Protein AF-A0A953YXA0-F1 (afdb_monomer_lite)

Secondary structure (DSSP, 8-state):
----------------PPPEEEE-TTT--TTS--BTTB-BS-HHHHHHTTGGGG--TT-EEEEPSEE--EEEEEEEEEEEEEEEEPTT--EEESEEEEEEEEEEEEES-EEEGGGSS---SEEEEESSSS-EEEEEEES-EEES-S--TT--HHHHHHSPEEEEE-TTEES-EEES-EEEEESS-EEE-SBT-EEES-EEEEESS-SEEE-STT-EEES-EEEEEB--GGGT-----EEEEE--SSTTT--EES-EEES-EEES-S-TT-SSBPP-EEEEE-SS-EES-EEES-EEE-SSSEEEEEESEES-EEES-EEE-S---GGG--EEEEE--SSS--BS-EEES-B-SEEE-TT-TT-EEES-B---HHHHHHHHHHHHHHHHHHH-SB-TTT--BSSS----SSEE--EETTEEHHHHHHTTSSS-EEEEEEE--TT-HHHHHHHHHHIIIIIT-HHHHHHHTTSEEEEEEE-TTS-HHHHHHTT--SSSSEEEEE-TTS-EEEEE--SSHHHHHHHHHHHHHHHHTT--

Radius of gyration: 26.42 Å; chains: 1; bounding box: 74×61×88 Å

Sequence (536 aa):
MRVCLILLAAVLACACDAETFYVDPANGKASNNGSKNTPWNTLEDVVNSGLLRNVKGGDTILLRSGYHGRVVISGDNEEVITIANDDGHKPKLSYFEITSGKKWHIKGLTISASFGEPYKGDMLKFADGGDSGEITVEDCFVYSTLDTSSWTAEQWMKANSGITMGRHGKGHVLRNNYVMNTRFGIALCAEESLCEGNVVSHFSGDGIRVTRDGLTVQHNVIRNIYVSAKDGDDNHDDAIQCFLFNKGTGTVRNVTIRENLVIMREDENQKWPANMQAIGFFDGPLISFLVEGNVINTSHWHGVSLYDAQDCKILNNVAYTQWTEEKLRPWVQLGSKGKGEITGNQVNGNYAYSFDLKNDKGVIAEDNAKPTEDIYTKRKAELLELIEEKYGKLHPSAGFKRVGLEKPRWVRGTVVDGAIDVVEQYLNQDKLIVLYVFTIDDNERRDIAACQDFECEILSDEEVGKLLDECVTVGVALDDDMPRDVRKRYAIGSKVPEIVILNPDGSEAWSGKPSSAKALIKKLEDAAEDLNGKDD

Structure (mmCIF, N/CA/C/O backbone):
data_AF-A0A953YXA0-F1
#
_entry.id   AF-A0A953YXA0-F1
#
loop_
_atom_site.group_PDB
_atom_site.id
_atom_site.type_symbol
_atom_site.label_atom_id
_atom_site.label_alt_id
_atom_site.label_comp_id
_atom_site.label_asym_id
_atom_site.label_entity_id
_atom_site.label_seq_id
_atom_site.pdbx_PDB_ins_code
_atom_site.Cartn_x
_atom_site.Cartn_y
_atom_site.Cartn_z
_atom_site.occupancy
_atom_site.B_iso_or_equiv
_atom_site.auth_seq_id
_atom_site.auth_comp_id
_atom_site.auth_asym_id
_atom_site.auth_atom_id
_atom_site.pdbx_PDB_model_num
ATOM 1 N N . MET A 1 1 ? -32.272 -38.732 -59.800 1.00 36.47 1 MET A N 1
ATOM 2 C CA . MET A 1 1 ? -30.978 -38.397 -59.167 1.00 36.47 1 MET A CA 1
ATOM 3 C C . MET A 1 1 ? -30.629 -36.951 -59.486 1.00 36.47 1 MET A C 1
ATOM 5 O O . MET A 1 1 ? -30.202 -36.674 -60.597 1.00 36.47 1 MET A O 1
ATOM 9 N N . ARG A 1 2 ? -30.871 -36.019 -58.559 1.00 33.50 2 ARG A N 1
ATOM 10 C CA . ARG A 1 2 ? -30.312 -34.659 -58.601 1.00 33.50 2 ARG A CA 1
ATOM 11 C C . ARG A 1 2 ? -29.425 -34.531 -57.371 1.00 33.50 2 ARG A C 1
ATOM 13 O O . ARG A 1 2 ? -29.906 -34.704 -56.258 1.00 33.50 2 ARG A O 1
ATOM 20 N N . VAL A 1 3 ? -28.132 -34.371 -57.617 1.00 37.91 3 VAL A N 1
ATOM 21 C CA . VAL A 1 3 ? -27.081 -34.281 -56.604 1.00 37.91 3 VAL A CA 1
ATOM 22 C C . VAL A 1 3 ? -27.049 -32.854 -56.063 1.00 37.91 3 VAL A C 1
ATOM 24 O O . VAL A 1 3 ? -27.053 -31.896 -56.835 1.00 37.91 3 VAL A O 1
ATOM 27 N N . CYS A 1 4 ? -27.057 -32.747 -54.734 1.00 41.88 4 CYS A N 1
ATOM 28 C CA . CYS A 1 4 ? -26.803 -31.537 -53.963 1.00 41.88 4 CYS A CA 1
ATOM 29 C C . CYS A 1 4 ? -25.387 -31.003 -54.208 1.00 41.88 4 CYS A C 1
ATOM 31 O O . CYS A 1 4 ? -24.433 -31.776 -54.182 1.00 41.88 4 CYS A O 1
ATOM 33 N N . LEU A 1 5 ? -25.236 -29.680 -54.279 1.00 39.34 5 LEU A N 1
ATOM 34 C CA . LEU A 1 5 ? -24.022 -29.010 -53.816 1.00 39.34 5 LEU A CA 1
ATOM 35 C C . LEU A 1 5 ? -24.439 -27.886 -52.865 1.00 39.34 5 LEU A C 1
ATOM 37 O O . LEU A 1 5 ? -25.006 -26.880 -53.283 1.00 39.34 5 LEU A O 1
ATOM 41 N N . ILE A 1 6 ? -24.180 -28.098 -51.577 1.00 44.09 6 ILE A N 1
ATOM 42 C CA . ILE A 1 6 ? -24.184 -27.063 -50.545 1.00 44.09 6 ILE A CA 1
ATOM 43 C C . ILE A 1 6 ? -22.724 -26.622 -50.412 1.00 44.09 6 ILE A C 1
ATOM 45 O O . ILE A 1 6 ? -21.866 -27.440 -50.084 1.00 44.09 6 ILE A O 1
ATOM 49 N N . LEU A 1 7 ? -22.436 -25.353 -50.711 1.00 42.69 7 LEU A N 1
ATOM 50 C CA . LEU A 1 7 ? -21.150 -24.729 -50.400 1.00 42.69 7 LEU A CA 1
ATOM 51 C C . LEU A 1 7 ? -21.110 -24.440 -48.893 1.00 42.69 7 LEU A C 1
ATOM 53 O O . LEU A 1 7 ? -21.907 -23.647 -48.397 1.00 42.69 7 LEU A O 1
ATOM 57 N N . LEU A 1 8 ? -20.182 -25.074 -48.179 1.00 42.16 8 LEU A N 1
ATOM 58 C CA . LEU A 1 8 ? -19.848 -24.746 -46.796 1.00 42.16 8 LEU A CA 1
ATOM 59 C C . LEU A 1 8 ? -18.670 -23.758 -46.825 1.00 42.16 8 LEU A C 1
ATOM 61 O O . LEU A 1 8 ? -17.554 -24.138 -47.174 1.00 42.16 8 LEU A O 1
ATOM 65 N N . ALA A 1 9 ? -18.916 -22.487 -46.509 1.00 43.91 9 ALA A N 1
ATOM 66 C CA . ALA A 1 9 ? -17.854 -21.511 -46.284 1.00 43.91 9 ALA A CA 1
ATOM 67 C C . ALA A 1 9 ? -17.341 -21.674 -44.845 1.00 43.91 9 ALA A C 1
ATOM 69 O O . ALA A 1 9 ? -18.050 -21.360 -43.891 1.00 43.91 9 ALA A O 1
ATOM 70 N N . ALA A 1 10 ? -16.128 -22.202 -44.689 1.00 45.50 10 ALA A N 1
ATOM 71 C CA . ALA A 1 10 ? -15.442 -22.247 -43.405 1.00 45.50 10 ALA A CA 1
ATOM 72 C C . ALA A 1 10 ? -14.855 -20.860 -43.103 1.00 45.50 10 ALA A C 1
ATOM 74 O O . ALA A 1 10 ? -13.896 -20.433 -43.744 1.00 45.50 10 ALA A O 1
ATOM 75 N N . VAL A 1 11 ? -15.438 -20.152 -42.136 1.00 45.16 11 VAL A N 1
ATOM 76 C CA . VAL A 1 11 ? -14.819 -18.971 -41.525 1.00 45.16 11 VAL A CA 1
ATOM 77 C C . VAL A 1 11 ? -13.801 -19.482 -40.508 1.00 45.16 11 VAL A C 1
ATOM 79 O O . VAL A 1 11 ? -14.162 -19.912 -39.416 1.00 45.16 11 VAL A O 1
ATOM 82 N N . LEU A 1 12 ? -12.526 -19.490 -40.894 1.00 45.66 12 LEU A N 1
ATOM 83 C CA . LEU A 1 12 ? -11.407 -19.627 -39.965 1.00 45.66 12 LEU A CA 1
ATOM 84 C C . LEU A 1 12 ? -11.307 -18.320 -39.173 1.00 45.66 12 LEU A C 1
ATOM 86 O O . LEU A 1 12 ? -10.798 -17.322 -39.676 1.00 45.66 12 LEU A O 1
ATOM 90 N N . ALA A 1 13 ? -11.823 -18.315 -37.946 1.00 43.56 13 ALA A N 1
ATOM 91 C CA . ALA A 1 13 ? -11.450 -17.303 -36.972 1.00 43.56 13 ALA A CA 1
ATOM 92 C C . ALA A 1 13 ? -9.983 -17.557 -36.593 1.00 43.56 13 ALA A C 1
ATOM 94 O O . ALA A 1 13 ? -9.677 -18.542 -35.922 1.00 43.56 13 ALA A O 1
ATOM 95 N N . CYS A 1 14 ? -9.065 -16.714 -37.073 1.00 44.91 14 CYS A N 1
ATOM 96 C CA . CYS A 1 14 ? -7.724 -16.639 -36.505 1.00 44.91 14 CYS A CA 1
ATOM 97 C C . CYS A 1 14 ? -7.880 -16.180 -35.054 1.00 44.91 14 CYS A C 1
ATOM 99 O O . CYS A 1 14 ? -8.167 -15.009 -34.813 1.00 44.91 14 CYS A O 1
ATOM 101 N N . ALA A 1 15 ? -7.704 -17.091 -34.098 1.00 51.50 15 ALA A N 1
ATOM 102 C CA . ALA A 1 15 ? -7.322 -16.694 -32.753 1.00 51.50 15 ALA A CA 1
ATOM 103 C C . ALA A 1 15 ? -5.994 -15.942 -32.903 1.00 51.50 15 ALA A C 1
ATOM 105 O O . ALA A 1 15 ? -5.007 -16.507 -33.374 1.00 51.50 15 ALA A O 1
ATOM 106 N N . CYS A 1 16 ? -6.009 -14.634 -32.668 1.00 56.88 16 CYS A N 1
ATOM 107 C CA . CYS A 1 16 ? -4.785 -13.854 -32.669 1.00 56.88 16 CYS A CA 1
ATOM 108 C C . CYS A 1 16 ? -4.114 -14.143 -31.328 1.00 56.88 16 CYS A C 1
ATOM 110 O O . CYS A 1 16 ? -4.638 -13.720 -30.303 1.00 56.88 16 CYS A O 1
ATOM 112 N N . ASP A 1 17 ? -3.018 -14.903 -31.333 1.00 78.19 17 ASP A N 1
ATOM 113 C CA . ASP A 1 17 ? -2.265 -15.188 -30.112 1.00 78.19 17 ASP A CA 1
ATOM 114 C C . ASP A 1 17 ? -1.839 -13.870 -29.438 1.00 78.19 17 ASP A C 1
ATOM 116 O O . ASP A 1 17 ? -1.504 -12.886 -30.118 1.00 78.19 17 ASP A O 1
ATOM 120 N N . ALA A 1 18 ? -1.900 -13.854 -28.106 1.00 90.69 18 ALA A N 1
ATOM 121 C CA . ALA A 1 18 ? -1.377 -12.774 -27.279 1.00 90.69 18 ALA A CA 1
ATOM 122 C C . ALA A 1 18 ? 0.134 -12.639 -27.510 1.00 90.69 18 ALA A C 1
ATOM 124 O O . ALA A 1 18 ? 0.877 -13.618 -27.399 1.00 90.69 18 ALA A O 1
ATOM 125 N N . GLU A 1 19 ? 0.590 -11.436 -27.844 1.00 96.12 19 GLU A N 1
ATOM 126 C CA . GLU A 1 19 ? 1.995 -11.148 -28.112 1.00 96.12 19 GLU A CA 1
ATOM 127 C C . GLU A 1 19 ? 2.685 -10.557 -26.875 1.00 96.12 19 GLU A C 1
ATOM 129 O O . GLU A 1 19 ? 2.063 -9.955 -25.999 1.00 96.12 19 GLU A O 1
ATOM 134 N N . THR A 1 20 ? 4.000 -10.759 -26.776 1.00 98.12 20 THR A N 1
ATOM 135 C CA . THR A 1 20 ? 4.829 -10.165 -25.723 1.00 98.12 20 THR A CA 1
ATOM 136 C C . THR A 1 20 ? 5.846 -9.217 -26.339 1.00 98.12 20 THR A C 1
ATOM 138 O O . THR A 1 20 ? 6.707 -9.636 -27.116 1.00 98.12 20 THR A O 1
ATOM 141 N N . PHE A 1 21 ? 5.767 -7.950 -25.946 1.00 98.50 21 PHE A N 1
ATOM 142 C CA . PHE A 1 21 ? 6.695 -6.897 -26.329 1.00 98.50 21 PHE A CA 1
ATOM 143 C C . PHE A 1 21 ? 7.685 -6.615 -25.201 1.00 98.50 21 PHE A C 1
ATOM 145 O O . PHE A 1 21 ? 7.351 -6.726 -24.027 1.00 98.50 21 PHE A O 1
ATOM 152 N N . TYR A 1 22 ? 8.898 -6.212 -25.556 1.00 98.50 22 TYR A N 1
ATOM 153 C CA . TYR A 1 22 ? 9.986 -5.899 -24.640 1.00 98.50 22 TYR A CA 1
ATOM 154 C C . TYR A 1 22 ? 10.415 -4.447 -24.818 1.00 98.50 22 TYR A C 1
ATOM 156 O O . TYR A 1 22 ? 10.592 -3.965 -25.942 1.00 98.50 22 TYR A O 1
ATOM 164 N N . VAL A 1 23 ? 10.613 -3.767 -23.694 1.00 98.62 23 VAL A N 1
ATOM 165 C CA . VAL A 1 23 ? 11.023 -2.364 -23.608 1.00 98.62 23 VAL A CA 1
ATOM 166 C C . VAL A 1 23 ? 12.278 -2.310 -22.740 1.00 98.62 23 VAL A C 1
ATOM 168 O O . VAL A 1 23 ? 12.254 -2.727 -21.584 1.00 98.62 23 VAL A O 1
ATOM 171 N N . ASP A 1 24 ? 13.385 -1.845 -23.307 1.00 97.38 24 ASP A N 1
ATOM 172 C CA . ASP A 1 24 ? 14.719 -1.879 -22.707 1.00 97.38 24 ASP A CA 1
ATOM 173 C C . ASP A 1 24 ? 15.422 -0.527 -22.930 1.00 97.38 24 ASP A C 1
ATOM 175 O O . ASP A 1 24 ? 15.897 -0.269 -24.039 1.00 97.38 24 ASP A O 1
ATOM 179 N N . PRO A 1 25 ? 15.530 0.333 -21.901 1.00 91.75 25 PRO A N 1
ATOM 180 C CA . PRO A 1 25 ? 16.188 1.635 -22.015 1.00 91.75 25 PRO A CA 1
ATOM 181 C C . PRO A 1 25 ? 17.679 1.571 -22.380 1.00 91.75 25 PRO A C 1
ATOM 183 O O . PRO A 1 25 ? 18.243 2.574 -22.812 1.00 91.75 25 PRO A O 1
ATOM 186 N N . ALA A 1 26 ? 18.345 0.430 -22.170 1.00 88.44 26 ALA A N 1
ATOM 187 C CA . ALA A 1 26 ? 19.770 0.278 -22.454 1.00 88.44 26 ALA A CA 1
ATOM 188 C C . ALA A 1 26 ? 20.028 -0.132 -23.911 1.00 88.44 26 ALA A C 1
ATOM 190 O O . ALA A 1 26 ? 20.966 0.359 -24.540 1.00 88.44 26 ALA A O 1
ATOM 191 N N . ASN A 1 27 ? 19.197 -1.026 -24.456 1.00 90.69 27 ASN A N 1
ATOM 192 C CA . ASN A 1 27 ? 19.439 -1.655 -25.764 1.00 90.69 27 ASN A CA 1
ATOM 193 C C . ASN A 1 27 ? 18.369 -1.345 -26.822 1.00 90.69 27 ASN A C 1
ATOM 195 O O . ASN A 1 27 ? 18.523 -1.691 -28.000 1.00 90.69 27 ASN A O 1
ATOM 199 N N . GLY A 1 28 ? 17.262 -0.737 -26.414 1.00 95.81 28 GLY A N 1
ATOM 200 C CA . GLY A 1 28 ? 16.085 -0.552 -27.239 1.00 95.81 28 GLY A CA 1
ATOM 201 C C . GLY A 1 28 ? 16.134 0.660 -28.161 1.00 95.81 28 GLY A C 1
ATOM 202 O O . GLY A 1 28 ? 16.883 1.615 -27.964 1.00 95.81 28 GLY A O 1
ATOM 203 N N . LYS A 1 29 ? 15.315 0.625 -29.217 1.00 95.19 29 LYS A N 1
ATOM 204 C CA . LYS A 1 29 ? 15.157 1.733 -30.178 1.00 95.19 29 LYS A CA 1
ATOM 205 C C . LYS A 1 29 ? 13.708 1.837 -30.632 1.00 95.19 29 LYS A C 1
ATOM 207 O O . LYS A 1 29 ? 13.052 0.819 -30.830 1.00 95.19 29 LYS A O 1
ATOM 212 N N . ALA A 1 30 ? 13.234 3.053 -30.904 1.00 90.81 30 ALA A N 1
ATOM 213 C CA . ALA A 1 30 ? 11.883 3.277 -31.436 1.00 90.81 30 ALA A CA 1
ATOM 214 C C . ALA A 1 30 ? 11.643 2.609 -32.808 1.00 90.81 30 ALA A C 1
ATOM 216 O O . ALA A 1 30 ? 10.513 2.284 -33.152 1.00 90.81 30 ALA A O 1
ATOM 217 N N . SER A 1 31 ? 12.704 2.372 -33.589 1.00 93.94 31 SER A N 1
ATOM 218 C CA . SER A 1 31 ? 12.631 1.671 -34.879 1.00 93.94 31 SER A CA 1
ATOM 219 C C . SER A 1 31 ? 12.553 0.145 -34.764 1.00 93.94 31 SER A C 1
ATOM 221 O O . SER A 1 31 ? 12.403 -0.528 -35.782 1.00 93.94 31 SER A O 1
ATOM 223 N N . ASN A 1 32 ? 12.740 -0.415 -33.567 1.00 96.81 32 ASN A N 1
ATOM 224 C CA . ASN A 1 32 ? 12.719 -1.858 -33.368 1.00 96.81 32 ASN A CA 1
ATOM 225 C C . ASN A 1 32 ? 11.276 -2.395 -33.363 1.00 96.81 32 ASN A C 1
ATOM 227 O O . ASN A 1 32 ? 10.314 -1.643 -33.215 1.00 96.81 32 ASN A O 1
ATOM 231 N N . ASN A 1 33 ? 11.114 -3.711 -33.512 1.00 95.44 33 ASN A N 1
ATOM 232 C CA . ASN A 1 33 ? 9.792 -4.348 -33.542 1.00 95.44 33 ASN A CA 1
ATOM 233 C C . ASN A 1 33 ? 9.224 -4.699 -32.153 1.00 95.44 33 ASN A C 1
ATOM 235 O O . ASN A 1 33 ? 8.107 -5.194 -32.088 1.00 95.44 33 ASN A O 1
ATOM 239 N N . GLY A 1 34 ? 9.973 -4.474 -31.070 1.00 96.75 34 GLY A N 1
ATOM 240 C CA . GLY A 1 34 ? 9.533 -4.785 -29.709 1.00 96.75 34 GLY A CA 1
ATOM 241 C C . GLY A 1 34 ? 9.721 -6.251 -29.312 1.00 96.75 34 GLY A C 1
ATOM 242 O O . GLY A 1 34 ? 9.318 -6.632 -28.225 1.00 96.75 34 GLY A O 1
ATOM 243 N N . SER A 1 35 ? 10.355 -7.088 -30.135 1.00 96.94 35 SER A N 1
ATOM 244 C CA . SER A 1 35 ? 10.692 -8.463 -29.741 1.00 96.94 35 SER A CA 1
ATOM 245 C C . SER A 1 35 ? 11.818 -8.503 -28.699 1.00 96.94 35 SER A C 1
ATOM 247 O O . SER A 1 35 ? 12.592 -7.557 -28.563 1.00 96.94 35 SER A O 1
ATOM 249 N N . LYS A 1 36 ? 11.994 -9.646 -28.022 1.00 95.62 36 LYS A N 1
ATOM 250 C CA . LYS A 1 36 ? 13.042 -9.843 -26.999 1.00 95.62 36 LYS A CA 1
ATOM 251 C C . LYS A 1 36 ? 14.462 -9.477 -27.462 1.00 95.62 36 LYS A C 1
ATOM 253 O O . LYS A 1 36 ? 15.255 -8.988 -26.657 1.00 95.62 36 LYS A O 1
ATOM 258 N N . ASN A 1 37 ? 14.774 -9.735 -28.737 1.00 95.94 37 ASN A N 1
ATOM 259 C CA . ASN A 1 37 ? 16.097 -9.513 -29.340 1.00 95.94 37 ASN A CA 1
ATOM 260 C C . ASN A 1 37 ? 16.263 -8.103 -29.920 1.00 95.94 37 ASN A C 1
ATOM 262 O O . ASN A 1 37 ? 17.383 -7.625 -30.074 1.00 95.94 37 ASN A O 1
ATOM 266 N N . THR A 1 38 ? 15.158 -7.448 -30.267 1.00 96.88 38 THR A N 1
ATOM 267 C CA . THR A 1 38 ? 15.141 -6.068 -30.756 1.00 96.88 38 THR A CA 1
ATOM 268 C C . THR A 1 38 ? 14.034 -5.315 -30.016 1.00 96.88 38 THR A C 1
ATOM 270 O O . THR A 1 38 ? 12.956 -5.105 -30.585 1.00 96.88 38 THR A O 1
ATOM 273 N N . PRO A 1 39 ? 14.270 -4.953 -28.740 1.00 98.12 39 PRO A N 1
ATOM 274 C CA . PRO A 1 39 ? 13.263 -4.330 -27.886 1.00 98.12 39 PRO A CA 1
ATOM 275 C C . PRO A 1 39 ? 13.026 -2.867 -28.271 1.00 98.12 39 PRO A C 1
ATOM 277 O O . PRO A 1 39 ? 13.878 -2.222 -28.890 1.00 98.12 39 PRO A O 1
ATOM 280 N N . TRP A 1 40 ? 11.879 -2.314 -27.891 1.00 98.62 40 TRP A N 1
ATOM 281 C CA . TRP A 1 40 ? 11.671 -0.862 -27.908 1.00 98.62 40 TRP A CA 1
ATOM 282 C C . TRP A 1 40 ? 12.510 -0.175 -26.825 1.00 98.62 40 TRP A C 1
ATOM 284 O O . TRP A 1 40 ? 13.042 -0.856 -25.956 1.00 98.62 40 TRP A O 1
ATOM 294 N N . ASN A 1 41 ? 12.658 1.155 -26.902 1.00 97.75 41 ASN A N 1
ATOM 295 C CA . ASN A 1 41 ? 13.492 1.937 -25.977 1.00 97.75 41 ASN A CA 1
ATOM 296 C C . ASN A 1 41 ? 12.850 2.098 -24.584 1.00 97.75 41 ASN A C 1
ATOM 298 O O . ASN A 1 41 ? 12.733 1.122 -23.856 1.00 97.75 41 ASN A O 1
ATOM 302 N N . THR A 1 42 ? 12.420 3.300 -24.194 1.00 98.44 42 THR A N 1
ATOM 303 C CA . THR A 1 42 ? 11.706 3.544 -22.932 1.00 98.44 42 THR A CA 1
ATOM 304 C C . THR A 1 42 ? 10.197 3.385 -23.122 1.00 98.44 42 THR A C 1
ATOM 306 O O . THR A 1 42 ? 9.694 3.403 -24.248 1.00 98.44 42 THR A O 1
ATOM 309 N N . LEU A 1 43 ? 9.442 3.246 -22.025 1.00 98.69 43 LEU A N 1
ATOM 310 C CA . LEU A 1 43 ? 7.979 3.187 -22.132 1.00 98.69 43 LEU A CA 1
ATOM 311 C C . LEU A 1 43 ? 7.406 4.549 -22.553 1.00 98.69 43 LEU A C 1
ATOM 313 O O . LEU A 1 43 ? 6.488 4.600 -23.366 1.00 98.69 43 LEU A O 1
ATOM 317 N N . GLU A 1 44 ? 7.984 5.648 -22.064 1.00 98.50 44 GLU A N 1
ATOM 318 C CA . GLU A 1 44 ? 7.661 7.002 -22.523 1.00 98.50 44 GLU A CA 1
ATOM 319 C C . GLU A 1 44 ? 7.865 7.154 -24.041 1.00 98.50 44 GLU A C 1
ATOM 321 O O . GLU A 1 44 ? 6.979 7.666 -24.724 1.00 98.50 44 GLU A O 1
ATOM 326 N N . ASP A 1 45 ? 8.955 6.624 -24.607 1.00 98.06 45 ASP A N 1
ATOM 327 C CA . ASP A 1 45 ? 9.182 6.644 -26.058 1.00 98.06 45 ASP A CA 1
ATOM 328 C C . ASP A 1 45 ? 8.158 5.804 -26.827 1.00 98.06 45 ASP A C 1
ATOM 330 O O . ASP A 1 45 ? 7.711 6.218 -27.900 1.00 98.06 45 ASP A O 1
ATOM 334 N N . VAL A 1 46 ? 7.771 4.636 -26.296 1.00 98.19 46 VAL A N 1
ATOM 335 C CA . VAL A 1 46 ? 6.726 3.775 -26.883 1.00 98.19 46 VAL A CA 1
ATOM 336 C C . VAL A 1 46 ? 5.403 4.532 -26.988 1.00 98.19 46 VAL A C 1
ATOM 338 O O . VAL A 1 46 ? 4.741 4.480 -28.029 1.00 98.19 46 VAL A O 1
ATOM 341 N N . VAL A 1 47 ? 5.041 5.275 -25.943 1.00 97.81 47 VAL A N 1
ATOM 342 C CA . VAL A 1 47 ? 3.836 6.109 -25.917 1.00 97.81 47 VAL A CA 1
ATOM 343 C C . VAL A 1 47 ? 3.965 7.287 -26.886 1.00 97.81 47 VAL A C 1
ATOM 345 O O . VAL A 1 47 ? 3.128 7.439 -27.777 1.00 97.81 47 VAL A O 1
ATOM 348 N N . ASN A 1 48 ? 5.036 8.076 -26.780 1.00 97.38 48 ASN A N 1
ATOM 349 C CA . ASN A 1 48 ? 5.237 9.295 -27.571 1.00 97.38 48 ASN A CA 1
ATOM 350 C C . ASN A 1 48 ? 5.389 9.021 -29.074 1.00 97.38 48 ASN A C 1
ATOM 352 O O . ASN A 1 48 ? 4.979 9.831 -29.905 1.00 97.38 48 ASN A O 1
ATOM 356 N N . SER A 1 49 ? 5.937 7.860 -29.435 1.00 95.88 49 SER A N 1
ATOM 357 C CA . SER A 1 49 ? 6.076 7.419 -30.829 1.00 95.88 49 SER A CA 1
ATOM 358 C C . SER A 1 49 ? 4.809 6.748 -31.375 1.00 95.88 49 SER A C 1
ATOM 360 O O . SER A 1 49 ? 4.774 6.343 -32.539 1.00 95.88 49 SER A O 1
ATOM 362 N N . GLY A 1 50 ? 3.767 6.596 -30.550 1.00 95.50 50 GLY A N 1
ATOM 363 C CA . GLY A 1 50 ? 2.514 5.946 -30.920 1.00 95.50 50 GLY A CA 1
ATOM 364 C C . GLY A 1 50 ? 2.647 4.444 -31.182 1.00 95.50 50 GLY A C 1
ATOM 365 O O . GLY A 1 50 ? 1.812 3.889 -31.891 1.00 95.50 50 GLY A O 1
ATOM 366 N N . LEU A 1 51 ? 3.679 3.781 -30.646 1.00 95.62 51 LEU A N 1
ATOM 367 C CA . LEU A 1 51 ? 3.899 2.338 -30.810 1.00 95.62 51 LEU A CA 1
ATOM 368 C C . LEU A 1 51 ? 2.876 1.505 -30.030 1.00 95.62 51 LEU A C 1
ATOM 370 O O . LEU A 1 51 ? 2.563 0.393 -30.446 1.00 95.62 51 LEU A O 1
ATOM 374 N N . LEU A 1 52 ? 2.286 2.073 -28.973 1.00 94.69 52 LEU A N 1
ATOM 375 C CA . LEU A 1 52 ? 1.237 1.421 -28.183 1.00 94.69 52 LEU A CA 1
ATOM 376 C C . LEU A 1 52 ? 0.015 1.013 -29.028 1.00 94.69 52 LEU A C 1
ATOM 378 O O . LEU A 1 52 ? -0.657 0.048 -28.694 1.00 94.69 52 LEU A O 1
ATOM 382 N N . ARG A 1 53 ? -0.237 1.673 -30.171 1.00 92.81 53 ARG A N 1
ATOM 383 C CA . ARG A 1 53 ? -1.320 1.304 -31.108 1.00 92.81 53 ARG A CA 1
ATOM 384 C C . ARG A 1 53 ? -1.142 -0.071 -31.764 1.00 92.81 53 ARG A C 1
ATOM 386 O O . ARG A 1 53 ? -2.069 -0.558 -32.399 1.00 92.81 53 ARG A O 1
ATOM 393 N N . ASN A 1 54 ? 0.068 -0.627 -31.700 1.00 91.88 54 ASN A N 1
ATOM 394 C CA . ASN A 1 54 ? 0.380 -1.952 -32.229 1.00 91.88 54 ASN A CA 1
ATOM 395 C C . ASN A 1 54 ? 0.097 -3.059 -31.202 1.00 91.88 54 ASN A C 1
ATOM 397 O O . ASN A 1 54 ? 0.166 -4.228 -31.559 1.00 91.88 54 ASN A O 1
ATOM 401 N N . VAL A 1 55 ? -0.193 -2.687 -29.952 1.00 95.94 55 VAL A N 1
ATOM 402 C CA . VAL A 1 55 ? -0.515 -3.599 -28.855 1.00 95.94 55 VAL A CA 1
ATOM 403 C C . VAL A 1 55 ? -2.034 -3.743 -28.792 1.00 95.94 55 VAL A C 1
ATOM 405 O O . VAL A 1 55 ? -2.756 -2.744 -28.792 1.00 95.94 55 VAL A O 1
ATOM 408 N N . LYS A 1 56 ? -2.525 -4.979 -28.772 1.00 95.56 56 LYS A N 1
ATOM 409 C CA . LYS A 1 56 ? -3.954 -5.318 -28.717 1.00 95.56 56 LYS A CA 1
ATOM 410 C C . LYS A 1 56 ? -4.300 -5.965 -27.374 1.00 95.56 56 LYS A C 1
ATOM 412 O O . LYS A 1 56 ? -3.422 -6.384 -26.625 1.00 95.56 56 LYS A O 1
ATOM 417 N N . GLY A 1 57 ? -5.595 -6.058 -27.071 1.00 96.88 57 GLY A N 1
ATOM 418 C CA . GLY A 1 57 ? -6.064 -6.780 -25.887 1.00 96.88 57 GLY A CA 1
ATOM 419 C C . GLY A 1 57 ? -5.501 -8.207 -25.834 1.00 96.88 57 GLY A C 1
ATOM 420 O O . GLY A 1 57 ? -5.446 -8.881 -26.861 1.00 96.88 57 GLY A O 1
ATOM 421 N N . GLY A 1 58 ? -5.069 -8.628 -24.646 1.00 97.12 58 GLY A N 1
ATOM 422 C CA . GLY A 1 58 ? -4.393 -9.902 -24.394 1.00 97.12 58 GLY A CA 1
ATOM 423 C C . GLY A 1 58 ? -2.864 -9.794 -24.375 1.00 97.12 58 GLY A C 1
ATOM 424 O O . GLY A 1 58 ? -2.209 -10.609 -23.727 1.00 97.12 58 GLY A O 1
ATOM 425 N N . ASP A 1 59 ? -2.285 -8.783 -25.027 1.00 98.38 59 ASP A N 1
ATOM 426 C CA . ASP A 1 59 ? -0.832 -8.634 -25.123 1.00 98.38 59 ASP A CA 1
ATOM 427 C C . ASP A 1 59 ? -0.186 -8.192 -23.796 1.00 98.38 59 ASP A C 1
ATOM 429 O O . ASP A 1 59 ? -0.808 -7.592 -22.910 1.00 98.38 59 ASP A O 1
ATOM 433 N N . THR A 1 60 ? 1.117 -8.452 -23.684 1.00 98.69 60 THR A N 1
ATOM 434 C CA . THR A 1 60 ? 1.950 -8.041 -22.547 1.00 98.69 60 THR A CA 1
ATOM 435 C C . THR A 1 60 ? 3.139 -7.200 -23.006 1.00 98.69 60 THR A C 1
ATOM 437 O O . THR A 1 60 ? 3.820 -7.539 -23.968 1.00 98.69 60 THR A O 1
ATOM 440 N N . ILE A 1 61 ? 3.425 -6.117 -22.288 1.00 98.81 61 ILE A N 1
ATOM 441 C CA . ILE A 1 61 ? 4.617 -5.284 -22.444 1.00 98.81 61 ILE A CA 1
ATOM 442 C C . ILE A 1 61 ? 5.503 -5.505 -21.215 1.00 98.81 61 ILE A C 1
ATOM 444 O O . ILE A 1 61 ? 5.149 -5.089 -20.113 1.00 98.81 61 ILE A O 1
ATOM 448 N N . LEU A 1 62 ? 6.651 -6.151 -21.408 1.00 98.75 62 LEU A N 1
ATOM 449 C CA . LEU A 1 62 ? 7.653 -6.412 -20.379 1.00 98.75 62 LEU A CA 1
ATOM 450 C C . LEU A 1 62 ? 8.725 -5.319 -20.381 1.00 98.75 62 LEU A C 1
ATOM 452 O O . LEU A 1 62 ? 9.364 -5.042 -21.401 1.00 98.75 62 LEU A O 1
ATOM 456 N N . LEU A 1 63 ? 8.921 -4.692 -19.225 1.00 98.25 63 LEU A N 1
ATOM 457 C CA . LEU A 1 63 ? 9.882 -3.618 -19.011 1.00 98.25 63 LEU A CA 1
ATOM 458 C C . LEU A 1 63 ? 11.145 -4.164 -18.338 1.00 98.25 63 LEU A C 1
ATOM 460 O O . LEU A 1 63 ? 11.085 -4.706 -17.232 1.00 98.25 63 LEU A O 1
ATOM 464 N N . ARG A 1 64 ? 12.300 -3.980 -18.979 1.00 92.00 64 ARG A N 1
ATOM 465 C CA . ARG A 1 64 ? 13.601 -4.300 -18.381 1.00 92.00 64 ARG A CA 1
ATOM 466 C C . ARG A 1 64 ? 14.072 -3.204 -17.427 1.00 92.00 64 ARG A C 1
ATOM 468 O O . ARG A 1 64 ? 13.485 -2.138 -17.310 1.00 92.00 64 ARG A O 1
ATOM 475 N N . SER A 1 65 ? 15.146 -3.481 -16.698 1.00 88.75 65 SER A N 1
ATOM 476 C CA . SER A 1 65 ? 15.723 -2.539 -15.736 1.00 88.75 65 SER A CA 1
ATOM 477 C C . SER A 1 65 ? 16.183 -1.254 -16.427 1.00 88.75 65 SER A C 1
ATOM 479 O O . SER A 1 65 ? 16.849 -1.296 -17.457 1.00 88.75 65 SER A O 1
ATOM 481 N N . GLY A 1 66 ? 15.886 -0.108 -15.817 1.00 83.00 66 GLY A N 1
ATOM 482 C CA . GLY A 1 66 ? 16.260 1.204 -16.344 1.00 83.00 66 GLY A CA 1
ATOM 483 C C . GLY A 1 66 ? 15.196 2.258 -16.062 1.00 83.00 66 GLY A C 1
ATOM 484 O O . GLY A 1 66 ? 14.156 1.960 -15.475 1.00 83.00 66 GLY A O 1
ATOM 485 N N . TYR A 1 67 ? 15.468 3.503 -16.451 1.00 94.19 67 TYR A N 1
ATOM 486 C CA . TYR A 1 67 ? 14.497 4.592 -16.360 1.00 94.19 67 TYR A CA 1
ATOM 487 C C . TYR A 1 67 ? 13.617 4.629 -17.614 1.00 94.19 67 TYR A C 1
ATOM 489 O O . TYR A 1 67 ? 14.123 4.749 -18.727 1.00 94.19 67 TYR A O 1
ATOM 497 N N . HIS A 1 68 ? 12.301 4.530 -17.430 1.00 98.31 68 HIS A N 1
ATOM 498 C CA . HIS A 1 68 ? 11.305 4.469 -18.504 1.00 98.31 68 HIS A CA 1
ATOM 499 C C . HIS A 1 68 ? 10.557 5.786 -18.742 1.00 98.31 68 HIS A C 1
ATOM 501 O O . HIS A 1 68 ? 9.668 5.814 -19.594 1.00 98.31 68 HIS A O 1
ATOM 507 N N . GLY A 1 69 ? 10.923 6.856 -18.030 1.00 97.31 69 GLY A N 1
ATOM 508 C CA . GLY A 1 69 ? 10.358 8.189 -18.230 1.00 97.31 69 GLY A CA 1
ATOM 509 C C . GLY A 1 69 ? 9.136 8.504 -17.366 1.00 97.31 69 GLY A C 1
ATOM 510 O O . GLY A 1 69 ? 8.860 7.838 -16.359 1.00 97.31 69 GLY A O 1
ATOM 511 N N . ARG A 1 70 ? 8.417 9.555 -17.776 1.00 98.44 70 ARG A N 1
ATOM 512 C CA . ARG A 1 70 ? 7.114 9.963 -17.241 1.00 98.44 70 ARG A CA 1
ATOM 513 C C . ARG A 1 70 ? 6.025 9.463 -18.187 1.00 98.44 70 ARG A C 1
ATOM 515 O O . ARG A 1 70 ? 5.899 9.935 -19.310 1.00 98.44 70 ARG A O 1
ATOM 522 N N . VAL A 1 71 ? 5.217 8.510 -17.739 1.00 98.69 71 VAL A N 1
ATOM 523 C CA . VAL A 1 71 ? 4.308 7.784 -18.634 1.00 98.69 71 VAL A CA 1
ATOM 524 C C . VAL A 1 71 ? 2.865 8.210 -18.403 1.00 98.69 71 VAL A C 1
ATOM 526 O O . VAL A 1 71 ? 2.377 8.193 -17.277 1.00 98.69 71 VAL A O 1
ATOM 529 N N . VAL A 1 72 ? 2.179 8.574 -19.486 1.00 98.50 72 VAL A N 1
ATOM 530 C CA . VAL A 1 72 ? 0.755 8.926 -19.488 1.00 98.50 72 VAL A CA 1
ATOM 531 C C . VAL A 1 72 ? 0.086 8.192 -20.639 1.00 98.50 72 VAL A C 1
ATOM 533 O O . VAL A 1 72 ? 0.427 8.421 -21.796 1.00 98.50 72 VAL A O 1
ATOM 536 N N . ILE A 1 73 ? -0.861 7.310 -20.334 1.00 98.31 73 ILE A N 1
ATOM 537 C CA . ILE A 1 73 ? -1.566 6.495 -21.324 1.00 98.31 73 ILE A CA 1
ATOM 538 C C . ILE A 1 73 ? -3.083 6.675 -21.241 1.00 98.31 73 ILE A C 1
ATOM 540 O O . ILE A 1 73 ? -3.637 7.264 -20.309 1.00 98.31 73 ILE A O 1
ATOM 544 N N . SER A 1 74 ? -3.752 6.167 -22.268 1.00 97.44 74 SER A N 1
ATOM 545 C CA . SER A 1 74 ? -5.201 6.001 -22.342 1.00 97.44 74 SER A CA 1
ATOM 546 C C . SER A 1 74 ? -5.517 4.862 -23.302 1.00 97.44 74 SER A C 1
ATOM 548 O O . SER A 1 74 ? -4.708 4.582 -24.191 1.00 97.44 74 SER A O 1
ATOM 550 N N . GLY A 1 75 ? -6.686 4.246 -23.169 1.00 96.44 75 GLY A N 1
ATOM 551 C CA . GLY A 1 75 ? -7.175 3.310 -24.178 1.00 96.44 75 GLY A CA 1
ATOM 552 C C . GLY A 1 75 ? -8.254 2.370 -23.664 1.00 96.44 75 GLY A C 1
ATOM 553 O O . GLY A 1 75 ? -8.196 1.901 -22.529 1.00 96.44 75 GLY A O 1
ATOM 554 N N . ASP A 1 76 ? -9.232 2.098 -24.521 1.00 96.44 76 ASP A N 1
ATOM 555 C CA . ASP A 1 76 ? -10.301 1.141 -24.270 1.00 96.44 76 ASP A CA 1
ATOM 556 C C . ASP A 1 76 ? -9.988 -0.188 -24.947 1.00 96.44 76 ASP A C 1
ATOM 558 O O . ASP A 1 76 ? -10.150 -0.325 -26.160 1.00 96.44 76 ASP A O 1
ATOM 562 N N . ASN A 1 77 ? -9.572 -1.175 -24.158 1.00 97.25 77 ASN A N 1
ATOM 563 C CA . ASN A 1 77 ? -9.172 -2.468 -24.698 1.00 97.25 77 ASN A CA 1
ATOM 564 C C . ASN A 1 77 ? -10.337 -3.473 -24.675 1.00 97.25 77 ASN A C 1
ATOM 566 O O . ASN A 1 77 ? -11.196 -3.449 -23.786 1.00 97.25 77 ASN A O 1
ATOM 570 N N . GLU A 1 78 ? -10.378 -4.371 -25.664 1.00 94.88 78 GLU A N 1
ATOM 571 C CA . GLU A 1 78 ? -11.356 -5.471 -25.712 1.00 94.88 78 GLU A CA 1
ATOM 572 C C . GLU A 1 78 ? -11.041 -6.544 -24.659 1.00 94.88 78 GLU A C 1
ATOM 574 O O . GLU A 1 78 ? -11.944 -7.023 -23.967 1.00 94.88 78 GLU A O 1
ATOM 579 N N . GLU A 1 79 ? -9.753 -6.829 -24.468 1.00 97.00 79 GLU A N 1
ATOM 580 C CA . GLU A 1 79 ? -9.176 -7.702 -23.441 1.00 97.00 79 GLU A CA 1
ATOM 581 C C . GLU A 1 79 ? -8.070 -6.959 -22.680 1.00 97.00 79 GLU A C 1
ATOM 583 O O . GLU A 1 79 ? -7.652 -5.876 -23.087 1.00 97.00 79 GLU A O 1
ATOM 588 N N . VAL A 1 80 ? -7.600 -7.516 -21.563 1.00 98.44 80 VAL A N 1
ATOM 589 C CA . VAL A 1 80 ? -6.589 -6.863 -20.718 1.00 98.44 80 VAL A CA 1
ATOM 590 C C . VAL A 1 80 ? -5.263 -6.724 -21.461 1.00 98.44 80 VAL A C 1
ATOM 592 O O . VAL A 1 80 ? -4.741 -7.713 -21.963 1.00 98.44 80 VAL A O 1
ATOM 595 N N . ILE A 1 81 ? -4.699 -5.516 -21.480 1.00 98.69 81 ILE A N 1
ATOM 596 C CA . ILE A 1 81 ? -3.286 -5.297 -21.819 1.00 98.69 81 ILE A CA 1
ATOM 597 C C . ILE A 1 81 ? -2.489 -5.219 -20.520 1.00 98.69 81 ILE A C 1
ATOM 599 O O . ILE A 1 81 ? -2.840 -4.449 -19.619 1.00 98.69 81 ILE A O 1
ATOM 603 N N . THR A 1 82 ? -1.409 -5.995 -20.432 1.00 98.88 82 THR A N 1
ATOM 604 C CA . THR A 1 82 ? -0.524 -5.996 -19.260 1.00 98.88 82 THR A CA 1
ATOM 605 C C . THR A 1 82 ? 0.742 -5.192 -19.534 1.00 98.88 82 THR A C 1
ATOM 607 O O . THR A 1 82 ? 1.402 -5.398 -20.546 1.00 98.88 82 THR A O 1
ATOM 610 N N . ILE A 1 83 ? 1.115 -4.301 -18.619 1.00 98.88 83 ILE A N 1
ATOM 611 C CA . ILE A 1 83 ? 2.432 -3.663 -18.557 1.00 98.88 83 ILE A CA 1
ATOM 612 C C . ILE A 1 83 ? 3.084 -4.137 -17.263 1.00 98.88 83 ILE A C 1
ATOM 614 O O . ILE A 1 83 ? 2.605 -3.811 -16.177 1.00 98.88 83 ILE A O 1
ATOM 618 N N . ALA A 1 84 ? 4.158 -4.910 -17.373 1.00 98.81 84 ALA A N 1
ATOM 619 C CA . ALA A 1 84 ? 4.811 -5.534 -16.230 1.00 98.81 84 ALA A CA 1
ATOM 620 C C . ALA A 1 84 ? 6.330 -5.368 -16.285 1.00 98.81 84 ALA A C 1
ATOM 622 O O . ALA A 1 84 ? 6.895 -5.104 -17.346 1.00 98.81 84 ALA A O 1
ATOM 623 N N . ASN A 1 85 ? 7.011 -5.544 -15.156 1.00 90.50 85 ASN A N 1
ATOM 624 C CA . ASN A 1 85 ? 8.446 -5.807 -15.187 1.00 90.50 85 ASN A CA 1
ATOM 625 C C . ASN A 1 85 ? 8.730 -7.145 -15.896 1.00 90.50 85 ASN A C 1
ATOM 627 O O . ASN A 1 85 ? 7.961 -8.095 -15.771 1.00 90.50 85 ASN A O 1
ATOM 631 N N . ASP A 1 86 ? 9.842 -7.219 -16.626 1.00 93.75 86 ASP A N 1
ATOM 632 C CA . ASP A 1 86 ? 10.426 -8.498 -17.047 1.00 93.75 86 ASP A CA 1
ATOM 633 C C . ASP A 1 86 ? 10.982 -9.231 -15.803 1.00 93.75 86 ASP A C 1
ATOM 635 O O . ASP A 1 86 ? 11.265 -8.602 -14.772 1.00 93.75 86 ASP A O 1
ATOM 639 N N . ASP A 1 87 ? 11.113 -10.554 -15.864 1.00 84.69 87 ASP A N 1
ATOM 640 C CA . ASP A 1 87 ? 11.539 -11.359 -14.710 1.00 84.69 87 ASP A CA 1
ATOM 641 C C . ASP A 1 87 ? 12.918 -10.895 -14.209 1.00 84.69 87 ASP A C 1
ATOM 643 O O . ASP A 1 87 ? 13.834 -10.670 -14.995 1.00 84.69 87 ASP A O 1
ATOM 647 N N . GLY A 1 88 ? 13.061 -10.689 -12.894 1.00 76.81 88 GLY A N 1
ATOM 648 C CA . GLY A 1 88 ? 14.302 -10.192 -12.275 1.00 76.81 88 GLY A CA 1
ATOM 649 C C . GLY A 1 88 ? 14.610 -8.704 -12.514 1.00 76.81 88 GLY A C 1
ATOM 650 O O . GLY A 1 88 ? 15.473 -8.130 -11.842 1.00 76.81 88 GLY A O 1
ATOM 651 N N . HIS A 1 89 ? 13.884 -8.038 -13.412 1.00 83.75 89 HIS A N 1
ATOM 652 C CA . HIS A 1 89 ? 14.105 -6.637 -13.745 1.00 83.75 89 HIS A CA 1
ATOM 653 C C . HIS A 1 89 ? 13.351 -5.666 -12.824 1.00 83.75 89 HIS A C 1
ATOM 655 O O . HIS A 1 89 ? 12.268 -5.949 -12.318 1.00 83.75 89 HIS A O 1
ATOM 661 N N . LYS A 1 90 ? 13.931 -4.473 -12.628 1.00 83.56 90 LYS A N 1
ATOM 662 C CA . LYS A 1 90 ? 13.385 -3.396 -11.778 1.00 83.56 90 LYS A CA 1
ATOM 663 C C . LYS A 1 90 ? 13.208 -2.104 -12.590 1.00 83.56 90 LYS A C 1
ATOM 665 O O . LYS A 1 90 ? 14.062 -1.212 -12.505 1.00 83.56 90 LYS A O 1
ATOM 670 N N . PRO A 1 91 ? 12.157 -1.999 -13.422 1.00 89.38 91 PRO A N 1
ATOM 671 C CA . PRO A 1 91 ? 11.882 -0.796 -14.205 1.00 89.38 91 PRO A CA 1
ATOM 672 C C . PRO A 1 91 ? 11.513 0.380 -13.292 1.00 89.38 91 PRO A C 1
ATOM 674 O O . PRO A 1 91 ? 10.757 0.228 -12.329 1.00 89.38 91 PRO A O 1
ATOM 677 N N . LYS A 1 92 ? 12.046 1.563 -13.610 1.00 95.62 92 LYS A N 1
ATOM 678 C CA . LYS A 1 92 ? 11.888 2.801 -12.836 1.00 95.62 92 LYS A CA 1
ATOM 679 C C . LYS A 1 92 ? 11.124 3.845 -13.639 1.00 95.62 92 LYS A C 1
ATOM 681 O O . LYS A 1 92 ? 11.522 4.170 -14.756 1.00 95.62 92 LYS A O 1
ATOM 686 N N . LEU A 1 93 ? 10.063 4.405 -13.071 1.00 98.75 93 LEU A N 1
ATOM 687 C CA . LEU A 1 93 ? 9.274 5.479 -13.678 1.00 98.75 93 LEU A CA 1
ATOM 688 C C . LEU A 1 93 ? 9.187 6.666 -12.723 1.00 98.75 93 LEU A C 1
ATOM 690 O O . LEU A 1 93 ? 9.000 6.480 -11.523 1.00 98.75 93 LEU A O 1
ATOM 694 N N . SER A 1 94 ? 9.278 7.890 -13.241 1.00 98.06 94 SER A N 1
ATOM 695 C CA . SER A 1 94 ? 9.117 9.078 -12.389 1.00 98.06 94 SER A CA 1
ATOM 696 C C . SER A 1 94 ? 7.656 9.369 -12.058 1.00 98.06 94 SER A C 1
ATOM 698 O O . SER A 1 94 ? 7.364 10.025 -11.060 1.00 98.06 94 SER A O 1
ATOM 700 N N . TYR A 1 95 ? 6.740 8.894 -12.905 1.00 98.88 95 TYR A N 1
ATOM 701 C CA . TYR A 1 95 ? 5.299 9.087 -12.807 1.00 98.88 95 TYR A CA 1
ATOM 702 C C . TYR A 1 95 ? 4.579 8.130 -13.759 1.00 98.88 95 TYR A C 1
ATOM 704 O O . TYR A 1 95 ? 5.082 7.866 -14.858 1.00 98.88 95 TYR A O 1
ATOM 712 N N . PHE A 1 96 ? 3.394 7.663 -13.366 1.00 98.88 96 PHE A N 1
ATOM 713 C CA . PHE A 1 96 ? 2.536 6.848 -14.221 1.00 98.88 96 PHE A CA 1
ATOM 714 C C . PHE A 1 96 ? 1.070 7.287 -14.132 1.00 98.88 96 PHE A C 1
ATOM 716 O O . PHE A 1 96 ? 0.507 7.368 -13.038 1.00 98.88 96 PHE A O 1
ATOM 723 N N . GLU A 1 97 ? 0.435 7.529 -15.280 1.00 98.75 97 GLU A N 1
ATOM 724 C CA . GLU A 1 97 ? -0.991 7.840 -15.355 1.00 98.75 97 GLU A CA 1
ATOM 725 C C . GLU A 1 97 ? -1.733 7.050 -16.434 1.00 98.75 97 GLU A C 1
ATOM 727 O O . GLU A 1 97 ? -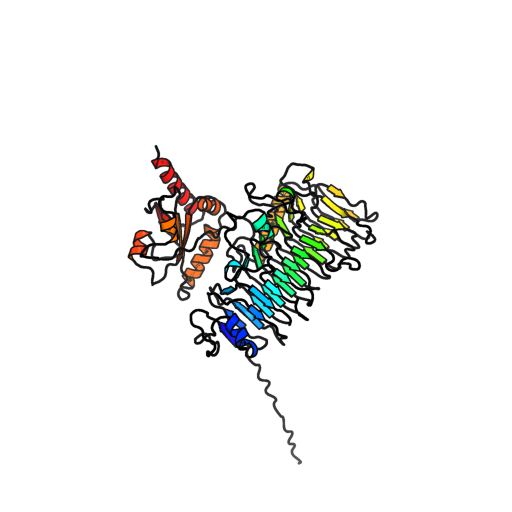1.296 6.995 -17.582 1.00 98.75 97 GLU A O 1
ATOM 732 N N . ILE A 1 98 ? -2.907 6.516 -16.084 1.00 98.62 98 ILE A N 1
ATOM 733 C CA . ILE A 1 98 ? -3.928 6.081 -17.050 1.00 98.62 98 ILE A CA 1
ATOM 734 C C . ILE A 1 98 ? -5.067 7.097 -17.012 1.00 98.62 98 ILE A C 1
ATOM 736 O O . ILE A 1 98 ? -5.940 7.048 -16.145 1.00 98.62 98 ILE A O 1
ATOM 740 N N . THR A 1 99 ? -5.051 8.051 -17.938 1.00 97.50 99 THR A N 1
ATOM 741 C CA . THR A 1 99 ? -5.997 9.181 -17.923 1.00 97.50 99 THR A CA 1
ATOM 742 C C . THR A 1 99 ? -7.449 8.714 -18.052 1.00 97.50 99 THR A C 1
ATOM 744 O O . THR A 1 99 ? -8.317 9.195 -17.324 1.00 97.50 99 THR A O 1
ATOM 747 N N . SER A 1 100 ? -7.703 7.766 -18.956 1.00 97.44 100 SER A N 1
ATOM 748 C CA . SER A 1 100 ? -9.006 7.138 -19.199 1.00 97.44 100 SER A CA 1
ATOM 749 C C . SER A 1 100 ? -8.846 5.781 -19.888 1.00 97.44 100 SER A C 1
ATOM 751 O O . SER A 1 100 ? -7.807 5.507 -20.501 1.00 97.44 100 SER A O 1
ATOM 753 N N . GLY A 1 101 ? -9.886 4.954 -19.820 1.00 96.88 101 GLY A N 1
ATOM 754 C CA . GLY A 1 101 ? -9.971 3.684 -20.527 1.00 96.88 101 GLY A CA 1
ATOM 755 C C . GLY A 1 101 ? -10.069 2.466 -19.614 1.00 96.88 101 GLY A C 1
ATOM 756 O O . GLY A 1 101 ? -10.131 2.570 -18.386 1.00 96.88 101 GLY A O 1
ATOM 757 N N . LYS A 1 102 ? -10.110 1.280 -20.218 1.00 97.94 102 LYS A N 1
ATOM 758 C CA . LYS A 1 102 ? -10.431 0.038 -19.510 1.00 97.94 102 LYS A CA 1
ATOM 759 C C . LYS A 1 102 ? -9.521 -1.127 -19.842 1.00 97.94 102 LYS A C 1
ATOM 761 O O . LYS A 1 102 ? -8.942 -1.180 -20.926 1.00 97.94 102 LYS A O 1
ATOM 766 N N . LYS A 1 103 ? -9.486 -2.088 -18.915 1.00 98.44 103 LYS A N 1
ATOM 767 C CA . LYS A 1 103 ? -8.762 -3.359 -19.049 1.00 98.44 103 LYS A CA 1
ATOM 768 C C . LYS A 1 103 ? -7.261 -3.137 -19.228 1.00 98.44 103 LYS A C 1
ATOM 770 O O . LYS A 1 103 ? -6.654 -3.522 -20.227 1.00 98.44 103 LYS A O 1
ATOM 775 N N . TRP A 1 104 ? -6.679 -2.496 -18.221 1.00 98.75 104 TRP A N 1
ATOM 776 C CA . TRP A 1 104 ? -5.236 -2.330 -18.066 1.00 98.75 104 TRP A CA 1
ATOM 777 C C . TRP A 1 104 ? -4.772 -3.068 -16.818 1.00 98.75 104 TRP A C 1
ATOM 779 O O . TRP A 1 104 ? -5.416 -2.979 -15.772 1.00 98.75 104 TRP A O 1
ATOM 789 N N . HIS A 1 105 ? -3.639 -3.754 -16.908 1.00 98.88 105 HIS A N 1
ATOM 790 C CA . HIS A 1 105 ? -2.987 -4.371 -15.762 1.00 98.88 105 HIS A CA 1
ATOM 791 C C . HIS A 1 105 ? -1.551 -3.867 -15.651 1.00 98.88 105 HIS A C 1
ATOM 793 O O . HIS A 1 105 ? -0.740 -4.095 -16.542 1.00 98.88 105 HIS A O 1
ATOM 799 N N . ILE A 1 106 ? -1.251 -3.156 -14.570 1.00 98.88 106 ILE A N 1
ATOM 800 C CA . ILE A 1 106 ? 0.066 -2.590 -14.284 1.00 98.88 106 ILE A CA 1
ATOM 801 C C . ILE A 1 106 ? 0.680 -3.398 -13.154 1.00 98.88 106 ILE A C 1
ATOM 803 O O . ILE A 1 106 ? 0.097 -3.445 -12.071 1.00 98.88 106 ILE A O 1
ATOM 807 N N . LYS A 1 107 ? 1.823 -4.042 -13.404 1.00 98.75 107 LYS A N 1
ATOM 808 C CA . LYS A 1 107 ? 2.389 -5.014 -12.469 1.00 98.75 107 LYS A CA 1
ATOM 809 C C . LYS A 1 107 ? 3.871 -4.800 -12.175 1.00 98.75 107 LYS A C 1
ATOM 811 O O . LYS A 1 107 ? 4.681 -4.658 -13.086 1.00 98.75 107 LYS A O 1
ATOM 816 N N . GLY A 1 108 ? 4.228 -4.812 -10.893 1.00 97.19 108 GLY A N 1
ATOM 817 C CA . GLY A 1 108 ? 5.615 -4.942 -10.439 1.00 97.19 108 GLY A CA 1
ATOM 818 C C . GLY A 1 108 ? 6.535 -3.753 -10.741 1.00 97.19 108 GLY A C 1
ATOM 819 O O . GLY A 1 108 ? 7.759 -3.878 -10.660 1.00 97.19 108 GLY A O 1
ATOM 820 N N . LEU A 1 109 ? 5.979 -2.585 -11.069 1.00 98.50 109 LEU A N 1
ATOM 821 C CA . LEU A 1 109 ? 6.760 -1.398 -11.425 1.00 98.50 109 LEU A CA 1
ATOM 822 C C . LEU A 1 109 ? 7.295 -0.666 -10.188 1.00 98.50 109 LEU A C 1
ATOM 824 O O . 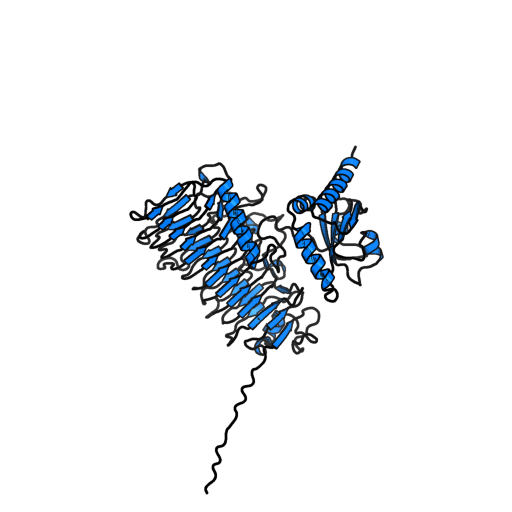LEU A 1 109 ? 6.649 -0.643 -9.141 1.00 98.50 109 LEU A O 1
ATOM 828 N N . THR A 1 110 ? 8.451 -0.005 -10.323 1.00 97.88 110 THR A N 1
ATOM 829 C CA . THR A 1 110 ? 8.943 0.953 -9.320 1.00 97.88 110 THR A CA 1
ATOM 830 C C . THR A 1 110 ? 8.669 2.377 -9.794 1.00 97.88 110 THR A C 1
ATOM 832 O O . THR A 1 110 ? 9.196 2.807 -10.822 1.00 97.88 110 THR A O 1
ATOM 835 N N . ILE A 1 111 ? 7.860 3.126 -9.049 1.00 98.88 111 ILE A N 1
ATOM 836 C CA . ILE A 1 111 ? 7.422 4.477 -9.405 1.00 98.88 111 ILE A CA 1
ATOM 837 C C . ILE A 1 111 ? 7.840 5.434 -8.290 1.00 98.88 111 ILE A C 1
ATOM 839 O O . ILE A 1 111 ? 7.428 5.278 -7.144 1.00 98.88 111 ILE A O 1
ATOM 843 N N . SER A 1 112 ? 8.663 6.429 -8.615 1.00 98.00 112 SER A N 1
ATOM 844 C CA . SER A 1 112 ? 9.131 7.396 -7.622 1.00 98.00 112 SER A CA 1
ATOM 845 C C . SER A 1 112 ? 9.358 8.775 -8.206 1.00 98.00 112 SER A C 1
ATOM 847 O O . SER A 1 112 ? 10.041 8.929 -9.221 1.00 98.00 112 SER A O 1
ATOM 849 N N . ALA A 1 113 ? 8.882 9.794 -7.490 1.00 92.81 113 ALA A N 1
ATOM 850 C CA . ALA A 1 113 ? 9.147 11.189 -7.821 1.00 92.81 113 ALA A CA 1
ATOM 851 C C . ALA A 1 113 ? 10.654 11.513 -7.865 1.00 92.81 113 ALA A C 1
ATOM 853 O O . ALA A 1 113 ? 11.062 12.402 -8.608 1.00 92.81 113 ALA A O 1
ATOM 854 N N . SER A 1 114 ? 11.497 10.758 -7.148 1.00 91.12 114 SER A N 1
ATOM 855 C CA . SER A 1 114 ? 12.952 10.950 -7.123 1.00 91.12 114 SER A CA 1
ATOM 856 C C . SER A 1 114 ? 13.680 10.552 -8.414 1.00 91.12 114 SER A C 1
ATOM 858 O O . SER A 1 114 ? 14.884 10.776 -8.513 1.00 91.12 114 SER A O 1
ATOM 860 N N . PHE A 1 115 ? 13.018 9.896 -9.375 1.00 91.62 115 PHE A N 1
ATOM 861 C CA . PHE A 1 115 ? 13.664 9.455 -10.621 1.00 91.62 115 PHE A CA 1
ATOM 862 C C . PHE A 1 115 ? 13.636 10.493 -11.746 1.00 91.62 115 PHE A C 1
ATOM 864 O O . PHE A 1 115 ? 14.296 10.288 -12.762 1.00 91.62 115 PHE A O 1
ATOM 871 N N . GLY A 1 116 ? 12.865 11.570 -11.603 1.00 90.31 116 GLY A N 1
ATOM 872 C CA . GLY A 1 116 ? 12.712 12.591 -12.636 1.00 90.31 116 GLY A CA 1
ATOM 873 C C . GLY A 1 116 ? 12.732 14.004 -12.069 1.00 90.31 116 GLY A C 1
ATOM 874 O O . GLY A 1 116 ? 13.094 14.228 -10.916 1.00 90.31 116 GLY A O 1
ATOM 875 N N . GLU A 1 117 ? 12.331 14.960 -12.903 1.00 92.12 117 GLU A N 1
ATOM 876 C CA . GLU A 1 117 ? 12.215 16.359 -12.494 1.00 92.12 117 GLU A CA 1
ATOM 877 C C . GLU A 1 117 ? 11.202 16.527 -11.348 1.00 92.12 117 GLU A C 1
ATOM 879 O O . GLU A 1 117 ? 10.141 15.893 -11.382 1.00 92.12 117 GLU A O 1
ATOM 884 N N . PRO A 1 118 ? 11.470 17.399 -10.356 1.00 92.31 118 PRO A N 1
ATOM 885 C CA . PRO A 1 118 ? 10.568 17.604 -9.229 1.00 92.31 118 PRO A CA 1
ATOM 886 C C . PRO A 1 118 ? 9.155 18.026 -9.652 1.00 92.31 118 PRO A C 1
ATOM 888 O O . PRO A 1 118 ? 8.966 18.980 -10.409 1.00 92.31 118 PRO A O 1
ATOM 891 N N . TYR A 1 119 ? 8.140 17.375 -9.084 1.00 96.69 119 TYR A N 1
ATOM 892 C CA . TYR A 1 119 ? 6.732 17.736 -9.257 1.00 96.69 119 TYR A CA 1
ATOM 893 C C . TYR A 1 119 ? 5.947 17.537 -7.959 1.00 96.69 119 TYR A C 1
ATOM 895 O O . TYR A 1 119 ? 6.407 16.892 -7.021 1.00 96.69 119 TYR A O 1
ATOM 903 N N . LYS A 1 120 ? 4.734 18.093 -7.909 1.00 95.94 120 LYS A N 1
ATOM 904 C CA . LYS A 1 120 ? 3.800 17.928 -6.788 1.00 95.94 120 LYS A CA 1
ATOM 905 C C . LYS A 1 120 ? 2.617 17.061 -7.197 1.00 95.94 120 LYS A C 1
ATOM 907 O O . LYS A 1 120 ? 2.176 17.137 -8.341 1.00 95.94 120 LYS A O 1
ATOM 912 N N . GLY A 1 121 ? 2.067 16.326 -6.236 1.00 96.38 121 GLY A N 1
ATOM 913 C CA . GLY A 1 121 ? 0.866 15.509 -6.410 1.00 96.38 121 GLY A CA 1
ATOM 914 C C . GLY A 1 121 ? 1.152 14.014 -6.331 1.00 96.38 121 GLY A C 1
ATOM 915 O O . GLY A 1 121 ? 2.150 13.599 -5.738 1.00 96.38 121 GLY A O 1
ATOM 916 N N . ASP A 1 122 ? 0.246 13.235 -6.913 1.00 98.12 122 ASP A N 1
ATOM 917 C CA . ASP A 1 122 ? 0.268 11.771 -6.891 1.00 98.12 122 ASP A CA 1
ATOM 918 C C . ASP A 1 122 ? 1.332 11.211 -7.840 1.00 98.12 122 ASP A C 1
ATOM 920 O O . ASP A 1 122 ? 1.586 11.793 -8.897 1.00 98.12 122 ASP A O 1
ATOM 924 N N . MET A 1 123 ? 1.937 10.077 -7.489 1.00 98.75 123 MET A N 1
ATOM 925 C CA . MET A 1 123 ? 2.950 9.418 -8.325 1.00 98.75 123 MET A CA 1
ATOM 926 C C . MET A 1 123 ? 2.346 8.405 -9.299 1.00 98.75 123 MET A C 1
ATOM 928 O O . MET A 1 123 ? 2.848 8.245 -10.414 1.00 98.75 123 MET A O 1
ATOM 932 N N . LEU A 1 124 ? 1.258 7.747 -8.887 1.00 98.81 124 LEU A N 1
ATOM 933 C CA . LEU A 1 124 ? 0.480 6.835 -9.718 1.00 98.81 124 LEU A CA 1
ATOM 934 C C . LEU A 1 124 ? -0.981 7.273 -9.702 1.00 98.81 124 LEU A C 1
ATOM 936 O O . LEU A 1 124 ? -1.613 7.329 -8.647 1.00 98.81 124 LEU A O 1
ATOM 940 N N . LYS A 1 125 ? -1.528 7.574 -10.876 1.00 98.31 125 LYS A N 1
ATOM 941 C CA . LYS A 1 125 ? -2.906 8.043 -11.015 1.00 98.31 125 LYS A CA 1
ATOM 942 C C . LYS A 1 125 ? -3.646 7.283 -12.105 1.00 98.31 125 LYS A C 1
ATOM 944 O O . LYS A 1 125 ? -3.080 6.964 -13.141 1.00 98.31 125 LYS A O 1
ATOM 949 N N . PHE A 1 126 ? -4.929 7.014 -11.924 1.00 98.31 126 PHE A N 1
ATOM 950 C CA . PHE A 1 126 ? -5.759 6.526 -13.024 1.00 98.31 126 PHE A CA 1
ATOM 951 C C . PHE A 1 126 ? -7.213 6.940 -12.861 1.00 98.31 126 PHE A C 1
ATOM 953 O O . PHE A 1 126 ? -7.620 7.312 -11.767 1.00 98.31 126 PHE A O 1
ATOM 960 N N . ALA A 1 127 ? -7.994 6.890 -13.941 1.00 95.38 127 ALA A N 1
ATOM 961 C CA . ALA A 1 127 ? -9.444 7.113 -13.925 1.00 95.38 127 ALA A CA 1
ATOM 962 C C . ALA A 1 127 ? -9.906 8.499 -13.421 1.00 95.38 127 ALA A C 1
ATOM 964 O O . ALA A 1 127 ? -11.008 8.642 -12.890 1.00 95.38 127 ALA A O 1
ATOM 965 N N . ASP A 1 128 ? -9.086 9.545 -13.568 1.00 92.94 128 ASP A N 1
ATOM 966 C CA . ASP A 1 128 ? -9.479 10.928 -13.232 1.00 92.94 128 ASP A CA 1
ATOM 967 C C . ASP A 1 128 ? -9.628 11.833 -14.470 1.00 92.94 128 ASP A C 1
ATOM 969 O O . ASP A 1 128 ? -10.121 12.950 -14.347 1.00 92.94 128 ASP A O 1
ATOM 973 N N . GLY A 1 129 ? -9.230 11.370 -15.661 1.00 92.69 129 GLY A N 1
ATOM 974 C CA . GLY A 1 129 ? -9.354 12.116 -16.919 1.00 92.69 129 GLY A CA 1
ATOM 975 C C . GLY A 1 129 ? -10.596 11.769 -17.748 1.00 92.69 129 GLY A C 1
ATOM 976 O O . GLY A 1 129 ? -10.988 12.561 -18.603 1.00 92.69 129 GLY A O 1
ATOM 977 N N . GLY A 1 130 ? -11.236 10.621 -17.508 1.00 93.12 130 GLY A N 1
ATOM 978 C CA . GLY A 1 130 ? -12.420 10.181 -18.252 1.00 93.12 130 GLY A CA 1
ATOM 979 C C . GLY A 1 130 ? -12.884 8.774 -17.875 1.00 93.12 130 GLY A C 1
ATOM 980 O O . GLY A 1 130 ? -12.317 8.162 -16.968 1.00 93.12 130 GLY A O 1
ATOM 981 N N . ASP A 1 131 ? -13.915 8.286 -18.576 1.00 96.50 131 ASP A N 1
ATOM 982 C CA . ASP A 1 131 ? -14.533 6.971 -18.341 1.00 96.50 131 ASP A CA 1
ATOM 983 C C . ASP A 1 131 ? -13.479 5.860 -18.281 1.00 96.50 131 ASP A C 1
ATOM 985 O O . ASP A 1 131 ? -12.556 5.822 -19.100 1.00 96.50 131 ASP A O 1
ATOM 989 N N . SER A 1 132 ? -13.564 5.011 -17.261 1.00 97.44 132 SER A N 1
ATOM 990 C CA . SER A 1 132 ? -12.567 3.977 -16.989 1.00 97.44 132 SER A CA 1
ATOM 991 C C . SER A 1 132 ? -13.181 2.757 -16.306 1.00 97.44 132 SER A C 1
ATOM 993 O O . SER A 1 132 ? -14.150 2.862 -15.557 1.00 97.44 132 SER A O 1
ATOM 995 N N . GLY A 1 133 ? -12.588 1.579 -16.494 1.00 97.06 133 GLY A N 1
ATOM 996 C CA . GLY A 1 133 ? -13.053 0.370 -15.805 1.00 97.06 133 GLY A CA 1
ATOM 997 C C . GLY A 1 133 ? -12.043 -0.766 -15.814 1.00 97.06 133 GLY A C 1
ATOM 998 O O . GLY A 1 133 ? -11.191 -0.828 -16.693 1.00 97.06 133 GLY A O 1
ATOM 999 N N . GLU A 1 134 ? -12.126 -1.678 -14.844 1.00 97.19 134 GLU A N 1
ATOM 1000 C CA . GLU A 1 134 ? -11.333 -2.923 -14.861 1.00 97.19 134 GLU A CA 1
ATOM 1001 C C . GLU A 1 134 ? -9.816 -2.653 -14.997 1.00 97.19 134 GLU A C 1
ATOM 1003 O O . GLU A 1 134 ? -9.124 -3.222 -15.840 1.00 97.19 134 GLU A O 1
ATOM 1008 N N . ILE A 1 135 ? -9.300 -1.723 -14.188 1.00 98.81 135 ILE A N 1
ATOM 1009 C CA . ILE A 1 135 ? -7.866 -1.397 -14.125 1.00 98.81 135 ILE A CA 1
ATOM 1010 C C . ILE A 1 135 ? -7.319 -2.063 -12.874 1.00 98.81 135 ILE A C 1
ATOM 1012 O O . ILE A 1 135 ? -7.859 -1.850 -11.788 1.00 98.81 135 ILE A O 1
ATOM 1016 N N . THR A 1 136 ? -6.260 -2.849 -13.029 1.00 98.94 136 THR A N 1
ATOM 1017 C CA . THR A 1 136 ? -5.544 -3.481 -11.920 1.00 98.94 136 THR A CA 1
ATOM 1018 C C . THR A 1 136 ? -4.155 -2.875 -11.803 1.00 98.94 136 THR A C 1
ATOM 1020 O O . THR A 1 136 ? -3.420 -2.822 -12.786 1.00 98.94 136 THR A O 1
ATOM 1023 N N . VAL A 1 137 ? -3.791 -2.438 -10.601 1.00 98.94 137 VAL A N 1
ATOM 1024 C CA . VAL A 1 137 ? -2.418 -2.090 -10.233 1.00 98.94 137 VAL A CA 1
ATOM 1025 C C . VAL A 1 137 ? -1.975 -3.059 -9.149 1.00 98.94 137 VAL A C 1
ATOM 1027 O O . VAL A 1 137 ? -2.570 -3.105 -8.066 1.00 98.94 137 VAL A O 1
ATOM 1030 N N . GLU A 1 138 ? -0.961 -3.851 -9.463 1.00 98.88 138 GLU A N 1
ATOM 1031 C CA . GLU A 1 138 ? -0.526 -4.985 -8.660 1.00 98.88 138 GLU A CA 1
ATOM 1032 C C . GLU A 1 138 ? 0.986 -4.958 -8.416 1.00 98.88 138 GLU A C 1
ATOM 1034 O O . GLU A 1 138 ? 1.759 -4.597 -9.304 1.00 98.88 138 GLU A O 1
ATOM 1039 N N . ASP A 1 139 ? 1.425 -5.356 -7.222 1.00 98.62 139 ASP A N 1
ATOM 1040 C CA . ASP A 1 139 ? 2.840 -5.579 -6.891 1.00 98.62 139 ASP A CA 1
ATOM 1041 C C . ASP A 1 139 ? 3.757 -4.351 -7.104 1.00 98.62 139 ASP A C 1
ATOM 1043 O O . ASP A 1 139 ? 4.977 -4.489 -7.152 1.00 98.62 139 ASP A O 1
ATOM 1047 N N . CYS A 1 140 ? 3.226 -3.132 -7.252 1.00 98.94 140 CYS A N 1
ATOM 1048 C CA . CYS A 1 140 ? 4.039 -1.948 -7.535 1.00 98.94 140 CYS A CA 1
ATOM 1049 C C . CYS A 1 140 ? 4.673 -1.372 -6.262 1.00 98.94 140 CYS A C 1
ATOM 1051 O O . CYS A 1 140 ? 4.070 -1.368 -5.190 1.00 98.94 140 CYS A O 1
ATOM 1053 N N . PHE A 1 141 ? 5.871 -0.803 -6.396 1.00 98.62 141 PHE A N 1
ATOM 1054 C CA . PHE A 1 141 ? 6.529 -0.038 -5.338 1.00 98.62 141 PHE A CA 1
ATOM 1055 C C . PHE A 1 141 ? 6.483 1.458 -5.662 1.00 98.62 141 PHE A C 1
ATOM 1057 O O . PHE A 1 141 ? 7.079 1.900 -6.643 1.00 98.62 141 PHE A O 1
ATOM 1064 N N . VAL A 1 142 ? 5.770 2.231 -4.844 1.00 98.94 142 VAL A N 1
ATOM 1065 C CA . VAL A 1 142 ? 5.473 3.650 -5.062 1.00 98.94 142 VAL A CA 1
ATOM 1066 C C . VAL A 1 142 ? 5.995 4.479 -3.888 1.00 98.94 142 VAL A C 1
ATOM 1068 O O . VAL A 1 142 ? 5.563 4.278 -2.756 1.00 98.94 142 VAL A O 1
ATOM 1071 N N . TYR A 1 143 ? 6.915 5.417 -4.118 1.00 98.19 143 TYR A N 1
ATOM 1072 C CA . TYR A 1 143 ? 7.505 6.192 -3.017 1.00 98.19 143 TYR A CA 1
ATOM 1073 C C . TYR A 1 143 ? 8.049 7.559 -3.441 1.00 98.19 143 TYR A C 1
ATOM 1075 O O . TYR A 1 143 ? 8.517 7.705 -4.561 1.00 98.19 143 TYR A O 1
ATOM 1083 N N . SER A 1 144 ? 8.040 8.568 -2.557 1.00 95.94 144 SER A N 1
ATOM 1084 C CA . SER A 1 144 ? 8.581 9.896 -2.923 1.00 95.94 144 SER A CA 1
ATOM 1085 C C . SER A 1 144 ? 10.110 9.882 -3.041 1.00 95.94 144 SER A C 1
ATOM 1087 O O . SER A 1 144 ? 10.679 10.350 -4.023 1.00 95.94 144 SER A O 1
ATOM 1089 N N . THR A 1 145 ? 10.775 9.363 -2.008 1.00 86.81 145 THR A N 1
ATOM 1090 C CA . THR A 1 145 ? 12.222 9.101 -1.924 1.00 86.81 145 THR A CA 1
ATOM 1091 C C . THR A 1 145 ? 12.460 7.971 -0.916 1.00 86.81 145 THR A C 1
ATOM 1093 O O . THR A 1 145 ? 11.588 7.714 -0.087 1.00 86.81 145 THR A O 1
ATOM 1096 N N . LEU A 1 146 ? 13.605 7.287 -0.969 1.00 81.62 146 LEU A N 1
ATOM 1097 C CA . LEU A 1 146 ? 13.940 6.243 0.012 1.00 81.62 146 LEU A CA 1
ATOM 1098 C C . LEU A 1 146 ? 14.493 6.830 1.316 1.00 81.62 146 LEU A C 1
ATOM 1100 O O . LEU A 1 146 ? 14.124 6.371 2.391 1.00 81.62 146 LEU A O 1
ATOM 1104 N N . ASP A 1 147 ? 15.347 7.851 1.222 1.00 76.25 147 ASP A N 1
ATOM 1105 C CA . ASP A 1 147 ? 15.967 8.485 2.387 1.00 76.25 147 ASP A CA 1
ATOM 1106 C C . ASP A 1 147 ? 15.175 9.717 2.839 1.00 76.25 147 ASP A C 1
ATOM 1108 O O . ASP A 1 147 ? 15.133 10.745 2.156 1.00 76.25 147 ASP A O 1
ATOM 1112 N N . THR A 1 148 ? 14.563 9.600 4.014 1.00 79.38 148 THR A N 1
ATOM 1113 C CA . THR A 1 148 ? 13.841 10.671 4.713 1.00 79.38 148 THR A CA 1
ATOM 1114 C C . THR A 1 148 ? 14.510 11.054 6.036 1.00 79.38 148 THR A C 1
ATOM 1116 O O . THR A 1 148 ? 13.958 11.834 6.810 1.00 79.38 148 THR A O 1
ATOM 1119 N N . SER A 1 149 ? 15.722 10.560 6.319 1.00 76.88 149 SER A N 1
ATOM 1120 C CA . SER A 1 149 ? 16.409 10.745 7.611 1.00 76.88 149 SER A CA 1
ATOM 1121 C C . SER A 1 149 ? 16.658 12.217 7.979 1.00 76.88 149 SER A C 1
ATOM 1123 O O . SER A 1 149 ? 16.690 12.583 9.164 1.00 76.88 149 SER A O 1
ATOM 1125 N N . SER A 1 150 ? 16.803 13.058 6.951 1.00 78.75 150 SER A N 1
ATOM 1126 C CA . SER A 1 150 ? 17.005 14.506 7.037 1.00 78.75 150 SER A CA 1
ATOM 1127 C C . SER A 1 150 ? 15.716 15.323 6.899 1.00 78.75 150 SER A C 1
ATOM 1129 O O . SER A 1 150 ? 15.774 16.550 6.998 1.00 78.75 150 SER A O 1
ATOM 1131 N N . TRP A 1 151 ? 14.560 14.682 6.683 1.00 88.94 151 TRP A N 1
ATOM 1132 C CA . TRP A 1 151 ? 13.310 15.398 6.447 1.00 88.94 151 TRP A CA 1
ATOM 1133 C C . TRP A 1 151 ? 12.849 16.191 7.672 1.00 88.94 151 TRP A C 1
ATOM 1135 O O . TRP A 1 151 ? 12.759 15.681 8.795 1.00 88.94 151 TRP A O 1
ATOM 1145 N N . THR A 1 152 ? 12.493 17.447 7.422 1.00 93.19 152 THR A N 1
ATOM 1146 C CA . THR A 1 152 ? 11.730 18.297 8.336 1.00 93.19 152 THR A CA 1
ATOM 1147 C C . THR A 1 152 ? 10.232 17.993 8.240 1.00 93.19 152 THR A C 1
ATOM 1149 O O . THR A 1 152 ? 9.768 17.395 7.266 1.00 93.19 152 THR A O 1
ATOM 1152 N N . ALA A 1 153 ? 9.446 18.460 9.214 1.00 94.56 153 ALA A N 1
ATOM 1153 C CA . ALA A 1 153 ? 7.983 18.391 9.149 1.00 94.56 153 ALA A CA 1
ATOM 1154 C C . ALA A 1 153 ? 7.417 19.028 7.860 1.00 94.56 153 ALA A C 1
ATOM 1156 O O . ALA A 1 153 ? 6.548 18.460 7.208 1.00 94.56 153 ALA A O 1
ATOM 1157 N N . GLU A 1 154 ? 7.974 20.158 7.416 1.00 96.50 154 GLU A N 1
ATOM 1158 C CA . GLU A 1 154 ? 7.554 20.815 6.171 1.00 96.50 154 GLU A CA 1
ATOM 1159 C C . GLU A 1 154 ? 7.823 19.950 4.926 1.00 96.50 154 GLU A C 1
ATOM 1161 O O . GLU A 1 154 ? 7.052 19.986 3.966 1.00 96.50 154 GLU A O 1
ATOM 1166 N N . GLN A 1 155 ? 8.906 19.167 4.920 1.00 95.00 155 GLN A N 1
ATOM 1167 C CA . GLN A 1 155 ? 9.202 18.246 3.820 1.00 95.00 155 GLN A CA 1
ATOM 1168 C C . GLN A 1 155 ? 8.226 17.071 3.801 1.00 95.00 155 GLN A C 1
ATOM 1170 O O . GLN A 1 155 ? 7.707 16.753 2.734 1.00 95.00 155 GLN A O 1
ATOM 1175 N N . TRP A 1 156 ? 7.891 16.511 4.966 1.00 96.56 156 TRP A N 1
ATOM 1176 C CA . TRP A 1 156 ? 6.803 15.539 5.097 1.00 96.56 156 TRP A CA 1
ATOM 1177 C C . TRP A 1 156 ? 5.479 16.088 4.552 1.00 96.56 156 TRP A C 1
ATOM 1179 O O . TRP A 1 156 ? 4.801 15.392 3.803 1.00 96.56 156 TRP A O 1
ATOM 1189 N N . MET A 1 157 ? 5.132 17.345 4.847 1.00 96.31 157 MET A N 1
ATOM 1190 C CA . MET A 1 157 ? 3.901 17.981 4.348 1.00 96.31 157 MET A CA 1
ATOM 1191 C C . MET A 1 157 ? 3.900 18.247 2.835 1.00 96.31 157 MET A C 1
ATOM 1193 O O . MET A 1 157 ? 2.840 18.410 2.229 1.00 96.31 157 MET A O 1
ATOM 1197 N N . LYS A 1 158 ? 5.081 18.321 2.213 1.00 96.44 158 LYS A N 1
ATOM 1198 C CA . LYS A 1 158 ? 5.258 18.572 0.773 1.00 96.44 158 LYS A CA 1
ATOM 1199 C C . LYS A 1 158 ? 5.574 17.315 -0.035 1.00 96.44 158 LYS A C 1
ATOM 1201 O O . LYS A 1 158 ? 5.723 17.434 -1.252 1.00 96.44 158 LYS A O 1
ATOM 1206 N N . ALA A 1 159 ? 5.696 16.160 0.616 1.00 97.50 159 ALA A N 1
ATOM 1207 C CA . ALA A 1 159 ? 5.960 14.889 -0.039 1.00 97.50 159 ALA A CA 1
ATOM 1208 C C . ALA A 1 159 ? 4.906 14.586 -1.116 1.00 97.50 159 ALA A C 1
ATOM 1210 O O . ALA A 1 159 ? 3.757 15.039 -1.050 1.00 97.50 159 ALA A O 1
ATOM 1211 N N . ASN A 1 160 ? 5.292 13.803 -2.120 1.00 98.62 160 ASN A N 1
ATOM 1212 C CA . ASN A 1 160 ? 4.343 13.307 -3.103 1.00 98.62 160 ASN A CA 1
ATOM 1213 C C . ASN A 1 160 ? 3.358 12.340 -2.437 1.00 98.62 160 ASN A C 1
ATOM 1215 O O . ASN A 1 160 ? 3.656 11.701 -1.427 1.00 98.62 160 ASN A O 1
ATOM 1219 N N . SER A 1 161 ? 2.153 12.257 -2.988 1.00 98.75 161 SER A N 1
ATOM 1220 C CA . SER A 1 161 ? 1.170 11.258 -2.558 1.00 98.75 161 SER A CA 1
ATOM 1221 C C . SER A 1 161 ? 1.331 9.985 -3.387 1.00 98.75 161 SER A C 1
ATOM 1223 O O . SER A 1 161 ? 1.895 10.021 -4.482 1.00 98.75 161 SER A O 1
ATOM 1225 N N . GLY A 1 162 ? 0.893 8.854 -2.842 1.00 98.81 162 GLY A N 1
ATOM 1226 C CA . GLY A 1 162 ? 1.072 7.539 -3.443 1.00 98.81 162 GLY A CA 1
ATOM 1227 C C . GLY A 1 162 ? 0.194 7.318 -4.670 1.00 98.81 162 GLY A C 1
ATOM 1228 O O . GLY A 1 162 ? 0.534 7.734 -5.782 1.00 98.81 162 GLY A O 1
ATOM 1229 N N . ILE A 1 163 ? -0.911 6.602 -4.461 1.00 98.88 163 ILE A N 1
ATOM 1230 C CA . ILE A 1 163 ? -1.770 6.081 -5.528 1.00 98.88 163 ILE A CA 1
ATOM 1231 C C . ILE A 1 163 ? -3.153 6.729 -5.465 1.00 98.88 163 ILE A C 1
ATOM 1233 O O . ILE A 1 163 ? -3.853 6.606 -4.460 1.00 98.88 163 ILE A O 1
ATOM 1237 N N . THR A 1 164 ? -3.597 7.323 -6.572 1.00 98.12 164 THR A N 1
ATOM 1238 C CA . THR A 1 164 ? -4.968 7.826 -6.731 1.00 98.12 164 THR A CA 1
ATOM 1239 C C . THR A 1 164 ? -5.730 7.011 -7.772 1.00 98.12 164 THR A C 1
ATOM 1241 O O . THR A 1 164 ? -5.470 7.096 -8.973 1.00 98.12 164 THR A O 1
ATOM 1244 N N . MET A 1 165 ? -6.735 6.272 -7.300 1.00 96.44 165 MET A N 1
ATOM 1245 C CA . MET A 1 165 ? -7.823 5.724 -8.106 1.00 96.44 165 MET A CA 1
ATOM 1246 C C . MET A 1 165 ? -8.899 6.804 -8.247 1.00 96.44 165 MET A C 1
ATOM 1248 O O . MET A 1 165 ? -9.594 7.130 -7.285 1.00 96.44 165 MET A O 1
ATOM 1252 N N . GLY A 1 166 ? -8.991 7.395 -9.432 1.00 93.81 166 GLY A N 1
ATOM 1253 C CA . GLY A 1 166 ? -9.815 8.555 -9.751 1.00 93.81 166 GLY A CA 1
ATOM 1254 C C . GLY A 1 166 ? -11.313 8.271 -9.823 1.00 93.81 166 GLY A C 1
ATOM 1255 O O . GLY A 1 166 ? -11.778 7.147 -9.671 1.00 93.81 166 GLY A O 1
ATOM 1256 N N . ARG A 1 167 ? -12.092 9.341 -10.008 1.00 91.81 167 ARG A N 1
ATOM 1257 C CA . ARG A 1 167 ? -13.551 9.335 -9.803 1.00 91.81 167 ARG A CA 1
ATOM 1258 C C . ARG A 1 167 ? -14.397 8.912 -11.001 1.00 91.81 167 ARG A C 1
ATOM 1260 O O . ARG A 1 167 ? -15.619 8.872 -10.881 1.00 91.81 167 ARG A O 1
ATOM 1267 N N . HIS A 1 168 ? -13.776 8.717 -12.155 1.00 93.38 168 HIS A N 1
ATOM 1268 C CA . HIS A 1 168 ? -14.455 8.497 -13.428 1.00 93.38 168 HIS A CA 1
ATOM 1269 C C . HIS A 1 168 ? -14.414 7.031 -13.858 1.00 93.38 168 HIS A C 1
ATOM 1271 O O . HIS A 1 168 ? -14.535 6.736 -15.041 1.00 93.38 168 HIS A O 1
ATOM 1277 N N . GLY A 1 169 ? -14.263 6.110 -12.908 1.00 91.06 169 GLY A N 1
ATOM 1278 C CA . GLY A 1 169 ? -14.319 4.687 -13.195 1.00 91.06 169 GLY A CA 1
ATOM 1279 C C . GLY A 1 169 ? -14.962 3.860 -12.095 1.00 91.06 169 GLY A C 1
ATOM 1280 O O . GLY A 1 169 ? -15.477 4.391 -11.107 1.00 91.06 169 GLY A O 1
ATOM 1281 N N . LYS A 1 170 ? -14.951 2.544 -12.305 1.00 95.12 170 LYS A N 1
ATOM 1282 C CA . LYS A 1 170 ? -15.491 1.535 -11.387 1.00 95.12 170 LYS A CA 1
ATOM 1283 C C . LYS A 1 170 ? -14.799 0.185 -11.565 1.00 95.12 170 LYS A C 1
ATOM 1285 O O . LYS A 1 170 ? -14.227 -0.086 -12.624 1.00 95.12 170 LYS A O 1
ATOM 1290 N N . GLY A 1 171 ? -14.905 -0.689 -10.566 1.00 97.19 171 GLY A N 1
ATOM 1291 C CA . GLY A 1 171 ? -14.403 -2.062 -10.680 1.00 97.19 171 GLY A CA 1
ATOM 1292 C C . GLY A 1 171 ? -12.884 -2.140 -10.828 1.00 97.19 171 GLY A C 1
ATOM 1293 O O . GLY A 1 171 ? -12.375 -2.983 -11.564 1.00 97.19 171 GLY A O 1
ATOM 1294 N N . HIS A 1 172 ? -12.154 -1.218 -10.202 1.00 98.56 172 HIS A N 1
ATOM 1295 C CA . HIS A 1 172 ? -10.696 -1.210 -10.220 1.00 98.56 172 HIS A CA 1
ATOM 1296 C C . HIS A 1 172 ? -10.120 -2.017 -9.052 1.00 98.56 172 HIS A C 1
ATOM 1298 O O . HIS A 1 172 ? -10.786 -2.247 -8.041 1.00 98.56 172 HIS A O 1
ATOM 1304 N N . VAL A 1 173 ? -8.857 -2.423 -9.177 1.00 98.88 173 VAL A N 1
ATOM 1305 C CA . VAL A 1 173 ? -8.150 -3.222 -8.175 1.00 98.88 173 VAL A CA 1
ATOM 1306 C C . VAL A 1 173 ? -6.789 -2.602 -7.873 1.00 98.88 173 VAL A C 1
ATOM 1308 O O . VAL A 1 173 ? -5.985 -2.384 -8.775 1.00 98.88 173 VAL A O 1
ATOM 1311 N N . LEU A 1 174 ? -6.516 -2.360 -6.593 1.00 98.94 174 LEU A N 1
ATOM 1312 C CA . LEU A 1 174 ? -5.187 -2.077 -6.056 1.00 98.94 174 LEU A CA 1
ATOM 1313 C C . LEU A 1 174 ? -4.773 -3.251 -5.176 1.00 98.94 174 LEU A C 1
ATOM 1315 O O . LEU A 1 174 ? -5.318 -3.420 -4.082 1.00 98.94 174 LEU A O 1
ATOM 1319 N N . ARG A 1 175 ? -3.836 -4.072 -5.652 1.00 98.94 175 ARG A N 1
ATOM 1320 C CA . ARG A 1 175 ? -3.421 -5.295 -4.965 1.00 98.94 175 ARG A CA 1
ATOM 1321 C C . ARG A 1 175 ? -1.941 -5.290 -4.622 1.00 98.94 175 ARG A C 1
ATOM 1323 O O . ARG A 1 175 ? -1.114 -5.078 -5.494 1.00 98.94 175 ARG A O 1
ATOM 1330 N N . ASN A 1 176 ? -1.617 -5.621 -3.376 1.00 98.88 176 ASN A N 1
ATOM 1331 C CA . ASN A 1 176 ? -0.253 -5.919 -2.942 1.00 98.88 176 ASN A CA 1
ATOM 1332 C C . ASN A 1 176 ? 0.783 -4.871 -3.379 1.00 98.88 176 ASN A C 1
ATOM 1334 O O . ASN A 1 176 ? 1.874 -5.238 -3.774 1.00 98.88 176 ASN A O 1
ATOM 1338 N N . ASN A 1 177 ? 0.438 -3.582 -3.356 1.00 98.94 177 ASN A N 1
ATOM 1339 C CA . ASN A 1 177 ? 1.379 -2.501 -3.639 1.00 98.94 177 ASN A CA 1
ATOM 1340 C C . ASN A 1 177 ? 2.057 -2.035 -2.346 1.00 98.94 177 ASN A C 1
ATOM 1342 O O . ASN A 1 177 ? 1.453 -2.075 -1.272 1.00 98.94 177 ASN A O 1
ATOM 1346 N N . TYR A 1 178 ? 3.279 -1.521 -2.452 1.00 98.81 178 TYR A N 1
ATOM 1347 C CA . TYR A 1 178 ? 4.005 -0.889 -1.354 1.00 98.81 178 TYR A CA 1
ATOM 1348 C C . TYR A 1 178 ? 4.065 0.619 -1.582 1.00 98.81 178 TYR A C 1
ATOM 1350 O O . TYR A 1 178 ? 4.682 1.076 -2.541 1.00 98.81 178 TYR A O 1
ATOM 1358 N N . VAL A 1 179 ? 3.439 1.400 -0.707 1.00 98.94 179 VAL A N 1
ATOM 1359 C CA . VAL A 1 179 ? 3.386 2.863 -0.769 1.00 98.94 179 VAL A CA 1
ATOM 1360 C C . VAL A 1 179 ? 4.165 3.434 0.410 1.00 98.94 179 VAL A C 1
ATOM 1362 O O . VAL A 1 179 ? 3.797 3.187 1.556 1.00 98.94 179 VAL A O 1
ATOM 1365 N N . MET A 1 180 ? 5.246 4.172 0.145 1.00 97.56 180 MET A N 1
ATOM 1366 C CA . MET A 1 180 ? 6.206 4.572 1.182 1.00 97.56 180 MET A CA 1
ATOM 1367 C C . MET A 1 180 ? 6.635 6.037 1.101 1.00 97.56 180 MET A C 1
ATOM 1369 O O . MET A 1 180 ? 6.814 6.572 0.009 1.00 97.56 180 MET A O 1
ATOM 1373 N N . ASN A 1 181 ? 6.888 6.670 2.249 1.00 96.94 181 ASN A N 1
ATOM 1374 C CA . ASN A 1 181 ? 7.427 8.033 2.333 1.00 96.94 181 ASN A CA 1
ATOM 1375 C C . ASN A 1 181 ? 6.555 9.022 1.548 1.00 96.94 181 ASN A C 1
ATOM 1377 O O . ASN A 1 181 ? 7.010 9.667 0.600 1.00 96.94 181 ASN A O 1
ATOM 1381 N N . THR A 1 182 ? 5.271 9.087 1.892 1.00 98.56 182 THR A N 1
ATOM 1382 C CA . THR A 1 182 ? 4.264 9.854 1.141 1.00 98.56 182 THR A CA 1
ATOM 1383 C C . THR A 1 182 ? 3.566 10.898 1.999 1.00 98.56 182 THR A C 1
ATOM 1385 O O . THR A 1 182 ? 3.604 10.840 3.224 1.00 98.56 182 THR A O 1
ATOM 1388 N N . ARG A 1 183 ? 2.901 11.863 1.357 1.00 98.06 183 ARG A N 1
ATOM 1389 C CA . ARG A 1 183 ? 1.926 12.705 2.053 1.00 98.06 183 ARG A CA 1
ATOM 1390 C C . ARG A 1 183 ? 0.656 11.905 2.343 1.00 98.06 183 ARG A C 1
ATOM 1392 O O . ARG A 1 183 ? 0.402 11.569 3.489 1.00 98.06 183 ARG A O 1
ATOM 1399 N N . PHE A 1 184 ? -0.116 11.582 1.307 1.00 98.50 184 PHE A N 1
ATOM 1400 C CA . PHE A 1 184 ? -1.259 10.669 1.391 1.00 98.50 184 PHE A CA 1
ATOM 1401 C C . PHE A 1 184 ? -0.897 9.325 0.761 1.00 98.50 184 PHE A C 1
ATOM 1403 O O . PHE A 1 184 ? -0.221 9.305 -0.269 1.00 98.50 184 PHE A O 1
ATOM 1410 N N . GLY A 1 185 ? -1.367 8.222 1.346 1.00 98.75 185 GLY A N 1
ATOM 1411 C CA . GLY A 1 185 ? -1.063 6.875 0.859 1.00 98.75 185 GLY A CA 1
ATOM 1412 C C . GLY A 1 185 ? -1.857 6.493 -0.394 1.00 98.75 185 GLY A C 1
ATOM 1413 O O . GLY A 1 185 ? -1.356 6.594 -1.515 1.00 98.75 185 GLY A O 1
ATOM 1414 N N . ILE A 1 186 ? -3.093 6.020 -0.211 1.00 98.88 186 ILE A N 1
ATOM 1415 C CA . ILE A 1 186 ? -3.962 5.516 -1.288 1.00 98.88 186 ILE A CA 1
ATOM 1416 C C . ILE A 1 186 ? -5.328 6.206 -1.246 1.00 98.88 186 ILE A C 1
ATOM 1418 O O . ILE A 1 186 ? -5.994 6.218 -0.214 1.00 98.88 186 ILE A O 1
ATOM 1422 N N . ALA A 1 187 ? -5.801 6.722 -2.381 1.00 98.00 187 ALA A N 1
ATOM 1423 C CA . ALA A 1 187 ? -7.138 7.297 -2.515 1.00 98.00 187 ALA A CA 1
ATOM 1424 C C . ALA A 1 187 ? -8.040 6.451 -3.423 1.00 98.00 187 ALA A C 1
ATOM 1426 O O . ALA A 1 187 ? -7.743 6.270 -4.602 1.00 98.00 187 ALA A O 1
ATOM 1427 N N . LEU A 1 188 ? -9.171 5.984 -2.884 1.00 96.81 188 LEU A N 1
ATOM 1428 C CA . LEU A 1 188 ? -10.206 5.228 -3.590 1.00 96.81 188 LEU A CA 1
ATOM 1429 C C . LEU A 1 188 ? -11.394 6.145 -3.908 1.00 96.81 188 LEU A C 1
ATOM 1431 O O . LEU A 1 188 ? -12.250 6.418 -3.054 1.00 96.81 188 LEU A O 1
ATOM 1435 N N . CYS A 1 189 ? -11.433 6.647 -5.143 1.00 94.81 189 CYS A N 1
ATOM 1436 C CA . CYS A 1 189 ? -12.491 7.537 -5.626 1.00 94.81 189 CYS A CA 1
ATOM 1437 C C . CYS A 1 189 ? -13.413 6.904 -6.676 1.00 94.81 189 CYS A C 1
ATOM 1439 O O . CYS A 1 189 ? -14.332 7.595 -7.114 1.00 94.81 189 CYS A O 1
ATOM 1441 N N . ALA A 1 190 ? -13.206 5.636 -7.045 1.00 94.69 190 ALA A N 1
ATOM 1442 C CA . ALA A 1 190 ? -14.046 4.873 -7.973 1.00 94.69 190 ALA A CA 1
ATOM 1443 C C . ALA A 1 190 ? -14.960 3.893 -7.228 1.00 94.69 190 ALA A C 1
ATOM 1445 O O . ALA A 1 190 ? -14.578 3.345 -6.199 1.00 94.69 190 ALA A O 1
ATOM 1446 N N . GLU A 1 191 ? -16.160 3.656 -7.745 1.00 94.69 191 GLU A N 1
ATOM 1447 C CA . GLU A 1 191 ? -17.133 2.736 -7.139 1.00 94.69 191 GLU A CA 1
ATOM 1448 C C . GLU A 1 191 ? -16.738 1.263 -7.339 1.00 94.69 191 GLU A C 1
ATOM 1450 O O . GLU A 1 191 ? -15.932 0.933 -8.215 1.00 94.69 191 GLU A O 1
ATOM 1455 N N . GLU A 1 192 ? -17.315 0.370 -6.527 1.00 97.06 192 GLU A N 1
ATOM 1456 C CA . GLU A 1 192 ? -17.234 -1.095 -6.711 1.00 97.06 192 GLU A CA 1
ATOM 1457 C C . GLU A 1 192 ? -15.792 -1.625 -6.845 1.00 97.06 192 GLU A C 1
ATOM 1459 O O . GLU A 1 192 ? -15.521 -2.559 -7.596 1.00 97.06 192 GLU A O 1
ATOM 1464 N N . SER A 1 193 ? -14.842 -0.985 -6.161 1.00 98.38 193 SER A N 1
ATOM 1465 C CA . SER A 1 193 ? -13.406 -1.231 -6.324 1.00 98.38 193 SER A CA 1
ATOM 1466 C C . SER A 1 193 ? -12.779 -1.894 -5.095 1.00 98.38 193 SER A C 1
ATOM 1468 O O . SER A 1 193 ? -13.284 -1.791 -3.972 1.00 98.38 193 SER A O 1
ATOM 1470 N N . LEU A 1 194 ? -11.658 -2.580 -5.315 1.00 98.88 194 LEU A N 1
ATOM 1471 C CA . LEU A 1 194 ? -10.957 -3.393 -4.323 1.00 98.88 194 LEU A CA 1
ATOM 1472 C C . LEU A 1 194 ? -9.569 -2.824 -4.019 1.00 98.88 194 LEU A C 1
ATOM 1474 O O . LEU A 1 194 ? -8.785 -2.559 -4.927 1.00 98.88 194 LEU A O 1
ATOM 1478 N N . CYS A 1 195 ? -9.248 -2.690 -2.736 1.00 98.94 195 CYS A N 1
ATOM 1479 C CA . CYS A 1 195 ? -7.930 -2.329 -2.229 1.00 98.94 195 CYS A CA 1
ATOM 1480 C C . CYS A 1 195 ? -7.472 -3.403 -1.238 1.00 98.94 195 CYS A C 1
ATOM 1482 O O . CYS A 1 195 ? -7.981 -3.462 -0.113 1.00 98.94 195 CYS A O 1
ATOM 1484 N N . GLU A 1 196 ? -6.562 -4.288 -1.656 1.00 98.94 196 GLU A N 1
ATOM 1485 C CA . GLU A 1 196 ? -6.177 -5.444 -0.847 1.00 98.94 196 GLU A CA 1
ATOM 1486 C C . GLU A 1 196 ? -4.678 -5.749 -0.776 1.00 98.94 196 GLU A C 1
ATOM 1488 O O . GLU A 1 196 ? -3.957 -5.619 -1.761 1.00 98.94 196 GLU A O 1
ATOM 1493 N N . GLY A 1 197 ? -4.201 -6.204 0.384 1.00 98.88 197 GLY A N 1
ATOM 1494 C CA . GLY A 1 197 ? -2.819 -6.671 0.556 1.00 98.88 197 GLY A CA 1
ATOM 1495 C C . GLY A 1 197 ? -1.742 -5.585 0.481 1.00 98.88 197 GLY A C 1
ATOM 1496 O O . GLY A 1 197 ? -0.556 -5.912 0.514 1.00 98.88 197 GLY A O 1
ATOM 1497 N N . ASN A 1 198 ? -2.119 -4.311 0.349 1.00 98.94 198 ASN A N 1
ATOM 1498 C CA . ASN A 1 198 ? -1.171 -3.212 0.199 1.00 98.94 198 ASN A CA 1
ATOM 1499 C C . ASN A 1 198 ? -0.490 -2.891 1.535 1.00 98.94 198 ASN A C 1
ATOM 1501 O O . ASN A 1 198 ? -1.060 -3.093 2.610 1.00 98.94 198 ASN A O 1
ATOM 1505 N N . VAL A 1 199 ? 0.714 -2.333 1.459 1.00 98.94 199 VAL A N 1
ATOM 1506 C CA . VAL A 1 199 ? 1.412 -1.730 2.596 1.00 98.94 199 VAL A CA 1
ATOM 1507 C C . VAL A 1 199 ? 1.471 -0.227 2.366 1.00 98.94 199 VAL A C 1
ATOM 1509 O O . VAL A 1 199 ? 2.014 0.216 1.360 1.00 98.94 199 VAL A O 1
ATOM 1512 N N . VAL A 1 200 ? 0.920 0.558 3.287 1.00 98.88 200 VAL A N 1
ATOM 1513 C CA . VAL A 1 200 ? 1.112 2.011 3.347 1.00 98.88 200 VAL A CA 1
ATOM 1514 C C . VAL A 1 200 ? 1.974 2.297 4.561 1.00 98.88 200 VAL A C 1
ATOM 1516 O O . VAL A 1 200 ? 1.566 2.025 5.689 1.00 98.88 200 VAL A O 1
ATOM 1519 N N . SER A 1 201 ? 3.169 2.823 4.338 1.00 97.56 201 SER A N 1
ATOM 1520 C CA . SER A 1 201 ? 4.120 3.069 5.411 1.00 97.56 201 SER A CA 1
ATOM 1521 C C . SER A 1 201 ? 4.782 4.428 5.295 1.00 97.56 201 SER A C 1
ATOM 1523 O O . SER A 1 201 ? 4.978 4.923 4.187 1.00 97.56 201 SER A O 1
ATOM 1525 N N . HIS A 1 202 ? 5.159 5.019 6.429 1.00 95.44 202 HIS A N 1
ATOM 1526 C CA . HIS A 1 202 ? 5.870 6.294 6.471 1.00 95.44 202 HIS A CA 1
ATOM 1527 C C . HIS A 1 202 ? 5.101 7.376 5.705 1.00 95.44 202 HIS A C 1
ATOM 1529 O O . HIS A 1 202 ? 5.451 7.759 4.587 1.00 95.44 202 HIS A O 1
ATOM 1535 N N . PHE A 1 203 ? 3.998 7.833 6.282 1.00 97.75 203 PHE A N 1
ATOM 1536 C CA . PHE A 1 203 ? 3.123 8.825 5.660 1.00 97.75 203 PHE A CA 1
ATOM 1537 C C . PHE A 1 203 ? 2.808 9.970 6.619 1.00 97.75 203 PHE A C 1
ATOM 15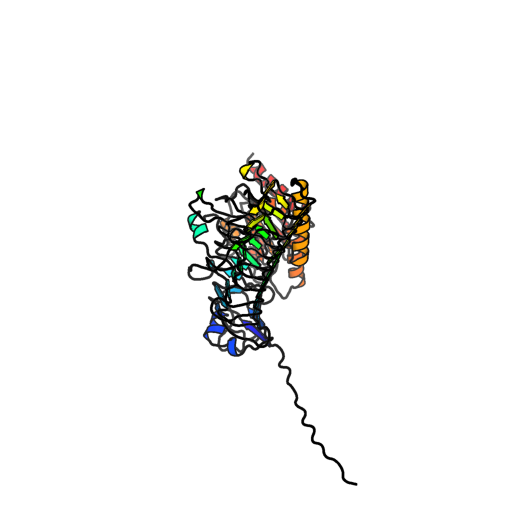39 O O . PHE A 1 203 ? 3.000 9.826 7.821 1.00 97.75 203 PHE A O 1
ATOM 1546 N N . SER A 1 204 ? 2.363 11.112 6.098 1.00 97.69 204 SER A N 1
ATOM 1547 C CA . SER A 1 204 ? 2.104 12.328 6.891 1.00 97.69 204 SER A CA 1
ATOM 1548 C C . SER A 1 204 ? 0.719 12.920 6.645 1.00 97.69 204 SER A C 1
ATOM 1550 O O . SER A 1 204 ? 0.532 14.129 6.640 1.00 97.69 204 SER A O 1
ATOM 1552 N N . GLY A 1 205 ? -0.236 12.067 6.319 1.00 96.88 205 GLY A N 1
ATOM 1553 C CA . GLY A 1 205 ? -1.599 12.402 5.937 1.00 96.88 205 GLY A CA 1
ATOM 1554 C C . GLY A 1 205 ? -2.500 11.226 6.292 1.00 96.88 205 GLY A C 1
ATOM 1555 O O . GLY A 1 205 ? -2.193 10.440 7.182 1.00 96.88 205 GLY A O 1
ATOM 1556 N N . ASP A 1 206 ? -3.552 11.010 5.513 1.00 97.69 206 ASP A N 1
ATOM 1557 C CA . ASP A 1 206 ? -4.333 9.774 5.597 1.00 97.69 206 ASP A CA 1
ATOM 1558 C C . ASP A 1 206 ? -3.631 8.603 4.897 1.00 97.69 206 ASP A C 1
ATOM 1560 O O . ASP A 1 206 ? -3.067 8.753 3.802 1.00 97.69 206 ASP A O 1
ATOM 1564 N N . GLY A 1 207 ? -3.740 7.417 5.496 1.00 98.50 207 GLY A N 1
ATOM 1565 C CA . GLY A 1 207 ? -3.215 6.173 4.940 1.00 98.50 207 GLY A CA 1
ATOM 1566 C C . GLY A 1 207 ? -4.016 5.715 3.720 1.00 98.50 207 GLY A C 1
ATOM 1567 O O . GLY A 1 207 ? -3.503 5.692 2.601 1.00 98.50 207 GLY A O 1
ATOM 1568 N N . ILE A 1 208 ? -5.292 5.372 3.918 1.00 98.81 208 ILE A N 1
ATOM 1569 C CA . ILE A 1 208 ? -6.225 4.974 2.852 1.00 98.81 208 ILE A CA 1
ATOM 1570 C C . ILE A 1 208 ? -7.503 5.814 2.930 1.00 98.81 208 ILE A C 1
ATOM 1572 O O . ILE A 1 208 ? -8.132 5.911 3.978 1.00 98.81 208 ILE A O 1
ATOM 1576 N N . ARG A 1 209 ? -7.944 6.378 1.804 1.00 97.50 209 ARG A N 1
ATOM 1577 C CA . ARG A 1 209 ? -9.200 7.137 1.700 1.00 97.50 209 ARG A CA 1
ATOM 1578 C C . ARG A 1 209 ? -10.258 6.360 0.937 1.00 97.50 209 ARG A C 1
ATOM 1580 O O . ARG A 1 209 ? -10.023 5.925 -0.186 1.00 97.50 209 ARG A O 1
ATOM 1587 N N . VAL A 1 210 ? -11.443 6.260 1.523 1.00 95.31 210 VAL A N 1
ATOM 1588 C CA . VAL A 1 210 ? -12.604 5.512 1.035 1.00 95.31 210 VAL A CA 1
ATOM 1589 C C . VAL A 1 210 ? -13.729 6.505 0.773 1.00 95.31 210 VAL A C 1
ATOM 1591 O O . VAL A 1 210 ? -14.301 7.050 1.708 1.00 95.31 210 VAL A O 1
ATOM 1594 N N . THR A 1 211 ? -14.028 6.815 -0.490 1.00 92.69 211 THR A N 1
ATOM 1595 C CA . THR A 1 211 ? -14.905 7.970 -0.794 1.00 92.69 211 THR A CA 1
ATOM 1596 C C . THR A 1 211 ? -16.113 7.648 -1.674 1.00 92.69 211 THR A C 1
ATOM 1598 O O . THR A 1 211 ? -16.824 8.566 -2.095 1.00 92.69 211 THR A O 1
ATOM 1601 N N . ARG A 1 212 ? -16.353 6.370 -1.990 1.00 93.06 212 ARG A N 1
ATOM 1602 C CA . ARG A 1 212 ? -17.419 5.906 -2.895 1.00 93.06 212 ARG A CA 1
ATOM 1603 C C . ARG A 1 212 ? -18.099 4.629 -2.418 1.00 93.06 212 ARG A C 1
ATOM 1605 O O . ARG A 1 212 ? -17.606 3.944 -1.525 1.00 93.06 212 ARG A O 1
ATOM 1612 N N . ASP A 1 213 ? -19.231 4.339 -3.052 1.00 94.50 213 ASP A N 1
ATOM 1613 C CA . ASP A 1 213 ? -20.059 3.170 -2.781 1.00 94.50 213 ASP A CA 1
ATOM 1614 C C . ASP A 1 213 ? -19.371 1.870 -3.237 1.00 94.50 213 ASP A C 1
ATOM 1616 O O . ASP A 1 213 ? -18.616 1.839 -4.213 1.00 94.50 213 ASP A O 1
ATOM 1620 N N . GLY A 1 214 ? -19.652 0.775 -2.529 1.00 96.56 214 GLY A N 1
ATOM 1621 C CA . GLY A 1 214 ? -19.232 -0.574 -2.926 1.00 96.56 214 GLY A CA 1
ATOM 1622 C C . GLY A 1 214 ? -17.735 -0.861 -2.775 1.00 96.56 214 GLY A C 1
ATOM 1623 O O . GLY A 1 214 ? -17.251 -1.853 -3.317 1.00 96.56 214 GLY A O 1
ATOM 1624 N N . LEU A 1 215 ? -16.986 -0.003 -2.078 1.00 98.06 215 LEU A N 1
ATOM 1625 C CA . LEU A 1 215 ? -15.550 -0.185 -1.871 1.00 98.06 215 LEU A CA 1
ATOM 1626 C C . LEU A 1 215 ? -15.252 -1.319 -0.884 1.00 98.06 215 LEU A C 1
ATOM 1628 O O . LEU A 1 215 ? -15.868 -1.412 0.177 1.00 98.06 215 LEU A O 1
ATOM 1632 N N . THR A 1 216 ? -14.248 -2.138 -1.201 1.00 98.94 216 THR A N 1
ATOM 1633 C CA . THR A 1 216 ? -13.682 -3.132 -0.278 1.00 98.94 216 THR A CA 1
ATOM 1634 C C . THR A 1 216 ? -12.223 -2.803 0.018 1.00 98.94 216 THR A C 1
ATOM 1636 O O . THR A 1 216 ? -11.405 -2.728 -0.896 1.00 98.94 216 THR A O 1
ATOM 1639 N N . VAL A 1 217 ? -11.889 -2.641 1.298 1.00 98.94 217 VAL A N 1
ATOM 1640 C CA . VAL A 1 217 ? -10.527 -2.423 1.799 1.00 98.94 217 VAL A CA 1
ATOM 1641 C C . VAL A 1 217 ? -10.183 -3.555 2.755 1.00 98.94 217 VAL A C 1
ATOM 1643 O O . VAL A 1 217 ? -10.751 -3.627 3.850 1.00 98.94 217 VAL A O 1
ATOM 1646 N N . GLN A 1 218 ? -9.288 -4.457 2.348 1.00 98.94 218 GLN A N 1
ATOM 1647 C CA . GLN A 1 218 ? -8.988 -5.649 3.141 1.00 98.94 218 GLN A CA 1
ATOM 1648 C C . GLN A 1 218 ? -7.522 -6.062 3.165 1.00 98.94 218 GLN A C 1
ATOM 1650 O O . GLN A 1 218 ? -6.806 -5.865 2.193 1.00 98.94 218 GLN A O 1
ATOM 1655 N N . HIS A 1 219 ? -7.074 -6.696 4.249 1.00 98.94 219 HIS A N 1
ATOM 1656 C CA . HIS A 1 219 ? -5.728 -7.287 4.329 1.00 98.94 219 HIS A CA 1
ATOM 1657 C C . HIS A 1 219 ? -4.575 -6.293 4.111 1.00 98.94 219 HIS A C 1
ATOM 1659 O O . HIS A 1 219 ? -3.472 -6.703 3.757 1.00 98.94 219 HIS A O 1
ATOM 1665 N N . ASN A 1 220 ? -4.811 -4.990 4.283 1.00 98.94 220 ASN A N 1
ATOM 1666 C CA . ASN A 1 220 ? -3.766 -3.978 4.140 1.00 98.94 220 ASN A CA 1
ATOM 1667 C C . ASN A 1 220 ? -3.019 -3.784 5.465 1.00 98.94 220 ASN A C 1
ATOM 1669 O O . ASN A 1 220 ? -3.596 -3.949 6.543 1.00 98.94 220 ASN A O 1
ATOM 1673 N N . VAL A 1 221 ? -1.754 -3.376 5.378 1.00 98.94 221 VAL A N 1
ATOM 1674 C CA . VAL A 1 221 ? -0.950 -2.935 6.523 1.00 98.94 221 VAL A CA 1
ATOM 1675 C C . VAL A 1 221 ? -0.713 -1.433 6.412 1.00 98.94 221 VAL A C 1
ATOM 1677 O O . VAL A 1 221 ? -0.188 -0.967 5.406 1.00 98.94 221 VAL A O 1
ATOM 1680 N N . ILE A 1 222 ? -1.100 -0.671 7.434 1.00 98.88 222 ILE A N 1
ATOM 1681 C CA . ILE A 1 222 ? -0.953 0.790 7.477 1.00 98.88 222 ILE A CA 1
ATOM 1682 C C . ILE A 1 222 ? -0.129 1.152 8.705 1.00 98.88 222 ILE A C 1
ATOM 1684 O O . ILE A 1 222 ? -0.537 0.837 9.829 1.00 98.88 222 ILE A O 1
ATOM 1688 N N . ARG A 1 223 ? 1.032 1.786 8.511 1.00 97.44 223 ARG A N 1
ATOM 1689 C CA . ARG A 1 223 ? 1.969 2.010 9.615 1.00 97.44 223 ARG A CA 1
ATOM 1690 C C . ARG A 1 223 ? 2.859 3.243 9.523 1.00 97.44 223 ARG A C 1
ATOM 1692 O O . ARG A 1 223 ? 3.080 3.783 8.447 1.00 97.44 223 ARG A O 1
ATOM 1699 N N . ASN A 1 224 ? 3.401 3.634 10.675 1.00 95.19 224 ASN A N 1
ATOM 1700 C CA . ASN A 1 224 ? 4.428 4.669 10.833 1.00 95.19 224 ASN A CA 1
ATOM 1701 C C . ASN A 1 224 ? 3.990 6.035 10.295 1.00 95.19 224 ASN A C 1
ATOM 1703 O O . ASN A 1 224 ? 4.446 6.493 9.249 1.00 95.19 224 ASN A O 1
ATOM 1707 N N . ILE A 1 225 ? 3.083 6.690 11.018 1.00 96.31 225 ILE A N 1
ATOM 1708 C CA . ILE A 1 225 ? 2.639 8.042 10.677 1.00 96.31 225 ILE A CA 1
ATOM 1709 C C . ILE A 1 225 ? 3.578 9.124 11.234 1.00 96.31 225 ILE A C 1
ATOM 1711 O O . ILE A 1 225 ? 4.069 9.023 12.360 1.00 96.31 225 ILE A O 1
ATOM 1715 N N . TYR A 1 226 ? 3.801 10.178 10.453 1.00 95.69 226 TYR A N 1
ATOM 1716 C CA . TYR A 1 226 ? 4.683 11.304 10.736 1.00 95.69 226 TYR A CA 1
ATOM 1717 C C . TYR A 1 226 ? 3.933 12.627 10.716 1.00 95.69 226 TYR A C 1
ATOM 1719 O O . TYR A 1 226 ? 3.046 12.815 9.898 1.00 95.69 226 TYR A O 1
ATOM 1727 N N . VAL A 1 227 ? 4.425 13.580 11.512 1.00 94.50 227 VAL A N 1
ATOM 1728 C CA . VAL A 1 227 ? 3.949 14.969 11.578 1.00 94.50 227 VAL A CA 1
ATOM 1729 C C . VAL A 1 227 ? 2.535 15.081 12.146 1.00 94.50 227 VAL A C 1
ATOM 1731 O O . VAL A 1 227 ? 1.658 14.272 11.900 1.00 94.50 227 VAL A O 1
ATOM 1734 N N . SER A 1 228 ? 2.313 16.085 12.982 1.00 92.31 228 SER A N 1
ATOM 1735 C CA . SER A 1 228 ? 1.001 16.360 13.561 1.00 92.31 228 SER A CA 1
ATOM 1736 C C . SER A 1 228 ? 0.761 17.860 13.677 1.00 92.31 228 SER A C 1
ATOM 1738 O O . SER A 1 228 ? 1.652 18.666 13.405 1.00 92.31 228 SER A O 1
ATOM 1740 N N . ALA A 1 229 ? -0.401 18.248 14.200 1.00 92.12 229 ALA A N 1
ATOM 1741 C CA . ALA A 1 229 ? -0.730 19.649 14.472 1.00 92.12 229 ALA A CA 1
ATOM 1742 C C . ALA A 1 229 ? 0.346 20.391 15.285 1.00 92.12 229 ALA A C 1
ATOM 1744 O O . ALA A 1 229 ? 0.608 21.567 15.041 1.00 92.12 229 ALA A O 1
ATOM 1745 N N . LYS A 1 230 ? 1.038 19.713 16.216 1.00 92.50 230 LYS A N 1
ATOM 1746 C CA . LYS A 1 230 ? 2.123 20.335 17.006 1.00 92.50 230 LYS A CA 1
ATOM 1747 C C . LYS A 1 230 ? 3.351 20.704 16.157 1.00 92.50 230 LYS A C 1
ATOM 1749 O O . LYS A 1 230 ? 4.140 21.546 16.572 1.00 92.50 230 LYS A O 1
ATOM 1754 N N . ASP A 1 231 ? 3.508 20.058 15.005 1.00 93.94 231 ASP A N 1
ATOM 1755 C CA . ASP A 1 231 ? 4.622 20.213 14.071 1.00 93.94 231 ASP A CA 1
ATOM 1756 C C . ASP A 1 231 ? 4.270 21.185 12.921 1.00 93.94 231 ASP A C 1
ATOM 1758 O O . ASP A 1 231 ? 5.093 21.415 12.036 1.00 93.94 231 ASP A O 1
ATOM 1762 N N . GLY A 1 232 ? 3.070 21.785 12.952 1.00 94.00 232 GLY A N 1
ATOM 1763 C CA . GLY A 1 232 ? 2.588 22.764 11.970 1.00 94.00 232 GLY A CA 1
ATOM 1764 C C . GLY A 1 232 ? 1.606 22.214 10.934 1.00 94.00 232 GLY A C 1
ATOM 1765 O O . GLY A 1 232 ? 1.329 22.902 9.952 1.00 94.00 232 GLY A O 1
ATOM 1766 N N . ASP A 1 233 ? 1.089 21.001 11.138 1.00 93.88 233 ASP A N 1
ATOM 1767 C CA . ASP A 1 233 ? 0.181 20.343 10.204 1.00 93.88 233 ASP A CA 1
ATOM 1768 C C . ASP A 1 233 ? -1.208 20.101 10.794 1.00 93.88 233 ASP A C 1
ATOM 1770 O O . ASP A 1 233 ? -1.430 19.157 11.547 1.00 93.88 233 ASP A O 1
ATOM 1774 N N . ASP A 1 234 ? -2.162 20.950 10.426 1.00 91.75 234 ASP A N 1
ATOM 1775 C CA . ASP A 1 234 ? -3.541 20.862 10.912 1.00 91.75 234 ASP A CA 1
ATOM 1776 C C . ASP A 1 234 ? -4.344 19.705 10.282 1.00 91.75 234 ASP A C 1
ATOM 1778 O O . ASP A 1 234 ? -5.554 19.607 10.508 1.00 91.75 234 ASP A O 1
ATOM 1782 N N . ASN A 1 235 ? -3.723 18.840 9.466 1.00 89.88 235 ASN A N 1
ATOM 1783 C CA . ASN A 1 235 ? -4.408 17.655 8.965 1.00 89.88 235 ASN A CA 1
ATOM 1784 C C . ASN A 1 235 ? -4.795 16.728 10.129 1.00 89.88 235 ASN A C 1
ATOM 1786 O O . ASN A 1 235 ? -4.027 16.486 11.059 1.00 89.88 235 ASN A O 1
ATOM 1790 N N . HIS A 1 236 ? -6.027 16.228 10.084 1.00 89.50 236 HIS A N 1
ATOM 1791 C CA . HIS A 1 236 ? -6.492 15.196 10.999 1.00 89.50 236 HIS A CA 1
ATOM 1792 C C . HIS A 1 236 ? -6.278 13.856 10.322 1.00 89.50 236 HIS A C 1
ATOM 1794 O O . HIS A 1 236 ? -7.075 13.477 9.469 1.00 89.50 236 HIS A O 1
ATOM 1800 N N . ASP A 1 237 ? -5.172 13.206 10.663 1.00 93.12 237 ASP A N 1
ATOM 1801 C CA . ASP A 1 237 ? -4.752 12.003 9.967 1.00 93.12 237 ASP A CA 1
ATOM 1802 C C . ASP A 1 237 ? -5.514 10.762 10.425 1.00 93.12 237 ASP A C 1
ATOM 1804 O O . ASP A 1 237 ? -5.575 10.446 11.622 1.00 93.12 237 ASP A O 1
ATOM 1808 N N . ASP A 1 238 ? -6.019 10.019 9.446 1.00 97.06 238 ASP A N 1
ATOM 1809 C CA . ASP A 1 238 ? -6.687 8.737 9.626 1.00 97.06 238 ASP A CA 1
ATOM 1810 C C . ASP A 1 238 ? -5.899 7.591 8.967 1.00 97.06 238 ASP A C 1
ATOM 1812 O O . ASP A 1 238 ? -5.417 7.708 7.837 1.00 97.06 238 ASP A O 1
ATOM 1816 N N . ALA A 1 239 ? -5.831 6.420 9.606 1.00 98.44 239 ALA A N 1
ATOM 1817 C CA . ALA A 1 239 ? -5.301 5.224 8.949 1.00 98.44 239 ALA A CA 1
ATOM 1818 C C . ALA A 1 239 ? -6.196 4.833 7.766 1.00 98.44 239 ALA A C 1
ATOM 1820 O O . ALA A 1 239 ? -5.712 4.599 6.658 1.00 98.44 239 ALA A O 1
ATOM 1821 N N . ILE A 1 240 ? -7.511 4.799 8.002 1.00 98.69 240 ILE A N 1
ATOM 1822 C CA . ILE A 1 240 ? -8.531 4.640 6.969 1.00 98.69 240 ILE A CA 1
ATOM 1823 C C . ILE A 1 240 ? -9.592 5.714 7.190 1.00 98.69 240 ILE A C 1
ATOM 1825 O O . ILE A 1 240 ? -10.319 5.678 8.185 1.00 98.69 240 ILE A O 1
ATOM 1829 N N . GLN A 1 241 ? -9.715 6.637 6.240 1.00 96.38 241 GLN A N 1
ATOM 1830 C CA . GLN A 1 241 ? -10.700 7.712 6.284 1.00 96.38 241 GLN A CA 1
ATOM 1831 C C . GLN A 1 241 ? -11.847 7.453 5.320 1.00 96.38 241 GLN A C 1
ATOM 1833 O O . GLN A 1 241 ? -11.633 7.004 4.193 1.00 96.38 241 GLN A O 1
ATOM 1838 N N . CYS A 1 242 ? -13.056 7.839 5.717 1.00 93.75 242 CYS A N 1
ATOM 1839 C CA . CYS A 1 242 ? -14.185 7.953 4.806 1.00 93.75 242 CYS A CA 1
ATOM 1840 C C . CYS A 1 242 ? -14.780 9.349 4.887 1.00 93.75 242 CYS A C 1
ATOM 1842 O O . CYS A 1 242 ? -15.143 9.825 5.965 1.00 93.75 242 CYS A O 1
ATOM 1844 N N . PHE A 1 243 ? -14.929 9.974 3.723 1.00 86.94 243 PHE A N 1
ATOM 1845 C CA . PHE A 1 243 ? -15.617 11.246 3.581 1.00 86.94 243 PHE A CA 1
ATOM 1846 C C . PHE A 1 243 ? -16.320 11.348 2.231 1.00 86.94 243 PHE A C 1
ATOM 1848 O O . PHE A 1 243 ? -15.947 10.717 1.236 1.00 86.94 243 PHE A O 1
ATOM 1855 N N . LEU A 1 244 ? -17.338 12.202 2.188 1.00 77.62 244 LEU A N 1
ATOM 1856 C CA . LEU A 1 244 ? -18.041 12.535 0.959 1.00 77.62 244 LEU A CA 1
ATOM 1857 C C . LEU A 1 244 ? -17.164 13.443 0.100 1.00 77.62 244 LEU A C 1
ATOM 1859 O O . LEU A 1 244 ? -16.961 14.615 0.416 1.00 77.62 244 LEU A O 1
ATOM 1863 N N . PHE A 1 245 ? -16.683 12.919 -1.024 1.00 65.81 245 PHE A N 1
ATOM 1864 C CA . PHE A 1 245 ? -15.835 13.673 -1.952 1.00 65.81 245 PHE A CA 1
ATOM 1865 C C . PHE A 1 245 ? -16.516 14.950 -2.483 1.00 65.81 245 PHE A C 1
ATOM 1867 O O . PHE A 1 245 ? -15.857 15.962 -2.702 1.00 65.81 245 PHE A O 1
ATOM 1874 N N . ASN A 1 246 ? -17.848 14.934 -2.628 1.00 57.88 246 ASN A N 1
ATOM 1875 C CA . ASN A 1 246 ? -18.654 16.120 -2.917 1.00 57.88 246 ASN A CA 1
ATOM 1876 C C . ASN A 1 246 ? -19.374 16.575 -1.636 1.00 57.88 246 ASN A C 1
ATOM 1878 O O . ASN A 1 246 ? -20.363 15.966 -1.220 1.00 57.88 246 ASN A O 1
ATOM 1882 N N . LYS A 1 247 ? -18.893 17.658 -1.007 1.00 53.00 247 LYS A N 1
ATOM 1883 C CA . LYS A 1 247 ? -19.516 18.228 0.201 1.00 53.00 247 LYS A CA 1
ATOM 1884 C C . LYS A 1 247 ? -20.995 18.571 -0.052 1.00 53.00 247 LYS A C 1
ATOM 1886 O O . LYS A 1 247 ? -21.301 19.366 -0.935 1.00 53.00 247 LYS A O 1
ATOM 1891 N N . GLY A 1 248 ? -21.898 18.037 0.777 1.00 50.81 248 GLY A N 1
ATOM 1892 C CA . GLY A 1 248 ? -23.231 18.615 1.010 1.00 50.81 248 GLY A CA 1
ATOM 1893 C C . GLY A 1 248 ? -24.463 17.802 0.597 1.00 50.81 248 GLY A C 1
ATOM 1894 O O . GLY A 1 248 ? -25.541 18.142 1.075 1.00 50.81 248 GLY A O 1
ATOM 1895 N N . THR A 1 249 ? -24.357 16.754 -0.231 1.00 53.72 249 THR A N 1
ATOM 1896 C CA . THR A 1 249 ? -25.550 15.989 -0.691 1.00 53.72 249 THR A CA 1
ATOM 1897 C C . THR A 1 249 ? -25.345 14.480 -0.888 1.00 53.72 249 THR A C 1
ATOM 1899 O O . THR A 1 249 ? -26.258 13.801 -1.351 1.00 53.72 249 THR A O 1
ATOM 1902 N N . GLY A 1 250 ? -24.175 13.937 -0.544 1.00 67.69 250 GLY A N 1
ATOM 1903 C CA . GLY A 1 250 ? -23.872 12.517 -0.738 1.00 67.69 250 GLY A CA 1
ATOM 1904 C C . GLY A 1 250 ? -24.142 11.640 0.487 1.00 67.69 250 GLY A C 1
ATOM 1905 O O . GLY A 1 250 ? -24.293 12.116 1.606 1.00 67.69 250 GLY A O 1
ATOM 1906 N N . THR A 1 251 ? -24.150 10.339 0.250 1.00 81.69 251 THR A N 1
ATOM 1907 C CA . THR A 1 251 ? -24.085 9.250 1.237 1.00 81.69 251 THR A CA 1
ATOM 1908 C C . THR A 1 251 ? -23.048 8.266 0.715 1.00 81.69 251 THR A C 1
ATOM 1910 O O . THR A 1 251 ? -22.912 8.173 -0.506 1.00 81.69 251 THR A O 1
ATOM 1913 N N . VAL A 1 252 ? -22.398 7.500 1.586 1.00 91.44 252 VAL A N 1
ATOM 1914 C CA . VAL A 1 252 ? -21.580 6.356 1.155 1.00 91.44 252 VAL A CA 1
ATOM 1915 C C . VAL A 1 252 ? -22.295 5.066 1.543 1.00 91.44 252 VAL A C 1
ATOM 1917 O O . VAL A 1 252 ? -22.892 5.003 2.622 1.00 91.44 252 VAL A O 1
ATOM 1920 N N . ARG A 1 253 ? -22.275 4.051 0.674 1.00 94.81 253 ARG A N 1
ATOM 1921 C CA . ARG A 1 253 ? -22.991 2.783 0.880 1.00 94.81 253 ARG A CA 1
ATOM 1922 C C . ARG A 1 253 ? -22.147 1.548 0.623 1.00 94.81 253 ARG A C 1
ATOM 1924 O O . ARG A 1 253 ? -21.277 1.554 -0.243 1.00 94.81 253 ARG A O 1
ATOM 1931 N N . ASN A 1 254 ? -22.512 0.449 1.281 1.00 97.50 254 ASN A N 1
ATOM 1932 C CA . ASN A 1 254 ? -22.041 -0.901 0.954 1.00 97.50 254 ASN A CA 1
ATOM 1933 C C . ASN A 1 254 ? -20.509 -1.033 0.976 1.00 97.50 254 ASN A C 1
ATOM 1935 O O . ASN A 1 254 ? -19.922 -1.705 0.131 1.00 97.50 254 ASN A O 1
ATOM 1939 N N . VAL A 1 255 ? -19.856 -0.355 1.919 1.00 98.31 255 VAL A N 1
ATOM 1940 C CA . VAL A 1 255 ? -18.398 -0.387 2.071 1.00 98.31 255 VAL A CA 1
ATOM 1941 C C . VAL A 1 255 ? -17.998 -1.494 3.038 1.00 98.31 255 VAL A C 1
ATOM 1943 O O . VAL A 1 255 ? -18.573 -1.618 4.119 1.00 98.31 255 VAL A O 1
ATOM 1946 N N . THR A 1 256 ? -16.974 -2.263 2.675 1.00 98.94 256 THR A N 1
ATOM 1947 C CA . THR A 1 256 ? -16.372 -3.291 3.532 1.00 98.94 256 THR A CA 1
ATOM 1948 C C . THR A 1 256 ? -14.947 -2.906 3.913 1.00 98.94 256 THR A C 1
ATOM 1950 O O . THR A 1 256 ? -14.105 -2.707 3.043 1.00 98.94 256 THR A O 1
ATOM 1953 N N . ILE A 1 257 ? -14.661 -2.849 5.213 1.00 98.94 257 ILE A N 1
ATOM 1954 C CA . ILE A 1 257 ? -13.334 -2.643 5.799 1.00 98.94 257 ILE A CA 1
ATOM 1955 C C . ILE A 1 257 ? -13.002 -3.873 6.642 1.00 98.94 257 ILE A C 1
ATOM 1957 O O . ILE A 1 257 ? -13.500 -4.016 7.761 1.00 98.94 257 ILE A O 1
ATOM 1961 N N . ARG A 1 258 ? -12.197 -4.788 6.103 1.00 98.88 258 ARG A N 1
ATOM 1962 C CA . ARG A 1 258 ? -12.010 -6.122 6.685 1.00 98.88 258 ARG A CA 1
ATOM 1963 C C . ARG A 1 258 ? -10.547 -6.448 6.939 1.00 98.88 258 ARG A C 1
ATOM 1965 O O . ARG A 1 258 ? -9.748 -6.374 6.020 1.00 98.88 258 ARG A O 1
ATOM 1972 N N . GLU A 1 259 ? -10.216 -6.919 8.137 1.00 98.94 259 GLU A N 1
ATOM 1973 C CA . GLU A 1 259 ? -8.932 -7.591 8.399 1.00 98.94 259 GLU A CA 1
ATOM 1974 C C . GLU A 1 259 ? -7.715 -6.748 7.962 1.00 98.94 259 GLU A C 1
ATOM 1976 O O . GLU A 1 259 ? -6.767 -7.250 7.366 1.00 98.94 259 GLU A O 1
ATOM 1981 N N . ASN A 1 260 ? -7.749 -5.437 8.217 1.00 98.94 260 ASN A N 1
ATOM 1982 C CA . ASN A 1 260 ? -6.596 -4.557 8.033 1.00 98.94 260 ASN A CA 1
ATOM 1983 C C . ASN A 1 260 ? -5.804 -4.454 9.343 1.00 98.94 260 ASN A C 1
ATOM 1985 O O . ASN A 1 260 ? -6.382 -4.449 10.436 1.00 98.94 260 ASN A O 1
ATOM 1989 N N . LEU A 1 261 ? -4.482 -4.347 9.224 1.00 98.94 261 LEU A N 1
ATOM 1990 C CA . LEU A 1 261 ? -3.559 -4.157 10.336 1.00 98.94 261 LEU A CA 1
ATOM 1991 C C . LEU A 1 261 ? -3.095 -2.698 10.376 1.00 98.94 261 LEU A C 1
ATOM 1993 O O . LEU A 1 261 ? -2.444 -2.220 9.450 1.00 98.94 261 LEU A O 1
ATOM 1997 N N . VAL A 1 262 ? -3.401 -2.000 11.466 1.00 98.88 262 VAL A N 1
ATOM 1998 C CA . VAL A 1 262 ? -2.992 -0.609 11.692 1.00 98.88 262 VAL A CA 1
ATOM 1999 C C . VAL A 1 262 ? -1.997 -0.558 12.844 1.00 98.88 262 VAL A C 1
ATOM 2001 O O . VAL A 1 262 ? -2.323 -0.958 13.963 1.00 98.88 262 VAL A O 1
ATOM 2004 N N . ILE A 1 263 ? -0.795 -0.041 12.588 1.00 97.38 263 ILE A N 1
ATOM 2005 C CA . ILE A 1 263 ? 0.253 0.146 13.597 1.00 97.38 263 ILE A CA 1
ATOM 2006 C C . ILE A 1 263 ? 0.741 1.582 13.525 1.00 97.38 263 ILE A C 1
ATOM 2008 O O . ILE A 1 263 ? 1.534 1.933 12.662 1.00 97.38 263 ILE A O 1
ATOM 2012 N N . MET A 1 264 ? 0.294 2.427 14.443 1.00 93.69 264 MET A N 1
ATOM 2013 C CA . MET A 1 264 ? 0.595 3.853 14.354 1.00 93.69 264 MET A CA 1
ATOM 2014 C C . MET A 1 264 ? 2.090 4.184 14.267 1.00 93.69 264 MET A C 1
ATOM 2016 O O . MET A 1 264 ? 2.477 5.014 13.448 1.00 93.69 264 MET A O 1
ATOM 2020 N N . ARG A 1 265 ? 2.914 3.532 15.090 1.00 90.19 265 ARG A N 1
ATOM 2021 C CA . ARG A 1 265 ? 4.373 3.573 14.987 1.00 90.19 265 ARG A CA 1
ATOM 2022 C C . ARG A 1 265 ? 4.977 2.279 15.507 1.00 90.19 265 ARG A C 1
ATOM 2024 O O . ARG A 1 265 ? 4.467 1.701 16.467 1.00 90.19 265 ARG A O 1
ATOM 2031 N N . GLU A 1 266 ? 6.050 1.846 14.869 1.00 85.12 266 GLU A N 1
ATOM 2032 C CA . GLU A 1 266 ? 6.828 0.672 15.269 1.00 85.12 266 GLU A CA 1
ATOM 2033 C C . GLU A 1 266 ? 8.088 1.050 16.049 1.00 85.12 266 GLU A C 1
ATOM 2035 O O . GLU A 1 266 ? 8.492 0.304 16.937 1.00 85.12 266 GLU A O 1
ATOM 2040 N N . ASP A 1 267 ? 8.672 2.216 15.757 1.00 80.81 267 ASP A N 1
ATOM 2041 C CA . ASP A 1 267 ? 9.807 2.777 16.490 1.00 80.81 267 ASP A CA 1
ATOM 2042 C C . ASP A 1 267 ? 9.338 3.911 17.414 1.00 80.81 267 ASP A C 1
ATOM 2044 O O . ASP A 1 267 ? 8.795 4.925 16.974 1.00 80.81 267 ASP A O 1
ATOM 2048 N N . GLU A 1 268 ? 9.562 3.764 18.719 1.00 81.94 268 GLU A N 1
ATOM 2049 C CA . GLU A 1 268 ? 9.260 4.813 19.700 1.00 81.94 268 GLU A CA 1
ATOM 2050 C C . GLU A 1 268 ? 10.214 6.016 19.594 1.00 81.94 268 GLU A C 1
ATOM 2052 O O . GLU A 1 268 ? 9.873 7.106 20.053 1.00 81.94 268 GLU A O 1
ATOM 2057 N N . ASN A 1 269 ? 11.371 5.855 18.944 1.00 77.38 269 ASN A N 1
ATOM 2058 C CA . ASN A 1 269 ? 12.321 6.933 18.664 1.00 77.38 269 ASN A CA 1
ATOM 2059 C C . ASN A 1 269 ? 12.063 7.632 17.319 1.00 77.38 269 ASN A C 1
ATOM 2061 O O . ASN A 1 269 ? 12.846 8.502 16.920 1.00 77.38 269 ASN A O 1
ATOM 2065 N N . GLN A 1 270 ? 10.975 7.286 16.621 1.00 81.88 270 GLN A N 1
ATOM 2066 C CA . GLN A 1 270 ? 10.603 7.911 15.357 1.00 81.88 270 GLN A CA 1
ATOM 2067 C C . GLN A 1 270 ? 10.542 9.442 15.501 1.00 81.88 270 GLN A C 1
ATOM 2069 O O . GLN A 1 270 ? 9.848 9.989 16.362 1.00 81.88 270 GLN A O 1
ATOM 2074 N N . LYS A 1 271 ? 11.252 10.160 14.623 1.00 82.81 271 LYS A N 1
ATOM 2075 C CA . LYS A 1 271 ? 11.156 11.626 14.546 1.00 82.81 271 LYS A CA 1
ATOM 2076 C C . LYS A 1 271 ? 9.756 12.042 14.089 1.00 82.81 271 LYS A C 1
ATOM 2078 O O . LYS A 1 271 ? 9.143 11.361 13.274 1.00 82.81 271 LYS A O 1
ATOM 2083 N N . TRP A 1 272 ? 9.289 13.195 14.567 1.00 89.50 272 TRP A N 1
ATOM 2084 C CA . TRP A 1 272 ? 7.968 13.752 14.233 1.00 89.50 272 TRP A CA 1
ATOM 2085 C C . TRP A 1 272 ? 6.800 12.799 14.555 1.00 89.50 272 TRP A C 1
ATOM 2087 O O . TRP A 1 272 ? 5.973 12.538 13.684 1.00 89.50 272 TRP A O 1
ATOM 2097 N N . PRO A 1 273 ? 6.708 12.244 15.780 1.00 88.62 273 PRO A N 1
ATOM 2098 C CA . PRO A 1 273 ? 5.660 11.285 16.094 1.00 88.62 273 PRO A CA 1
ATOM 2099 C C . PRO A 1 273 ? 4.291 11.965 16.044 1.00 88.62 273 PRO A C 1
ATOM 2101 O O . PRO A 1 273 ? 4.084 12.993 16.704 1.00 88.62 273 PRO A O 1
ATOM 2104 N N . ALA A 1 274 ? 3.366 11.364 15.305 1.00 91.25 274 ALA A N 1
ATOM 2105 C CA . ALA A 1 274 ? 2.008 11.853 15.127 1.00 91.25 274 ALA A CA 1
ATOM 2106 C C . ALA A 1 274 ? 0.992 11.093 15.992 1.00 91.25 274 ALA A C 1
ATOM 2108 O O . ALA A 1 274 ? 1.257 9.986 16.463 1.00 91.25 274 ALA A O 1
ATOM 2109 N N . ASN A 1 275 ? -0.180 11.701 16.186 1.00 90.75 275 ASN A N 1
ATOM 2110 C CA . ASN A 1 275 ? -1.377 10.977 16.612 1.00 90.75 275 ASN A CA 1
ATOM 2111 C C . ASN A 1 275 ? -2.200 10.674 15.362 1.00 90.75 275 ASN A C 1
ATOM 2113 O O . ASN A 1 275 ? -2.357 11.557 14.528 1.00 90.75 275 ASN A O 1
ATOM 2117 N N . MET A 1 276 ? -2.774 9.479 15.275 1.00 93.88 276 MET A N 1
ATOM 2118 C CA . MET A 1 276 ? -3.538 9.054 14.103 1.00 93.88 276 MET A CA 1
ATOM 2119 C C . MET A 1 276 ? -4.856 8.430 14.532 1.00 93.88 276 MET A C 1
ATOM 2121 O O . MET A 1 276 ? -4.869 7.483 15.316 1.00 93.88 276 MET A O 1
ATOM 2125 N N . GLN A 1 277 ? -5.963 8.931 14.005 1.00 95.69 277 GLN A N 1
ATOM 2126 C CA . GLN A 1 277 ? -7.258 8.268 14.108 1.00 95.69 277 GLN A CA 1
ATOM 2127 C C . GLN A 1 277 ? -7.191 6.956 13.316 1.00 95.69 277 GLN A C 1
ATOM 2129 O O . GLN A 1 277 ? -6.556 6.892 12.273 1.00 95.69 277 GLN A O 1
ATOM 2134 N N . ALA A 1 278 ? -7.755 5.857 13.813 1.00 97.50 278 ALA A N 1
ATOM 2135 C CA . ALA A 1 278 ? -7.630 4.587 13.100 1.00 97.50 278 ALA A CA 1
ATOM 2136 C C . ALA A 1 278 ? -8.642 4.499 11.946 1.00 97.50 278 ALA A C 1
ATOM 2138 O O . ALA A 1 278 ? -8.330 4.897 10.827 1.00 97.50 278 ALA A O 1
ATOM 2139 N N . ILE A 1 279 ? -9.852 3.996 12.199 1.00 98.56 279 ILE A N 1
ATOM 2140 C CA . ILE A 1 279 ? -10.938 3.990 11.208 1.00 98.56 279 ILE A CA 1
ATOM 2141 C C . ILE A 1 279 ? -11.901 5.134 11.552 1.00 98.56 279 ILE A C 1
ATOM 2143 O O . ILE A 1 279 ? -12.781 4.968 12.407 1.00 98.56 279 ILE A O 1
ATOM 2147 N N . GLY A 1 280 ? -11.712 6.300 10.926 1.00 96.12 280 GLY A N 1
ATOM 2148 C CA . GLY A 1 280 ? -12.455 7.531 11.218 1.00 96.12 280 GLY A CA 1
ATOM 2149 C C . GLY A 1 280 ? -13.390 7.958 10.091 1.00 96.12 280 GLY A C 1
ATOM 2150 O O . GLY A 1 280 ? -12.999 8.606 9.119 1.00 96.12 280 GLY A O 1
ATOM 2151 N N . PHE A 1 281 ? -14.666 7.579 10.197 1.00 95.38 281 PHE A N 1
ATOM 2152 C CA . PHE A 1 281 ? -15.682 7.856 9.181 1.00 95.38 281 PHE A CA 1
ATOM 2153 C C . PHE A 1 281 ? -16.686 8.867 9.738 1.00 95.38 281 PHE A C 1
ATOM 2155 O O . PHE A 1 281 ? -17.710 8.516 10.329 1.00 95.38 281 PHE A O 1
ATOM 2162 N N . PHE A 1 282 ? -16.356 10.150 9.591 1.00 91.75 282 PHE A N 1
ATOM 2163 C CA . PHE A 1 282 ? -17.050 11.235 10.290 1.00 91.75 282 PHE A CA 1
ATOM 2164 C C . PHE A 1 282 ? -18.136 11.932 9.468 1.00 91.75 282 PHE A C 1
ATOM 2166 O O . PHE A 1 282 ? -18.880 12.734 10.032 1.00 91.75 282 PHE A O 1
ATOM 2173 N N . ASP A 1 283 ? -18.197 11.708 8.156 1.00 85.06 283 ASP A N 1
ATOM 2174 C CA . ASP A 1 283 ? -19.107 12.404 7.240 1.00 85.06 283 ASP A CA 1
ATOM 2175 C C . ASP A 1 283 ? -20.132 11.431 6.648 1.00 85.06 283 ASP A C 1
ATOM 2177 O O . ASP A 1 283 ? -19.954 10.914 5.545 1.00 85.06 283 ASP A O 1
ATOM 2181 N N . GLY A 1 284 ? -21.204 11.176 7.402 1.00 77.50 284 GLY A N 1
ATOM 2182 C CA . GLY A 1 284 ? -22.324 10.359 6.946 1.00 77.50 284 GLY A CA 1
ATOM 2183 C C . GLY A 1 284 ? -23.425 11.148 6.212 1.00 77.50 284 GLY A C 1
ATOM 2184 O O . GLY A 1 284 ? -23.292 12.360 5.998 1.00 77.50 284 GLY A O 1
ATOM 2185 N N . PRO A 1 285 ? -24.534 10.481 5.836 1.00 91.25 285 PRO A N 1
ATOM 2186 C CA . PRO A 1 285 ? -24.886 9.112 6.234 1.00 91.25 285 PRO A CA 1
ATOM 2187 C C . PRO A 1 285 ? -23.975 8.017 5.662 1.00 91.25 285 PRO A C 1
ATOM 2189 O O . PRO A 1 285 ? -23.609 8.058 4.483 1.00 91.25 285 PRO A O 1
ATOM 2192 N N . LEU A 1 286 ? -23.651 7.032 6.505 1.00 94.00 286 LEU A N 1
ATOM 2193 C CA . LEU A 1 286 ? -22.890 5.827 6.157 1.00 94.00 286 LEU A CA 1
ATOM 2194 C C . LEU A 1 286 ? -23.839 4.630 6.220 1.00 94.00 286 LEU A C 1
ATOM 2196 O O . LEU A 1 286 ? -24.350 4.322 7.293 1.00 94.00 286 LEU A O 1
ATOM 2200 N N . ILE A 1 287 ? -24.112 3.985 5.089 1.00 95.69 287 ILE A N 1
ATOM 2201 C CA . ILE A 1 287 ? -25.203 3.005 4.986 1.00 95.69 287 ILE A CA 1
ATOM 2202 C C . ILE A 1 287 ? -24.649 1.622 4.648 1.00 95.69 287 ILE A C 1
ATOM 2204 O O . ILE A 1 287 ? -23.901 1.464 3.683 1.00 95.69 287 ILE A O 1
ATOM 2208 N N . SER A 1 288 ? -25.041 0.608 5.415 1.00 97.75 288 SER A N 1
ATOM 2209 C CA . SER A 1 288 ? -24.671 -0.792 5.178 1.00 97.75 288 SER A CA 1
ATOM 2210 C C . SER A 1 288 ? -23.156 -1.017 5.121 1.00 97.75 288 SER A C 1
ATOM 2212 O O . SER A 1 288 ? -22.654 -1.755 4.272 1.00 97.75 288 SER A O 1
ATOM 2214 N N . PHE A 1 289 ? -22.410 -0.360 6.013 1.00 98.50 289 PHE A N 1
ATOM 2215 C CA . PHE A 1 289 ? -20.978 -0.611 6.167 1.00 98.50 289 PHE A CA 1
ATOM 2216 C C . PHE A 1 289 ? -20.744 -1.914 6.929 1.00 98.50 289 PHE A C 1
ATOM 2218 O O . PHE A 1 289 ? -21.450 -2.220 7.890 1.00 98.50 289 PHE A O 1
ATOM 2225 N N . LEU A 1 290 ? -19.693 -2.634 6.554 1.00 98.94 290 LEU A N 1
ATOM 2226 C CA . LEU A 1 290 ? -19.146 -3.754 7.305 1.00 98.94 290 LEU A CA 1
ATOM 2227 C C . LEU A 1 290 ? -17.711 -3.423 7.709 1.00 98.94 290 LEU A C 1
ATOM 2229 O O . LEU A 1 290 ? -16.840 -3.331 6.853 1.00 98.94 290 LEU A O 1
ATOM 2233 N N . VAL A 1 291 ? -17.461 -3.248 9.003 1.00 98.94 291 VAL A N 1
ATOM 2234 C CA . VAL A 1 291 ? -16.122 -3.027 9.561 1.00 98.94 291 VAL A CA 1
ATOM 2235 C C . VAL A 1 291 ? -15.784 -4.205 10.458 1.00 98.94 291 VAL A C 1
ATOM 2237 O O . VAL A 1 291 ? -16.311 -4.299 11.568 1.00 98.94 291 VAL A O 1
ATOM 2240 N N . GLU A 1 292 ? -14.939 -5.126 9.997 1.00 98.94 292 GLU A N 1
ATOM 2241 C CA . GLU A 1 292 ? -14.714 -6.374 10.728 1.00 98.94 292 GLU A CA 1
ATOM 2242 C C . GLU A 1 292 ? -13.280 -6.895 10.770 1.00 98.94 292 GLU A C 1
ATOM 2244 O O . GLU A 1 292 ? -12.508 -6.730 9.833 1.00 98.94 292 GLU A O 1
ATOM 2249 N N . GLY A 1 293 ? -12.927 -7.560 11.871 1.00 98.88 293 GLY A N 1
ATOM 2250 C CA . GLY A 1 293 ? -11.668 -8.298 12.000 1.00 98.88 293 GLY A CA 1
ATOM 2251 C C . GLY A 1 293 ? -10.395 -7.445 11.948 1.00 98.88 293 GLY A C 1
ATOM 2252 O O . GLY A 1 293 ? -9.303 -8.006 11.902 1.00 98.88 293 GLY A O 1
ATOM 2253 N N . ASN A 1 294 ? -10.502 -6.112 11.947 1.00 98.94 294 ASN A N 1
ATOM 2254 C CA . ASN A 1 294 ? -9.345 -5.222 11.893 1.00 98.94 294 ASN A CA 1
ATOM 2255 C C . ASN A 1 294 ? -8.591 -5.251 13.231 1.00 98.94 294 ASN A C 1
ATOM 2257 O O . ASN A 1 294 ? -9.204 -5.312 14.303 1.00 98.94 294 ASN A O 1
ATOM 2261 N N . VAL A 1 295 ? -7.262 -5.175 13.169 1.00 98.94 295 VAL A N 1
ATOM 2262 C CA . VAL A 1 295 ? -6.385 -5.137 14.347 1.00 98.94 295 VAL A CA 1
ATOM 2263 C C . VAL A 1 295 ? -5.646 -3.809 14.355 1.00 98.94 295 VAL A C 1
ATOM 2265 O O . VAL A 1 295 ? -4.938 -3.472 13.411 1.00 98.94 295 VAL A O 1
ATOM 2268 N N . ILE A 1 296 ? -5.846 -3.032 15.414 1.00 98.88 296 ILE A N 1
ATOM 2269 C CA . ILE A 1 296 ? -5.501 -1.615 15.459 1.00 98.88 296 ILE A CA 1
ATOM 2270 C C . ILE A 1 296 ? -4.688 -1.325 16.719 1.00 98.88 296 ILE A C 1
ATOM 2272 O O . ILE A 1 296 ? -5.136 -1.607 17.830 1.00 98.88 296 ILE A O 1
ATOM 2276 N N . ASN A 1 297 ? -3.536 -0.680 16.540 1.00 97.88 297 ASN A N 1
ATOM 2277 C CA . ASN A 1 297 ? -2.789 0.015 17.584 1.00 97.88 297 ASN A CA 1
ATOM 2278 C C . ASN A 1 297 ? -2.680 1.504 17.235 1.00 97.88 297 ASN A C 1
ATOM 2280 O O . ASN A 1 297 ? -2.037 1.870 16.248 1.00 97.88 297 ASN A O 1
ATOM 2284 N N . THR A 1 298 ? -3.323 2.355 18.034 1.00 96.00 298 THR A N 1
ATOM 2285 C CA . THR A 1 298 ? -3.412 3.807 17.810 1.00 96.00 298 THR A CA 1
ATOM 2286 C C . THR A 1 298 ? -3.213 4.599 19.109 1.00 96.00 298 THR A C 1
ATOM 2288 O O . THR A 1 298 ? -3.538 4.116 20.194 1.00 96.00 298 THR A O 1
ATOM 2291 N N . SER A 1 299 ? -2.678 5.823 19.016 1.00 89.44 299 SER A N 1
ATOM 2292 C CA . SER A 1 299 ? -2.649 6.816 20.103 1.00 89.44 299 SER A CA 1
ATOM 2293 C C . SER A 1 299 ? -3.807 7.810 20.015 1.00 89.44 299 SER A C 1
ATOM 2295 O O . SER A 1 299 ? -3.667 8.985 20.353 1.00 89.44 299 SER A O 1
ATOM 2297 N N . HIS A 1 300 ? -4.971 7.369 19.555 1.00 94.88 300 HIS A N 1
ATOM 2298 C CA . HIS A 1 300 ? -6.153 8.213 19.482 1.00 94.88 300 HIS A CA 1
ATOM 2299 C C . HIS A 1 300 ? -7.381 7.488 20.016 1.00 94.88 300 HIS A C 1
ATOM 2301 O O . HIS A 1 300 ? -7.552 6.283 19.849 1.00 94.88 300 HIS A O 1
ATOM 2307 N N . TRP A 1 301 ? -8.307 8.253 20.591 1.00 95.56 301 TRP A N 1
ATOM 2308 C CA . TRP A 1 301 ? -9.577 7.717 21.073 1.00 95.56 301 TRP A CA 1
ATOM 2309 C C . TRP A 1 301 ? -10.484 7.173 19.953 1.00 95.56 301 TRP A C 1
ATOM 2311 O O . TRP A 1 301 ? -11.419 6.436 20.237 1.00 95.56 301 TRP A O 1
ATOM 2321 N N . HIS A 1 302 ? -10.216 7.475 18.677 1.00 97.25 302 HIS A N 1
ATOM 2322 C CA . HIS A 1 302 ? -11.006 6.975 17.548 1.00 97.25 302 HIS A CA 1
ATOM 2323 C C . HIS A 1 302 ? -10.387 5.671 17.032 1.00 97.25 302 HIS A C 1
ATOM 2325 O O . HIS A 1 302 ? -9.565 5.692 16.119 1.00 97.25 302 HIS A O 1
ATOM 2331 N N . GLY A 1 303 ? -10.776 4.539 17.630 1.00 98.06 303 GLY A N 1
ATOM 2332 C CA . GLY A 1 303 ? -10.415 3.206 17.133 1.00 98.06 303 GLY A CA 1
ATOM 2333 C C . GLY A 1 303 ? -11.243 2.833 15.906 1.00 98.06 303 GLY A C 1
ATOM 2334 O O . GLY A 1 303 ? -10.722 2.671 14.808 1.00 98.06 303 GLY A O 1
ATOM 2335 N N . VAL A 1 304 ? -12.562 2.764 16.090 1.00 98.69 304 VAL A N 1
ATOM 2336 C CA . VAL A 1 304 ? -13.532 2.664 14.991 1.00 98.69 304 VAL A CA 1
ATOM 2337 C C . VAL A 1 304 ? -14.645 3.664 15.248 1.00 98.69 304 VAL A C 1
ATOM 2339 O O . VAL A 1 304 ? -15.251 3.672 16.319 1.00 98.69 304 VAL A O 1
ATOM 2342 N N . SER A 1 305 ? -14.913 4.554 14.302 1.00 98.19 305 SER A N 1
ATOM 2343 C CA . SER A 1 305 ? -15.957 5.568 14.440 1.00 98.19 305 SER A CA 1
ATOM 2344 C C . SER A 1 305 ? -16.755 5.686 13.153 1.00 98.19 305 SER A C 1
ATOM 2346 O O . SER A 1 305 ? -16.206 6.068 12.126 1.00 98.19 305 SER A O 1
ATOM 2348 N N . LEU A 1 306 ? -18.050 5.372 13.230 1.00 97.44 306 LEU A N 1
ATOM 2349 C CA . LEU A 1 306 ? -19.003 5.521 12.131 1.00 97.44 306 LEU A CA 1
ATOM 2350 C C . LEU A 1 306 ? -20.039 6.578 12.509 1.00 97.44 306 LEU A C 1
ATOM 2352 O O . LEU A 1 306 ? -20.778 6.407 13.479 1.00 97.44 306 LEU A O 1
ATOM 2356 N N . TYR A 1 307 ? -20.080 7.685 11.776 1.00 95.00 307 TYR A N 1
ATOM 2357 C CA . TYR A 1 307 ? -21.014 8.778 12.036 1.00 95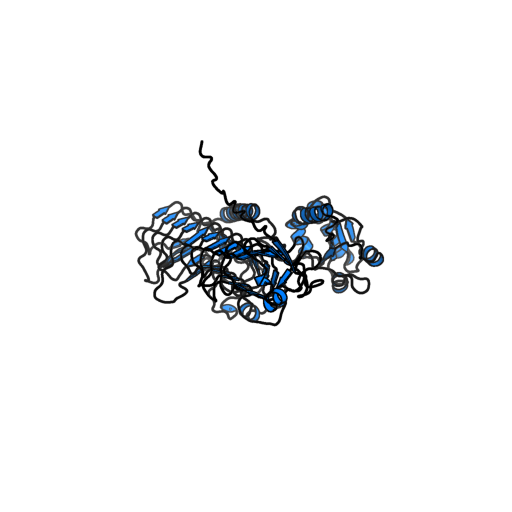.00 307 TYR A CA 1
ATOM 2358 C C . TYR A 1 307 ? -22.237 8.694 11.131 1.00 95.00 307 TYR A C 1
ATOM 2360 O O . TYR A 1 307 ? -22.119 8.402 9.944 1.00 95.00 307 TYR A O 1
ATOM 2368 N N . ASP A 1 308 ? -23.410 8.994 11.697 1.00 94.69 308 ASP A N 1
ATOM 2369 C CA . ASP A 1 308 ? -24.696 8.943 10.991 1.00 94.69 308 ASP A CA 1
ATOM 2370 C C . ASP A 1 308 ? -24.921 7.568 10.304 1.00 94.69 308 ASP A C 1
ATOM 2372 O O . ASP A 1 308 ? -25.304 7.484 9.135 1.00 94.69 308 ASP A O 1
ATOM 2376 N N . ALA A 1 309 ? -24.584 6.491 11.028 1.00 96.62 309 ALA A N 1
ATOM 2377 C CA . ALA A 1 309 ? -24.532 5.115 10.533 1.00 96.62 309 ALA A CA 1
ATOM 2378 C C . ALA A 1 309 ? -25.911 4.433 10.490 1.00 96.62 309 ALA A C 1
ATOM 2380 O O . ALA A 1 309 ? -26.668 4.494 11.463 1.00 96.62 309 ALA A O 1
ATOM 2381 N N . GLN A 1 310 ? -26.210 3.745 9.387 1.00 97.25 310 GLN A N 1
ATOM 2382 C CA . GLN A 1 310 ? -27.478 3.048 9.149 1.00 97.25 310 GLN A CA 1
ATOM 2383 C C . GLN A 1 310 ? -27.223 1.627 8.661 1.00 97.25 310 GLN A C 1
ATOM 2385 O O . GLN A 1 310 ? -26.518 1.432 7.671 1.00 97.25 310 GLN A O 1
ATOM 2390 N N . ASP A 1 311 ? -27.810 0.638 9.333 1.00 98.25 311 ASP A N 1
ATOM 2391 C CA . ASP A 1 311 ? -27.670 -0.784 8.991 1.00 98.25 311 ASP A CA 1
ATOM 2392 C C . ASP A 1 311 ? -26.202 -1.259 8.916 1.00 98.25 311 ASP A C 1
ATOM 2394 O O . ASP A 1 311 ? -25.860 -2.168 8.153 1.00 98.25 311 ASP A O 1
ATOM 2398 N N . CYS A 1 312 ? -25.309 -0.631 9.687 1.00 98.62 312 CYS A N 1
ATOM 2399 C CA . CYS A 1 312 ? -23.884 -0.948 9.695 1.00 98.62 312 CYS A CA 1
ATOM 2400 C C . CYS A 1 312 ? -23.547 -2.047 10.709 1.00 98.62 312 CYS A C 1
ATOM 2402 O O . CYS A 1 312 ? -24.213 -2.226 11.730 1.00 98.62 312 CYS A O 1
ATOM 2404 N N . LYS A 1 313 ? -22.450 -2.759 10.453 1.00 98.94 313 LYS A N 1
ATOM 2405 C CA . LYS A 1 313 ? -21.922 -3.814 11.319 1.00 98.94 313 LYS A CA 1
ATOM 2406 C C . LYS A 1 313 ? -20.471 -3.525 11.677 1.00 98.94 313 LYS A C 1
ATOM 2408 O O . LYS A 1 313 ? -19.639 -3.376 10.786 1.00 98.94 313 LYS A O 1
ATOM 2413 N N . ILE A 1 314 ? -20.167 -3.484 12.971 1.00 98.94 314 ILE A N 1
ATOM 2414 C CA . ILE A 1 314 ? -18.809 -3.376 13.515 1.00 98.94 314 ILE A CA 1
ATOM 2415 C C . ILE A 1 314 ? -18.526 -4.667 14.283 1.00 98.94 314 ILE A C 1
ATOM 2417 O O . ILE A 1 314 ? -19.078 -4.864 15.366 1.00 98.94 314 ILE A O 1
ATOM 2421 N N . LEU A 1 315 ? -17.730 -5.573 13.713 1.00 98.94 315 LEU A N 1
ATOM 2422 C CA . LEU A 1 315 ? -17.624 -6.957 14.188 1.00 98.94 315 LEU A CA 1
ATOM 2423 C C . LEU A 1 315 ? -16.180 -7.376 14.478 1.00 98.94 315 LEU A C 1
ATOM 2425 O O . LEU A 1 315 ? -15.314 -7.259 13.619 1.00 98.94 315 LEU A O 1
ATOM 2429 N N . ASN A 1 316 ? -15.915 -7.965 15.642 1.00 98.88 316 ASN A N 1
ATOM 2430 C CA . ASN A 1 316 ? -14.656 -8.678 15.916 1.00 98.88 316 ASN A CA 1
ATOM 2431 C C . ASN A 1 316 ? -13.363 -7.859 15.704 1.00 98.88 316 ASN A C 1
ATOM 2433 O O . ASN A 1 316 ? -12.311 -8.425 15.397 1.00 98.88 316 ASN A O 1
ATOM 2437 N N . ASN A 1 317 ? -13.420 -6.530 15.834 1.00 98.94 317 ASN A N 1
ATOM 2438 C CA . ASN A 1 317 ? -12.239 -5.673 15.725 1.00 98.94 317 ASN A CA 1
ATOM 2439 C C . ASN A 1 317 ? -11.490 -5.619 17.062 1.00 98.94 317 ASN A C 1
ATOM 2441 O O . ASN A 1 317 ? -12.109 -5.655 18.127 1.00 98.94 317 ASN A O 1
ATOM 2445 N N . VAL A 1 318 ? -10.167 -5.456 17.017 1.00 98.88 318 VAL A N 1
ATOM 2446 C CA . VAL A 1 318 ? -9.345 -5.145 18.194 1.00 98.88 318 VAL A CA 1
ATOM 2447 C C . VAL A 1 318 ? -8.810 -3.729 18.060 1.00 98.88 318 VAL A C 1
ATOM 2449 O O . VAL A 1 318 ? -7.927 -3.479 17.248 1.00 98.88 318 VAL A O 1
ATOM 2452 N N . ALA A 1 319 ? -9.325 -2.814 18.876 1.00 98.62 319 ALA A N 1
ATOM 2453 C CA . ALA A 1 319 ? -8.824 -1.457 19.019 1.00 98.62 319 ALA A CA 1
ATOM 2454 C C . ALA A 1 319 ? -8.025 -1.348 20.322 1.00 98.62 319 ALA A C 1
ATOM 2456 O O . ALA A 1 319 ? -8.588 -1.298 21.416 1.00 98.62 319 ALA A O 1
ATOM 2457 N N . TYR A 1 320 ? -6.702 -1.333 20.194 1.00 98.31 320 TYR A N 1
ATOM 2458 C CA . TYR A 1 320 ? -5.745 -1.330 21.292 1.00 98.31 320 TYR A CA 1
ATOM 2459 C C . TYR A 1 320 ? -4.872 -0.069 21.260 1.00 98.31 320 TYR A C 1
ATOM 2461 O O . TYR A 1 320 ? -4.773 0.630 20.250 1.00 98.31 320 TYR A O 1
ATOM 2469 N N . THR A 1 321 ? -4.254 0.232 22.397 1.00 96.81 321 THR A N 1
ATOM 2470 C CA . THR A 1 321 ? -3.228 1.261 22.507 1.00 96.81 321 THR A CA 1
ATOM 2471 C C . THR A 1 321 ? -2.140 0.768 23.448 1.00 96.81 321 THR A C 1
ATOM 2473 O O . THR A 1 321 ? -2.441 0.270 24.534 1.00 96.81 321 THR A O 1
ATOM 2476 N N . GLN A 1 322 ? -0.879 0.902 23.041 1.00 92.25 322 GLN A N 1
ATOM 2477 C CA . GLN A 1 322 ? 0.262 0.600 23.916 1.00 92.25 322 GLN A CA 1
ATOM 2478 C C . GLN A 1 322 ? 0.585 1.748 24.885 1.00 92.25 322 GLN A C 1
ATOM 2480 O O . GLN A 1 322 ? 1.379 1.589 25.810 1.00 92.25 322 GLN A O 1
ATOM 2485 N N . TRP A 1 323 ? -0.039 2.914 24.700 1.00 91.69 323 TRP A N 1
ATOM 2486 C CA . TRP A 1 323 ? 0.211 4.097 25.517 1.00 91.69 323 TRP A CA 1
ATOM 2487 C C . TRP A 1 323 ? -0.741 4.154 26.716 1.00 91.69 323 TRP A C 1
ATOM 2489 O O . TRP A 1 323 ? -1.945 3.933 26.608 1.00 91.69 323 TRP A O 1
ATOM 2499 N N . THR A 1 324 ? -0.199 4.457 27.896 1.00 82.38 324 THR A N 1
ATOM 2500 C CA . THR A 1 324 ? -0.931 4.338 29.170 1.00 82.38 324 THR A CA 1
ATOM 2501 C C . THR A 1 324 ? -1.875 5.509 29.458 1.00 82.38 324 THR A C 1
ATOM 2503 O O . THR A 1 324 ? -2.748 5.394 30.325 1.00 82.38 324 THR A O 1
ATOM 2506 N N . GLU A 1 325 ? -1.733 6.623 28.732 1.00 90.25 325 GLU A N 1
ATOM 2507 C CA . GLU A 1 325 ? -2.562 7.817 28.893 1.00 90.25 325 GLU A CA 1
ATOM 2508 C C . GLU A 1 325 ? -4.023 7.542 28.513 1.00 90.25 325 GLU A C 1
ATOM 2510 O O . GLU A 1 325 ? -4.338 7.119 27.402 1.00 90.25 325 GLU A O 1
ATOM 2515 N N . GLU A 1 326 ? -4.950 7.855 29.420 1.00 89.38 326 GLU A N 1
ATOM 2516 C CA . GLU A 1 326 ? -6.374 7.555 29.237 1.00 89.38 326 GLU A CA 1
ATOM 2517 C C . GLU A 1 326 ? -6.986 8.217 27.996 1.00 89.38 326 GLU A C 1
ATOM 2519 O O . GLU A 1 326 ? -7.807 7.600 27.322 1.00 89.38 326 GLU A O 1
ATOM 2524 N N . LYS A 1 327 ? -6.542 9.430 27.643 1.00 90.88 327 LYS A N 1
ATOM 2525 C CA . LYS A 1 327 ? -7.013 10.150 26.449 1.00 90.88 327 LYS A CA 1
ATOM 2526 C C . LYS A 1 327 ? -6.664 9.447 25.129 1.00 90.88 327 LYS A C 1
ATOM 2528 O O . LYS A 1 327 ? -7.257 9.773 24.113 1.00 90.88 327 LYS A O 1
ATOM 2533 N N . LEU A 1 328 ? -5.702 8.523 25.128 1.00 92.19 328 LEU A N 1
ATOM 2534 C CA . LEU A 1 328 ? -5.268 7.794 23.931 1.00 92.19 328 LEU A CA 1
ATOM 2535 C C . LEU A 1 328 ? -5.996 6.450 23.784 1.00 92.19 328 LEU A C 1
ATOM 2537 O O . LEU A 1 328 ? -5.773 5.744 22.807 1.00 92.19 328 LEU A O 1
ATOM 2541 N N . ARG A 1 329 ? -6.858 6.084 24.743 1.00 95.75 329 ARG A N 1
ATOM 2542 C CA . ARG A 1 329 ? -7.582 4.810 24.745 1.00 95.75 329 ARG A CA 1
ATOM 2543 C C . ARG A 1 329 ? -8.672 4.798 23.671 1.00 95.75 329 ARG A C 1
ATOM 2545 O O . ARG A 1 329 ? -9.627 5.569 23.792 1.00 95.75 329 ARG A O 1
ATOM 2552 N N . PRO A 1 330 ? -8.579 3.919 22.660 1.00 97.75 330 PRO A N 1
ATOM 2553 C CA . PRO A 1 330 ? -9.537 3.895 21.570 1.00 97.75 330 PRO A CA 1
ATOM 2554 C C . PRO A 1 330 ? -10.900 3.349 21.995 1.00 97.75 330 PRO A C 1
ATOM 2556 O O . PRO A 1 330 ? -11.010 2.388 22.767 1.00 97.75 330 PRO A O 1
ATOM 2559 N N . TRP A 1 331 ? -11.938 3.938 21.413 1.00 98.31 331 TRP A N 1
ATOM 2560 C CA . TRP A 1 331 ? -13.316 3.489 21.488 1.00 98.31 331 TRP A CA 1
ATOM 2561 C C . TRP A 1 331 ? -13.811 2.897 20.170 1.00 98.31 331 TRP A C 1
ATOM 2563 O O . TRP A 1 331 ? -13.231 3.108 19.099 1.00 98.31 331 TRP A O 1
ATOM 2573 N N . VAL A 1 332 ? -14.956 2.222 20.261 1.00 98.81 332 VAL A N 1
ATOM 2574 C CA . VAL A 1 332 ? -15.878 2.033 19.136 1.00 98.81 332 VAL A CA 1
ATOM 2575 C C . VAL A 1 332 ? -17.045 3.004 19.308 1.00 98.81 332 VAL A C 1
ATOM 2577 O O . VAL A 1 332 ? -17.649 3.056 20.380 1.00 98.81 332 VAL A O 1
ATOM 2580 N N . GLN A 1 333 ? -17.363 3.786 18.276 1.00 98.50 333 GLN A N 1
ATOM 2581 C CA . GLN A 1 333 ? -18.388 4.829 18.353 1.00 98.50 333 GLN A CA 1
ATOM 2582 C C . GLN A 1 333 ? -19.358 4.801 17.171 1.00 98.50 333 GLN A C 1
ATOM 2584 O O . GLN A 1 333 ? -18.950 4.721 16.011 1.00 98.50 333 GLN A O 1
ATOM 2589 N N . LEU A 1 334 ? -20.643 4.973 17.497 1.00 98.31 334 LEU A N 1
ATOM 2590 C CA . LEU A 1 334 ? -21.691 5.389 16.567 1.00 98.31 334 LEU A CA 1
ATOM 2591 C C . LEU A 1 334 ? -21.955 6.884 16.793 1.00 98.31 334 LEU A C 1
ATOM 2593 O O . LEU A 1 334 ? -22.667 7.288 17.716 1.00 98.31 334 LEU A O 1
ATOM 2597 N N . GLY A 1 335 ? -21.290 7.721 16.000 1.00 96.25 335 GLY A N 1
ATOM 2598 C CA . GLY A 1 335 ? -21.303 9.177 16.133 1.00 96.25 335 GLY A CA 1
ATOM 2599 C C . GLY A 1 335 ? -22.436 9.835 15.348 1.00 96.25 335 GLY A C 1
ATOM 2600 O O . GLY A 1 335 ? -23.171 9.176 14.617 1.00 96.25 335 GLY A O 1
ATOM 2601 N N . SER A 1 336 ? -22.568 11.157 15.467 1.00 94.12 336 SER A N 1
ATOM 2602 C CA . SER A 1 336 ? -23.523 11.921 14.660 1.00 94.12 336 SER A CA 1
ATOM 2603 C C . SER A 1 336 ? -23.000 13.306 14.307 1.00 94.12 336 SER A C 1
ATOM 2605 O O . SER A 1 336 ? -22.397 13.980 15.144 1.00 94.12 336 SER A O 1
ATOM 2607 N N . LYS A 1 337 ? -23.297 13.752 13.083 1.00 91.69 337 LYS A N 1
ATOM 2608 C CA . LYS A 1 337 ? -23.279 15.166 12.673 1.00 91.69 337 LYS A CA 1
ATOM 2609 C C . LYS A 1 337 ? -24.679 15.663 12.289 1.00 91.69 337 LYS A C 1
ATOM 2611 O O . LYS A 1 337 ? -24.814 16.750 11.721 1.00 91.69 337 LYS A O 1
ATOM 2616 N N . GLY A 1 338 ? -25.718 14.881 12.588 1.00 90.25 338 GLY A N 1
ATOM 2617 C CA . GLY A 1 338 ? -27.105 15.186 12.249 1.00 90.25 338 GLY A CA 1
ATOM 2618 C C . GLY A 1 338 ? -27.372 15.153 10.745 1.00 90.25 338 GLY A C 1
ATOM 2619 O O . GLY A 1 338 ? -28.174 15.949 10.256 1.00 90.25 338 GLY A O 1
ATOM 2620 N N . LYS A 1 339 ? -26.659 14.299 9.994 1.00 85.81 339 LYS A N 1
ATOM 2621 C CA . LYS A 1 339 ? -26.815 14.171 8.532 1.00 85.81 339 LYS A CA 1
ATOM 2622 C C . LYS A 1 339 ? -27.730 13.029 8.101 1.00 85.81 339 LYS A C 1
ATOM 2624 O O . LYS A 1 339 ? -28.167 13.022 6.955 1.00 85.81 339 LYS A O 1
ATOM 2629 N N . GLY A 1 340 ? -28.069 12.120 9.009 1.00 84.19 340 GLY A N 1
ATOM 2630 C CA . GLY A 1 340 ? -29.023 11.039 8.787 1.00 84.19 340 GLY A CA 1
ATOM 2631 C C . GLY A 1 340 ? -29.531 10.465 10.102 1.00 84.19 340 GLY A C 1
ATOM 2632 O O . GLY A 1 340 ? -29.051 10.830 11.175 1.00 84.19 340 GLY A O 1
ATOM 2633 N N . GLU A 1 341 ? -30.510 9.567 10.011 1.00 90.31 341 GLU A N 1
ATOM 2634 C CA . GLU A 1 341 ? -30.884 8.727 11.147 1.00 90.31 341 GLU A CA 1
ATOM 2635 C C . GLU A 1 341 ? -29.737 7.782 11.511 1.00 90.31 341 GLU A C 1
ATOM 2637 O O . GLU A 1 341 ? -28.874 7.489 10.681 1.00 90.31 341 GLU A O 1
ATOM 2642 N N . ILE A 1 342 ? -29.740 7.319 12.760 1.00 95.81 342 ILE A N 1
ATOM 2643 C CA . ILE A 1 342 ? -28.761 6.368 13.282 1.00 95.81 342 ILE A CA 1
ATOM 2644 C C . ILE A 1 342 ? -29.546 5.185 13.823 1.00 95.81 342 ILE A C 1
ATOM 2646 O O . ILE A 1 342 ? -30.194 5.296 14.865 1.00 95.81 342 ILE A O 1
ATOM 2650 N N . THR A 1 343 ? -29.572 4.096 13.060 1.00 97.62 343 THR A N 1
ATOM 2651 C CA . THR A 1 343 ? -30.453 2.959 13.337 1.00 97.62 343 THR A CA 1
ATOM 2652 C C . THR A 1 343 ? -29.971 1.677 12.665 1.00 97.62 343 THR A C 1
ATOM 2654 O O . THR A 1 343 ? -29.196 1.719 11.710 1.00 97.62 343 THR A O 1
ATOM 2657 N N . GLY A 1 344 ? -30.447 0.532 13.154 1.00 98.06 344 GLY A N 1
ATOM 2658 C CA . GLY A 1 344 ? -30.198 -0.776 12.544 1.00 98.06 344 GLY A CA 1
ATOM 2659 C C . GLY A 1 344 ? -28.770 -1.297 12.722 1.00 98.06 344 GLY A C 1
ATOM 2660 O O . GLY A 1 344 ? -28.398 -2.281 12.084 1.00 98.06 344 GLY A O 1
ATOM 2661 N N . ASN A 1 345 ? -27.956 -0.663 13.572 1.00 98.75 345 ASN A N 1
ATOM 2662 C CA . ASN A 1 345 ? -26.544 -1.006 13.683 1.00 98.75 345 ASN A CA 1
ATOM 2663 C C . ASN A 1 345 ? -26.295 -2.203 14.614 1.00 98.75 345 ASN A C 1
ATOM 2665 O O . ASN A 1 345 ? -27.005 -2.425 15.600 1.00 98.75 345 ASN A O 1
ATOM 2669 N N . GLN A 1 346 ? -25.230 -2.949 14.321 1.00 98.88 346 GLN A N 1
ATOM 2670 C CA . GLN A 1 346 ? -24.736 -4.060 15.137 1.00 98.88 346 GLN A CA 1
ATOM 2671 C C . GLN A 1 346 ? -23.275 -3.819 15.517 1.00 98.88 346 GLN A C 1
ATOM 2673 O O . GLN A 1 346 ? -22.449 -3.506 14.659 1.00 98.88 346 GLN A O 1
ATOM 2678 N N . VAL A 1 347 ? -22.943 -3.989 16.794 1.00 98.88 347 VAL A N 1
ATOM 2679 C CA . VAL A 1 347 ? -21.588 -3.815 17.327 1.00 98.88 347 VAL A CA 1
ATOM 2680 C C . VAL A 1 347 ? -21.261 -5.023 18.189 1.00 98.88 347 VAL A C 1
ATOM 2682 O O . VAL A 1 347 ? -21.560 -5.009 19.377 1.00 98.88 347 VAL A O 1
ATOM 2685 N N . ASN A 1 348 ? -20.671 -6.070 17.608 1.00 98.81 348 ASN A N 1
ATOM 2686 C CA . ASN A 1 348 ? -20.537 -7.366 18.283 1.00 98.81 348 ASN A CA 1
ATOM 2687 C C . ASN A 1 348 ? -19.099 -7.903 18.299 1.00 98.81 348 ASN A C 1
ATOM 2689 O O . ASN A 1 348 ? -18.372 -7.783 17.312 1.00 98.81 348 ASN A O 1
ATOM 2693 N N . GLY A 1 349 ? -18.699 -8.531 19.407 1.00 98.75 349 GLY A N 1
ATOM 2694 C CA . GLY A 1 349 ? -17.424 -9.254 19.513 1.00 98.75 349 GLY A CA 1
ATOM 2695 C C . GLY A 1 349 ? -16.165 -8.378 19.482 1.00 98.75 349 GLY A C 1
ATOM 2696 O O . GLY A 1 349 ? -15.067 -8.887 19.266 1.00 98.75 349 GLY A O 1
ATOM 2697 N N . ASN A 1 350 ? -16.288 -7.057 19.639 1.00 98.88 350 ASN A N 1
ATOM 2698 C CA . ASN A 1 350 ? -15.147 -6.147 19.531 1.00 98.88 350 ASN A CA 1
ATOM 2699 C C . ASN A 1 350 ? -14.397 -6.010 20.859 1.00 98.88 350 ASN A C 1
ATOM 2701 O O . ASN A 1 350 ? -14.988 -6.028 21.940 1.00 98.88 350 ASN A O 1
ATOM 2705 N N . TYR A 1 351 ? -13.099 -5.738 20.761 1.00 98.88 351 TYR A N 1
ATOM 2706 C CA . TYR A 1 351 ? -12.258 -5.332 21.877 1.00 98.88 351 TYR A CA 1
ATOM 2707 C C . TYR A 1 351 ? -11.920 -3.842 21.768 1.00 98.88 351 TYR A C 1
ATOM 2709 O O . TYR A 1 351 ? -11.182 -3.448 20.870 1.00 98.88 351 TYR A O 1
ATOM 2717 N N . ALA A 1 352 ? -12.439 -3.012 22.674 1.00 98.50 352 ALA A N 1
ATOM 2718 C CA . ALA A 1 352 ? -12.114 -1.583 22.773 1.00 98.50 352 ALA A CA 1
ATOM 2719 C C . ALA A 1 352 ? -12.203 -1.094 24.227 1.00 98.50 352 ALA A C 1
ATOM 2721 O O . ALA A 1 352 ? -12.843 -1.724 25.071 1.00 98.50 352 ALA A O 1
ATOM 2722 N N . TYR A 1 353 ? -11.548 0.019 24.564 1.00 98.19 353 TYR A N 1
ATOM 2723 C CA . TYR A 1 353 ? -11.539 0.503 25.952 1.00 98.19 353 TYR A CA 1
ATOM 2724 C C . TYR A 1 353 ? -12.895 1.068 26.387 1.00 98.19 353 TYR A C 1
ATOM 2726 O O . TYR A 1 353 ? -13.223 1.027 27.578 1.00 98.19 353 TYR A O 1
ATOM 2734 N N . SER A 1 354 ? -13.677 1.575 25.434 1.00 98.00 354 SER A N 1
ATOM 2735 C CA . SER A 1 354 ? -15.042 2.052 25.639 1.00 98.00 354 SER A CA 1
ATOM 2736 C C . SER A 1 354 ? -15.883 1.946 24.361 1.00 98.00 354 SER A C 1
ATOM 2738 O O . SER A 1 354 ? -15.364 1.769 23.257 1.00 98.00 354 SER A O 1
ATOM 2740 N N . PHE A 1 355 ? -17.202 2.038 24.535 1.00 98.62 355 PHE A N 1
ATOM 2741 C CA . PHE A 1 355 ? -18.198 1.936 23.471 1.00 98.62 355 PHE A CA 1
ATOM 2742 C C . PHE A 1 355 ? -19.165 3.121 23.585 1.00 98.62 355 PHE A C 1
ATOM 2744 O O . PHE A 1 355 ? -19.966 3.175 24.520 1.00 98.62 355 PHE A O 1
ATOM 2751 N N . ASP A 1 356 ? -19.084 4.087 22.665 1.00 98.19 356 ASP A N 1
ATOM 2752 C CA . ASP A 1 356 ? -19.992 5.243 22.613 1.00 98.19 356 ASP A CA 1
ATOM 2753 C C . ASP A 1 356 ? -21.084 5.014 21.562 1.00 98.19 356 ASP A C 1
ATOM 2755 O O . ASP A 1 356 ? -20.964 5.411 20.404 1.00 98.19 356 ASP A O 1
ATOM 2759 N N . LEU A 1 357 ? -22.147 4.319 21.974 1.00 98.44 357 LEU A N 1
ATOM 2760 C CA . LEU A 1 357 ? -23.214 3.847 21.079 1.00 98.44 357 LEU A CA 1
ATOM 2761 C C . LEU A 1 357 ? -24.546 4.590 21.269 1.00 98.44 357 LEU A C 1
ATOM 2763 O O . LEU A 1 357 ? -25.541 4.262 20.635 1.00 98.44 357 LEU A O 1
ATOM 2767 N N . LYS A 1 358 ? -24.577 5.609 22.137 1.00 96.94 358 LYS A N 1
ATOM 2768 C CA . LYS A 1 358 ? -25.806 6.268 22.623 1.00 96.94 358 LYS A CA 1
ATOM 2769 C C . LYS A 1 358 ? -26.686 6.907 21.542 1.00 96.94 358 LYS A C 1
ATOM 2771 O O . LYS A 1 358 ? -27.851 7.197 21.811 1.00 96.94 358 LYS A O 1
ATOM 2776 N N . ASN A 1 359 ? -26.123 7.189 20.367 1.00 97.19 359 ASN A N 1
ATOM 2777 C CA . ASN A 1 359 ? -26.857 7.819 19.275 1.00 97.19 359 ASN A CA 1
ATOM 2778 C C . ASN A 1 359 ? -27.791 6.839 18.551 1.00 97.19 359 ASN A C 1
ATOM 2780 O O . ASN A 1 359 ? -28.804 7.280 18.015 1.00 97.19 359 ASN A O 1
ATOM 2784 N N . ASP A 1 360 ? -27.503 5.534 18.589 1.00 97.88 360 ASP A N 1
ATOM 2785 C CA . ASP A 1 360 ? -28.423 4.498 18.123 1.00 97.88 360 ASP A CA 1
ATOM 2786 C C . ASP A 1 360 ? -29.142 3.870 19.323 1.00 97.88 360 ASP A C 1
ATOM 2788 O O . ASP A 1 360 ? -28.572 3.101 20.096 1.00 97.88 360 ASP A O 1
ATOM 2792 N N . LYS A 1 361 ? -30.425 4.195 19.490 1.00 96.12 361 LYS A N 1
ATOM 2793 C CA . LYS A 1 361 ? -31.238 3.663 20.597 1.00 96.12 361 LYS A CA 1
ATOM 2794 C C . LYS A 1 361 ? -31.607 2.186 20.422 1.00 96.12 361 LYS A C 1
ATOM 2796 O O . LYS A 1 361 ? -32.069 1.581 21.385 1.00 96.12 361 LYS A O 1
ATOM 2801 N N . GLY A 1 362 ? -31.477 1.649 19.209 1.00 97.56 362 GLY A N 1
ATOM 2802 C CA . GLY A 1 362 ? -31.833 0.278 18.846 1.00 97.56 362 GLY A CA 1
ATOM 2803 C C . GLY A 1 362 ? -30.630 -0.611 18.541 1.00 97.56 362 GLY A C 1
ATOM 2804 O O . GLY A 1 362 ? -30.833 -1.718 18.046 1.00 97.56 362 GLY A O 1
ATOM 2805 N N . VAL A 1 363 ? -29.405 -0.143 18.810 1.00 98.56 363 VAL A N 1
ATOM 2806 C CA . VAL A 1 363 ? -28.179 -0.898 18.532 1.00 98.56 363 VAL A CA 1
ATOM 2807 C C . VAL A 1 363 ? -28.192 -2.256 19.227 1.00 98.56 363 VAL A C 1
ATOM 2809 O O . VAL A 1 363 ? -28.487 -2.366 20.419 1.00 98.56 363 VAL A O 1
ATOM 2812 N N . ILE A 1 364 ? -27.821 -3.292 18.479 1.00 98.56 364 ILE A N 1
ATOM 2813 C CA . ILE A 1 364 ? -27.517 -4.608 19.040 1.00 98.56 364 ILE A CA 1
ATOM 2814 C C . ILE A 1 364 ? -26.026 -4.611 19.363 1.00 98.56 364 ILE A C 1
ATOM 2816 O O . ILE A 1 364 ? -25.204 -4.465 18.458 1.00 98.56 364 ILE A O 1
ATOM 2820 N N . ALA A 1 365 ? -25.682 -4.722 20.647 1.00 98.50 365 ALA A N 1
ATOM 2821 C CA . ALA A 1 365 ? -24.298 -4.695 21.104 1.00 98.50 365 ALA A CA 1
ATOM 2822 C C . ALA A 1 365 ? -24.012 -5.844 22.077 1.00 98.50 365 ALA A C 1
ATOM 2824 O O . ALA A 1 365 ? -24.363 -5.776 23.256 1.00 98.50 365 ALA A O 1
ATOM 2825 N N . GLU A 1 366 ? -23.363 -6.891 21.576 1.00 98.38 366 GLU A N 1
ATOM 2826 C CA . GLU A 1 366 ? -23.155 -8.162 22.279 1.00 98.38 366 GLU A CA 1
ATOM 2827 C C . GLU A 1 366 ? -21.674 -8.571 22.269 1.00 98.38 366 GLU A C 1
ATOM 2829 O O . GLU A 1 366 ? -20.912 -8.187 21.384 1.00 98.38 366 GLU A O 1
ATOM 2834 N N . ASP A 1 367 ? -21.242 -9.334 23.275 1.00 98.12 367 ASP A N 1
ATOM 2835 C CA . ASP A 1 367 ? -19.901 -9.944 23.351 1.00 98.12 367 ASP A CA 1
ATOM 2836 C C . ASP A 1 367 ? -18.704 -8.982 23.189 1.00 98.12 367 ASP A C 1
ATOM 2838 O O . ASP A 1 367 ? -17.596 -9.387 22.844 1.00 98.12 367 ASP A O 1
ATOM 2842 N N . ASN A 1 368 ? -18.903 -7.693 23.465 1.00 98.69 368 ASN A N 1
ATOM 2843 C CA . ASN A 1 368 ? -17.837 -6.699 23.453 1.00 98.69 368 ASN A CA 1
ATOM 2844 C C . ASN A 1 368 ? -17.055 -6.700 24.775 1.00 98.69 368 ASN A C 1
ATOM 2846 O O . ASN A 1 368 ? -17.636 -6.799 25.859 1.00 98.69 368 ASN A O 1
ATOM 2850 N N . ALA A 1 369 ? -15.739 -6.511 24.703 1.00 98.56 369 ALA A N 1
ATOM 2851 C CA . ALA A 1 369 ? -14.856 -6.544 25.866 1.00 98.56 369 ALA A CA 1
ATOM 2852 C C . ALA A 1 369 ? -13.754 -5.478 25.799 1.00 98.56 369 ALA A C 1
ATOM 2854 O O . ALA A 1 369 ? -13.566 -4.794 24.796 1.00 98.56 369 ALA A O 1
ATOM 2855 N N . LYS A 1 370 ? -13.007 -5.320 26.896 1.00 98.25 370 LYS A N 1
ATOM 2856 C CA . LYS A 1 370 ? -11.796 -4.489 26.906 1.00 98.25 370 LYS A CA 1
ATOM 2857 C C . LYS A 1 370 ? -10.631 -5.248 26.268 1.00 98.25 370 LYS A C 1
ATOM 2859 O O . LYS A 1 370 ? -10.498 -6.442 26.536 1.00 98.25 370 LYS A O 1
ATOM 2864 N N . PRO A 1 371 ? -9.772 -4.585 25.479 1.00 97.94 371 PRO A N 1
ATOM 2865 C CA . PRO A 1 371 ? -8.589 -5.217 24.925 1.00 97.94 371 PRO A CA 1
ATOM 2866 C C . PRO A 1 371 ? -7.568 -5.474 26.039 1.00 97.94 371 PRO A C 1
ATOM 2868 O O . PRO A 1 371 ? -7.476 -4.722 27.014 1.00 97.94 371 PRO A O 1
ATOM 2871 N N . THR A 1 372 ? -6.773 -6.522 25.862 1.00 97.44 372 THR A N 1
ATOM 2872 C CA . THR A 1 372 ? -5.520 -6.740 26.590 1.00 97.44 372 THR A CA 1
ATOM 2873 C C . THR A 1 372 ? -4.377 -6.775 25.587 1.00 97.44 372 THR A C 1
ATOM 2875 O O . THR A 1 372 ? -4.601 -6.999 24.395 1.00 97.44 372 THR A O 1
ATOM 2878 N N . GLU A 1 373 ? -3.155 -6.571 26.069 1.00 96.75 373 GLU A N 1
ATOM 2879 C CA . GLU A 1 373 ? -1.957 -6.730 25.244 1.00 96.75 373 GLU A CA 1
ATOM 2880 C C . GLU A 1 373 ? -1.880 -8.139 24.640 1.00 96.75 373 GLU A C 1
ATOM 2882 O O . GLU A 1 373 ? -1.680 -8.263 23.439 1.00 96.75 373 GLU A O 1
ATOM 2887 N N . ASP A 1 374 ? -2.169 -9.189 25.417 1.00 98.12 374 ASP A N 1
ATOM 2888 C CA . ASP A 1 374 ? -2.187 -10.576 24.926 1.00 98.12 374 ASP A CA 1
ATOM 2889 C C . ASP A 1 374 ? -3.167 -10.782 23.763 1.00 98.12 374 ASP A C 1
ATOM 2891 O O . ASP A 1 374 ? -2.834 -11.427 22.767 1.00 98.12 374 ASP A O 1
ATOM 2895 N N . ILE A 1 375 ? -4.382 -10.226 23.869 1.00 98.25 375 ILE A N 1
ATOM 2896 C CA . ILE A 1 375 ? -5.395 -10.321 22.810 1.00 98.25 375 ILE A CA 1
ATOM 2897 C C . ILE A 1 375 ? -4.910 -9.586 21.564 1.00 98.25 375 ILE A C 1
ATOM 2899 O O . ILE A 1 375 ? -4.991 -10.135 20.467 1.00 98.25 375 ILE A O 1
ATOM 2903 N N . TYR A 1 376 ? -4.391 -8.367 21.722 1.00 98.38 376 TYR A N 1
ATOM 2904 C CA . TYR A 1 376 ? -3.854 -7.594 20.607 1.00 98.38 376 TYR A CA 1
ATOM 2905 C C . TYR A 1 376 ? -2.683 -8.312 19.929 1.00 98.38 376 TYR A C 1
ATOM 2907 O O . TYR A 1 376 ? -2.727 -8.524 18.720 1.00 98.38 376 TYR A O 1
ATOM 2915 N N . THR A 1 377 ? -1.681 -8.746 20.691 1.00 96.75 377 THR A N 1
ATOM 2916 C CA . THR A 1 377 ? -0.487 -9.427 20.179 1.00 96.75 377 THR A CA 1
ATOM 2917 C C . THR A 1 377 ? -0.856 -10.708 19.443 1.00 96.75 377 THR A C 1
ATOM 2919 O O . THR A 1 377 ? -0.397 -10.923 18.321 1.00 96.75 377 THR A O 1
ATOM 2922 N N . LYS A 1 378 ? -1.754 -11.522 20.014 1.00 98.06 378 LYS A N 1
ATOM 2923 C CA . LYS A 1 378 ? -2.254 -12.736 19.363 1.00 98.06 378 LYS A CA 1
ATOM 2924 C C . LYS A 1 378 ? -2.974 -12.420 18.051 1.00 98.06 378 LYS A C 1
ATOM 2926 O O . LYS A 1 378 ? -2.647 -13.002 17.023 1.00 98.06 378 LYS A O 1
ATOM 2931 N N . ARG A 1 379 ? -3.931 -11.485 18.065 1.00 98.62 379 ARG A N 1
ATOM 2932 C CA . ARG A 1 379 ? -4.718 -11.134 16.871 1.00 98.62 379 ARG A CA 1
ATOM 2933 C C . ARG A 1 379 ? -3.867 -10.471 15.791 1.00 98.62 379 ARG A C 1
ATOM 2935 O O . ARG A 1 379 ? -4.095 -10.732 14.616 1.00 98.62 379 ARG A O 1
ATOM 2942 N N . LYS A 1 380 ? -2.868 -9.667 16.171 1.00 98.50 380 LYS A N 1
ATOM 2943 C CA . LYS A 1 380 ? -1.873 -9.106 15.249 1.00 98.50 380 LYS A CA 1
ATOM 2944 C C . LYS A 1 380 ? -1.073 -10.215 14.570 1.00 98.50 380 LYS A C 1
ATOM 2946 O O . LYS A 1 380 ? -0.925 -10.159 13.357 1.00 98.50 380 LYS A O 1
ATOM 2951 N N . ALA A 1 381 ? -0.570 -11.191 15.328 1.00 95.06 381 ALA A N 1
ATOM 2952 C CA . ALA A 1 381 ? 0.208 -12.299 14.776 1.00 95.06 381 ALA A CA 1
ATOM 2953 C C . ALA A 1 381 ? -0.627 -13.163 13.817 1.00 95.06 381 ALA A C 1
ATOM 2955 O O . ALA A 1 381 ? -0.199 -13.386 12.692 1.00 95.06 381 ALA A O 1
ATOM 2956 N N . GLU A 1 382 ? -1.840 -13.558 14.222 1.00 98.44 382 GLU A N 1
ATOM 2957 C CA . GLU A 1 382 ? -2.768 -14.333 13.379 1.00 98.44 382 GLU A CA 1
ATOM 2958 C C . GLU A 1 382 ? -3.123 -13.591 12.082 1.00 98.44 382 GLU A C 1
ATOM 2960 O O . GLU A 1 382 ? -3.130 -14.179 11.003 1.00 98.44 382 GLU A O 1
ATOM 2965 N N . LEU A 1 383 ? -3.412 -12.287 12.174 1.00 98.81 383 LEU A N 1
ATOM 2966 C CA . LEU A 1 383 ? -3.734 -11.490 10.995 1.00 98.81 383 LEU A CA 1
ATOM 2967 C C . LEU A 1 383 ? -2.512 -11.298 10.089 1.00 98.81 383 LEU A C 1
ATOM 2969 O O . LEU A 1 383 ? -2.636 -11.386 8.872 1.00 98.81 383 LEU A O 1
ATOM 2973 N N . LEU A 1 384 ? -1.337 -11.034 10.660 1.00 97.62 384 LEU A N 1
ATOM 2974 C CA . LEU A 1 384 ? -0.114 -10.893 9.878 1.00 97.62 384 LEU A CA 1
ATOM 2975 C C . LEU A 1 384 ? 0.221 -12.196 9.148 1.00 97.62 384 LEU A C 1
ATOM 2977 O O . LEU A 1 384 ? 0.496 -12.139 7.957 1.00 97.62 384 LEU A O 1
ATOM 2981 N N . GLU A 1 385 ? 0.132 -13.345 9.821 1.00 95.62 385 GLU A N 1
ATOM 2982 C CA . GLU A 1 385 ? 0.331 -14.664 9.209 1.00 95.62 385 GLU A CA 1
ATOM 2983 C C . GLU A 1 385 ? -0.625 -14.879 8.028 1.00 95.62 385 GLU A C 1
ATOM 2985 O O . GLU A 1 385 ? -0.176 -15.247 6.945 1.00 95.62 385 GLU A O 1
ATOM 2990 N N . LEU A 1 386 ? -1.912 -14.544 8.185 1.00 98.12 386 LEU A N 1
ATOM 2991 C CA . LEU A 1 386 ? -2.897 -14.612 7.100 1.00 98.12 386 LEU A CA 1
ATOM 2992 C C . LEU A 1 386 ? -2.515 -13.720 5.903 1.00 98.12 386 LEU A C 1
ATOM 2994 O O . LEU A 1 386 ? -2.624 -14.134 4.746 1.00 98.12 386 LEU A O 1
ATOM 2998 N N . ILE A 1 387 ? -2.081 -12.481 6.159 1.00 98.06 387 ILE A N 1
ATOM 2999 C CA . ILE A 1 387 ? -1.662 -11.550 5.101 1.00 98.06 387 ILE A CA 1
ATOM 3000 C C . ILE A 1 387 ? -0.383 -12.069 4.417 1.00 98.06 387 ILE A C 1
ATOM 3002 O O . ILE A 1 387 ? -0.276 -12.031 3.190 1.00 98.06 387 ILE A O 1
ATOM 3006 N N . GLU A 1 388 ? 0.586 -12.565 5.182 1.00 94.50 388 GLU A N 1
ATOM 3007 C CA . GLU A 1 388 ? 1.853 -13.096 4.671 1.00 94.50 388 GLU A CA 1
ATOM 3008 C C . GLU A 1 388 ? 1.678 -14.401 3.886 1.00 94.50 388 GLU A C 1
ATOM 3010 O O . GLU A 1 388 ? 2.364 -14.591 2.884 1.00 94.50 388 GLU A O 1
ATOM 3015 N N . GLU A 1 389 ? 0.744 -15.269 4.276 1.00 94.81 389 GLU A N 1
ATOM 3016 C CA . GLU A 1 389 ? 0.377 -16.465 3.510 1.00 94.81 389 GLU A CA 1
ATOM 3017 C C . GLU A 1 389 ? -0.206 -16.078 2.145 1.00 94.81 389 GLU A C 1
ATOM 3019 O O . GLU A 1 389 ? 0.151 -16.662 1.120 1.00 94.81 389 GLU A O 1
ATOM 3024 N N . LYS A 1 390 ? -1.072 -15.057 2.112 1.00 96.25 390 LYS A N 1
ATOM 3025 C CA . LYS A 1 390 ? -1.771 -14.646 0.888 1.00 96.25 390 LYS A CA 1
ATOM 3026 C C . LYS A 1 390 ? -0.893 -13.853 -0.081 1.00 96.25 390 LYS A C 1
ATOM 3028 O O . LYS A 1 390 ? -1.056 -13.987 -1.292 1.00 96.25 390 LYS A O 1
ATOM 3033 N N . TYR A 1 391 ? -0.000 -13.009 0.428 1.00 94.50 391 TYR A N 1
ATOM 3034 C CA . TYR A 1 391 ? 0.721 -12.029 -0.391 1.00 94.50 391 TYR A CA 1
ATOM 3035 C C . TYR A 1 391 ? 2.251 -12.083 -0.232 1.00 94.50 391 TYR A C 1
ATOM 3037 O O . TYR A 1 391 ? 2.961 -11.237 -0.775 1.00 94.50 391 TYR A O 1
ATOM 3045 N N . GLY A 1 392 ? 2.773 -13.045 0.529 1.00 86.44 392 GLY A N 1
ATOM 3046 C CA . GLY A 1 392 ? 4.198 -13.192 0.818 1.00 86.44 392 GLY A CA 1
ATOM 3047 C C . GLY A 1 392 ? 4.681 -12.316 1.977 1.00 86.44 392 GLY A C 1
ATOM 3048 O O . GLY A 1 392 ? 4.142 -11.238 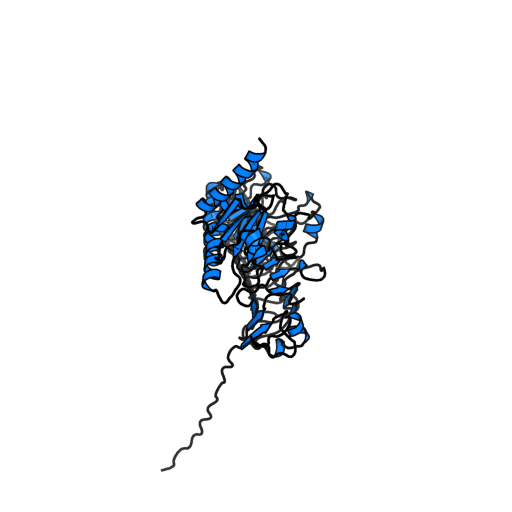2.242 1.00 86.44 392 GLY A O 1
ATOM 3049 N N . LYS A 1 393 ? 5.734 -12.778 2.662 1.00 84.12 393 LYS A N 1
ATOM 3050 C CA . LYS A 1 393 ? 6.388 -12.067 3.780 1.00 84.12 393 LYS A CA 1
ATOM 3051 C C . LYS A 1 393 ? 7.105 -10.794 3.341 1.00 84.12 393 LYS A C 1
ATOM 3053 O O . LYS A 1 393 ? 7.095 -9.790 4.052 1.00 84.12 393 LYS A O 1
ATOM 3058 N N . LEU A 1 394 ? 7.725 -10.857 2.165 1.00 82.19 394 LEU A N 1
ATOM 3059 C CA . LEU A 1 394 ? 8.383 -9.739 1.506 1.00 82.19 394 LEU A CA 1
ATOM 3060 C C . LEU A 1 394 ? 7.534 -9.296 0.322 1.00 82.19 394 LEU A C 1
ATOM 3062 O O . LEU A 1 394 ? 7.028 -10.123 -0.437 1.00 82.19 394 LEU A O 1
ATOM 3066 N N . HIS A 1 395 ? 7.399 -7.988 0.150 1.00 87.69 395 HIS A N 1
ATOM 3067 C CA . HIS A 1 395 ? 6.766 -7.439 -1.035 1.00 87.69 395 HIS A CA 1
ATOM 3068 C C . HIS A 1 395 ? 7.674 -7.659 -2.261 1.00 87.69 395 HIS A C 1
ATOM 3070 O O . HIS A 1 395 ? 8.848 -7.289 -2.205 1.00 87.69 395 HIS A O 1
ATOM 3076 N N . PRO A 1 396 ? 7.156 -8.160 -3.397 1.00 82.44 396 PRO A N 1
ATOM 3077 C CA . PRO A 1 396 ? 7.971 -8.597 -4.536 1.00 82.44 396 PRO A CA 1
ATOM 3078 C C . PRO A 1 396 ? 8.835 -7.490 -5.165 1.00 82.44 396 PRO A C 1
ATOM 3080 O O . PRO A 1 396 ? 10.018 -7.715 -5.408 1.00 82.44 396 PRO A O 1
ATOM 3083 N N . SER A 1 397 ? 8.299 -6.280 -5.378 1.00 86.25 397 SER A N 1
ATOM 3084 C CA . SER A 1 397 ? 9.093 -5.190 -5.983 1.00 86.25 397 SER A CA 1
ATOM 3085 C C . SER A 1 397 ? 9.899 -4.358 -4.981 1.00 86.25 397 SER A C 1
ATOM 3087 O O . SER A 1 397 ? 11.056 -4.036 -5.246 1.00 86.25 397 SER A O 1
ATOM 3089 N N . ALA A 1 398 ? 9.323 -4.016 -3.823 1.00 85.19 398 ALA A N 1
ATOM 3090 C CA . ALA A 1 398 ? 10.018 -3.271 -2.773 1.00 85.19 398 ALA A CA 1
ATOM 3091 C C . ALA A 1 398 ? 11.095 -4.095 -2.040 1.00 85.19 398 ALA A C 1
ATOM 3093 O O . ALA A 1 398 ? 12.088 -3.533 -1.590 1.00 85.19 398 ALA A O 1
ATOM 3094 N N . GLY A 1 399 ? 10.916 -5.415 -1.908 1.00 78.69 399 GLY A N 1
ATOM 3095 C CA . GLY A 1 399 ? 11.785 -6.282 -1.104 1.00 78.69 399 GLY A CA 1
ATOM 3096 C C . GLY A 1 399 ? 11.648 -6.080 0.410 1.00 78.69 399 GLY A C 1
ATOM 3097 O O . GLY A 1 399 ? 12.458 -6.596 1.173 1.00 78.69 399 GLY A O 1
ATOM 3098 N N . PHE A 1 400 ? 10.646 -5.321 0.864 1.00 81.19 400 PHE A N 1
ATOM 3099 C CA . PHE A 1 400 ? 10.429 -5.016 2.279 1.00 81.19 400 PHE A CA 1
ATOM 3100 C C . PHE A 1 400 ? 9.401 -5.939 2.920 1.00 81.19 400 PHE A C 1
ATOM 3102 O O . PHE A 1 400 ? 8.471 -6.416 2.266 1.00 81.19 400 PHE A O 1
ATOM 3109 N N . LYS A 1 401 ? 9.552 -6.143 4.230 1.00 83.25 401 LYS A N 1
ATOM 3110 C CA . LYS A 1 401 ? 8.552 -6.816 5.057 1.00 83.25 401 LYS A CA 1
ATOM 3111 C C . LYS A 1 401 ? 7.282 -5.978 5.174 1.00 83.25 401 LYS A C 1
ATOM 3113 O O . LYS A 1 401 ? 7.301 -4.752 5.061 1.00 83.25 401 LYS A O 1
ATOM 3118 N N . ARG A 1 402 ? 6.176 -6.649 5.482 1.00 91.00 402 ARG A N 1
ATOM 3119 C CA . ARG A 1 402 ? 4.888 -5.988 5.735 1.00 91.00 402 ARG A CA 1
ATOM 3120 C C . ARG A 1 402 ? 4.898 -5.150 7.012 1.00 91.00 402 ARG A C 1
ATOM 3122 O O . ARG A 1 402 ? 4.330 -4.062 7.021 1.00 91.00 402 ARG A O 1
ATOM 3129 N N . VAL A 1 403 ? 5.572 -5.641 8.051 1.00 87.88 403 VAL A N 1
ATOM 3130 C CA . VAL A 1 403 ? 5.819 -4.963 9.333 1.00 87.88 403 VAL A CA 1
ATOM 3131 C C . VAL A 1 403 ? 7.311 -5.001 9.670 1.00 87.88 403 VAL A C 1
ATOM 3133 O O . VAL A 1 403 ? 8.035 -5.891 9.215 1.00 87.88 403 VAL A O 1
ATOM 3136 N N . GLY A 1 404 ? 7.764 -4.063 10.491 1.00 78.19 404 GLY A N 1
ATOM 3137 C CA . GLY A 1 404 ? 9.163 -3.865 10.845 1.00 78.19 404 GLY A CA 1
ATOM 3138 C C . GLY A 1 404 ? 9.888 -2.888 9.919 1.00 78.19 404 GLY A C 1
ATOM 3139 O O . GLY A 1 404 ? 9.345 -2.400 8.927 1.00 78.19 404 GLY A O 1
ATOM 3140 N N . LEU A 1 405 ? 11.139 -2.598 10.273 1.00 59.59 405 LEU A N 1
ATOM 3141 C CA . LEU A 1 405 ? 11.937 -1.536 9.664 1.00 59.59 405 LEU A CA 1
ATOM 3142 C C . LEU A 1 405 ? 12.148 -1.729 8.152 1.00 59.59 405 LEU A C 1
ATOM 3144 O O . LEU A 1 405 ? 12.678 -2.748 7.706 1.00 59.59 405 LEU A O 1
ATOM 3148 N N . GLU A 1 406 ? 11.817 -0.696 7.375 1.00 62.53 406 GLU A N 1
ATOM 3149 C CA . GLU A 1 406 ? 12.153 -0.536 5.955 1.00 62.53 406 GLU A CA 1
ATOM 3150 C C . GLU A 1 406 ? 13.573 -0.044 5.782 1.00 62.53 406 GLU A C 1
ATOM 3152 O O . GLU A 1 406 ? 13.855 1.026 5.240 1.00 62.53 406 GLU A O 1
ATOM 3157 N N . LYS A 1 407 ? 14.508 -0.855 6.242 1.00 52.59 407 LYS A N 1
ATOM 3158 C CA . LYS A 1 407 ? 15.871 -0.705 5.778 1.00 52.59 407 LYS A CA 1
ATOM 3159 C C . LYS A 1 407 ? 15.940 -1.486 4.471 1.00 52.59 407 LYS A C 1
ATOM 3161 O O . LYS A 1 407 ? 15.679 -2.693 4.504 1.00 52.59 407 LYS A O 1
ATOM 3166 N N . PRO A 1 408 ? 16.282 -0.873 3.314 1.00 50.94 408 PRO A N 1
ATOM 3167 C CA . PRO A 1 408 ? 16.977 -1.638 2.294 1.00 50.94 408 PRO A CA 1
ATOM 3168 C C . PRO A 1 408 ? 18.192 -2.202 3.008 1.00 50.94 408 PRO A C 1
ATOM 3170 O O . PRO A 1 408 ? 19.172 -1.502 3.243 1.00 50.94 408 PRO A O 1
ATOM 3173 N N . ARG A 1 409 ? 18.058 -3.448 3.470 1.00 61.06 409 ARG A N 1
ATOM 3174 C CA . ARG A 1 409 ? 19.047 -4.063 4.344 1.00 61.06 409 ARG A CA 1
ATOM 3175 C C . ARG A 1 409 ? 20.396 -4.078 3.661 1.00 61.06 409 ARG A C 1
ATOM 3177 O O . ARG A 1 409 ? 21.399 -4.087 4.333 1.00 61.06 409 ARG A O 1
ATOM 3184 N N . TRP A 1 410 ? 20.424 -4.035 2.342 1.00 70.25 410 TRP A N 1
ATOM 3185 C CA . TRP A 1 410 ? 21.632 -4.059 1.556 1.00 70.25 410 TRP A CA 1
ATOM 3186 C C . TRP A 1 410 ? 21.664 -2.814 0.678 1.00 70.25 410 TRP A C 1
ATOM 3188 O O . TRP A 1 410 ? 20.932 -2.723 -0.311 1.00 70.25 410 TRP A O 1
ATOM 3198 N N . VAL A 1 411 ? 22.518 -1.847 1.016 1.00 75.06 411 VAL A N 1
ATOM 3199 C CA . VAL A 1 411 ? 22.854 -0.769 0.079 1.00 75.06 411 VAL A CA 1
ATOM 3200 C C . VAL A 1 411 ? 23.656 -1.392 -1.057 1.00 75.06 411 VAL A C 1
ATOM 3202 O O . VAL A 1 411 ? 24.606 -2.132 -0.815 1.00 75.06 411 VAL A O 1
ATOM 3205 N N . ARG A 1 412 ? 23.270 -1.153 -2.310 1.00 80.31 412 ARG A N 1
ATOM 3206 C CA . ARG A 1 412 ? 23.957 -1.772 -3.447 1.00 80.31 412 ARG A CA 1
ATOM 3207 C C . ARG A 1 412 ? 25.367 -1.198 -3.594 1.00 80.31 412 ARG A C 1
ATOM 3209 O O . ARG A 1 412 ? 25.501 -0.024 -3.914 1.00 80.31 412 ARG A O 1
ATOM 3216 N N . GLY A 1 413 ? 26.383 -2.037 -3.406 1.00 80.94 413 GLY A N 1
ATOM 3217 C CA . GLY A 1 413 ? 27.773 -1.696 -3.695 1.00 80.94 413 GLY A CA 1
ATOM 3218 C C . GLY A 1 413 ? 28.097 -1.891 -5.175 1.00 80.94 413 GLY A C 1
ATOM 3219 O O . GLY A 1 413 ? 27.712 -2.903 -5.768 1.00 80.94 413 GLY A O 1
ATOM 3220 N N . THR A 1 414 ? 28.814 -0.936 -5.761 1.00 79.38 414 THR A N 1
ATOM 3221 C CA . THR A 1 414 ? 29.301 -0.966 -7.144 1.00 79.38 414 THR A CA 1
ATOM 3222 C C . THR A 1 414 ? 30.821 -0.916 -7.156 1.00 79.38 414 THR A C 1
ATOM 3224 O O . THR A 1 414 ? 31.444 -0.223 -6.352 1.00 79.38 414 THR A O 1
ATOM 3227 N N . VAL A 1 415 ? 31.436 -1.647 -8.085 1.00 83.50 415 VAL A N 1
ATOM 3228 C CA . VAL A 1 415 ? 32.886 -1.590 -8.265 1.00 83.50 415 VAL A CA 1
ATOM 3229 C C . VAL A 1 415 ? 33.264 -0.293 -8.981 1.00 83.50 415 VAL A C 1
ATOM 3231 O O . VAL A 1 415 ? 32.909 -0.097 -10.141 1.00 83.50 415 VAL A O 1
ATOM 3234 N N . VAL A 1 416 ? 34.011 0.574 -8.300 1.00 79.56 416 VAL A N 1
ATOM 3235 C CA . VAL A 1 416 ? 34.565 1.827 -8.829 1.00 79.56 416 VAL A CA 1
ATOM 3236 C C . VAL A 1 416 ? 36.048 1.873 -8.475 1.00 79.56 416 VAL A C 1
ATOM 3238 O O . VAL A 1 416 ? 36.421 1.638 -7.330 1.00 79.56 416 VAL A O 1
ATOM 3241 N N . ASP A 1 417 ? 36.906 2.116 -9.468 1.00 86.62 417 ASP A N 1
ATOM 3242 C CA . ASP A 1 417 ? 38.362 2.241 -9.297 1.00 86.62 417 ASP A CA 1
ATOM 3243 C C . ASP A 1 417 ? 39.022 1.097 -8.489 1.00 86.62 417 ASP A C 1
ATOM 3245 O O . ASP A 1 417 ? 39.958 1.305 -7.718 1.00 86.62 417 ASP A O 1
ATOM 3249 N N . GLY A 1 418 ? 38.543 -0.141 -8.672 1.00 87.50 418 GLY A N 1
ATOM 3250 C CA . GLY A 1 418 ? 39.090 -1.327 -7.994 1.00 87.50 418 GLY A CA 1
ATOM 3251 C C . GLY A 1 418 ? 38.658 -1.477 -6.529 1.00 87.50 418 GLY A C 1
ATOM 3252 O O . GLY A 1 418 ? 39.310 -2.183 -5.754 1.00 87.50 418 GLY A O 1
ATOM 3253 N N . ALA A 1 419 ? 37.564 -0.828 -6.134 1.00 89.81 419 ALA A N 1
ATOM 3254 C CA . ALA A 1 419 ? 36.988 -0.893 -4.797 1.00 89.81 419 ALA A CA 1
ATOM 3255 C C . ALA A 1 419 ? 35.454 -0.933 -4.856 1.00 89.81 419 ALA A C 1
ATOM 3257 O O . ALA A 1 419 ? 34.871 -0.611 -5.886 1.00 89.81 419 ALA A O 1
ATOM 3258 N N . ILE A 1 420 ? 34.796 -1.332 -3.767 1.00 90.38 420 ILE A N 1
ATOM 3259 C CA . ILE A 1 420 ? 33.337 -1.226 -3.649 1.00 90.38 420 ILE A CA 1
ATOM 3260 C C . ILE A 1 420 ? 33.033 0.136 -3.030 1.00 90.38 420 ILE A C 1
ATOM 3262 O O . ILE A 1 420 ? 33.367 0.374 -1.872 1.00 90.38 420 ILE A O 1
ATOM 3266 N N . ASP A 1 421 ? 32.412 1.018 -3.807 1.00 78.25 421 ASP A N 1
ATOM 3267 C CA . ASP A 1 421 ? 32.153 2.424 -3.473 1.00 78.25 421 ASP A CA 1
ATOM 3268 C C . ASP A 1 421 ? 31.556 2.640 -2.071 1.00 78.25 421 ASP A C 1
ATOM 3270 O O . ASP A 1 421 ? 32.090 3.417 -1.277 1.00 78.25 421 ASP A O 1
ATOM 3274 N N . VAL A 1 422 ? 30.492 1.908 -1.739 1.00 79.88 422 VAL A N 1
ATOM 3275 C CA . VAL A 1 422 ? 29.822 1.990 -0.439 1.00 79.88 422 VAL A CA 1
ATOM 3276 C C . VAL A 1 422 ? 30.760 1.526 0.668 1.00 79.88 422 VAL A C 1
ATOM 3278 O O . VAL A 1 422 ? 30.842 2.174 1.701 1.00 79.88 422 VAL A O 1
ATOM 3281 N N . VAL A 1 423 ? 31.515 0.444 0.467 1.00 89.56 423 VAL A N 1
ATOM 3282 C CA . VAL A 1 423 ? 32.449 -0.035 1.496 1.00 89.56 423 VAL A CA 1
ATOM 3283 C C . VAL A 1 423 ? 33.486 1.042 1.801 1.00 89.56 423 VAL A C 1
ATOM 3285 O O . VAL A 1 423 ? 33.661 1.395 2.962 1.00 89.56 423 VAL A O 1
ATOM 3288 N N . GLU A 1 424 ? 34.099 1.637 0.775 1.00 90.69 424 GLU A N 1
ATOM 3289 C CA . GLU A 1 424 ? 35.111 2.688 0.953 1.00 90.69 424 GLU A CA 1
ATOM 3290 C C . GLU A 1 424 ? 34.575 3.927 1.676 1.00 90.69 424 GLU A C 1
ATOM 3292 O O . GLU A 1 424 ? 35.295 4.530 2.469 1.00 90.69 424 GLU A O 1
ATOM 3297 N N . GLN A 1 425 ? 33.313 4.298 1.442 1.00 85.62 425 GLN A N 1
ATOM 3298 C CA . GLN A 1 425 ? 32.675 5.426 2.125 1.00 85.62 425 GLN A CA 1
ATOM 3299 C C . GLN A 1 425 ? 32.590 5.221 3.647 1.00 85.62 425 GLN A C 1
ATOM 3301 O O . GLN A 1 425 ? 32.625 6.193 4.409 1.00 85.62 425 GLN A O 1
ATOM 3306 N N . TYR A 1 426 ? 32.451 3.970 4.083 1.00 86.12 426 TYR A N 1
ATOM 3307 C CA . TYR A 1 426 ? 32.210 3.610 5.477 1.00 86.12 426 TYR A CA 1
ATOM 3308 C C . TYR A 1 426 ? 33.429 3.028 6.197 1.00 86.12 426 TYR A C 1
ATOM 3310 O O . TYR A 1 426 ? 33.368 2.831 7.411 1.00 86.12 426 TYR A O 1
ATOM 3318 N N . LEU A 1 427 ? 34.549 2.817 5.500 1.00 87.81 427 LEU A N 1
ATOM 3319 C CA . LEU A 1 427 ? 35.810 2.477 6.153 1.00 87.81 427 LEU A CA 1
ATOM 3320 C C . LEU A 1 427 ? 36.197 3.548 7.181 1.00 87.81 427 LEU A C 1
ATOM 3322 O O . LEU A 1 427 ? 36.062 4.751 6.949 1.00 87.81 427 LEU A O 1
ATOM 3326 N N . ASN A 1 428 ? 36.746 3.095 8.303 1.00 84.50 428 ASN A N 1
ATOM 3327 C CA . ASN A 1 428 ? 37.151 3.902 9.456 1.00 84.50 428 ASN A CA 1
ATOM 3328 C C . ASN A 1 428 ? 35.998 4.635 10.163 1.00 84.50 428 ASN A C 1
ATOM 3330 O O . ASN A 1 428 ? 36.239 5.586 10.904 1.00 84.50 428 ASN A O 1
ATOM 3334 N N . GLN A 1 429 ? 34.754 4.214 9.939 1.00 82.19 429 GLN A N 1
ATOM 3335 C CA . GLN A 1 429 ? 33.641 4.528 10.830 1.00 82.19 429 GLN A CA 1
ATOM 3336 C C . GLN A 1 429 ? 33.498 3.347 11.789 1.00 82.19 429 GLN A C 1
ATOM 3338 O O . GLN A 1 429 ? 33.532 2.218 11.313 1.00 82.19 429 GLN A O 1
ATOM 3343 N N . ASP A 1 430 ? 33.369 3.587 13.098 1.00 88.31 430 ASP A N 1
ATOM 3344 C CA . ASP A 1 430 ? 33.383 2.576 14.180 1.00 88.31 430 ASP A CA 1
ATOM 3345 C C . ASP A 1 430 ? 32.191 1.594 14.128 1.00 88.31 430 ASP A C 1
ATOM 3347 O O . ASP A 1 430 ? 31.346 1.538 15.020 1.00 88.31 430 ASP A O 1
ATOM 3351 N N . LYS A 1 431 ? 32.075 0.848 13.030 1.00 89.94 431 LYS A N 1
ATOM 3352 C CA . LYS A 1 431 ? 31.015 -0.097 12.699 1.00 89.94 431 LYS A CA 1
ATOM 3353 C C . LYS A 1 431 ? 31.569 -1.223 11.841 1.00 89.94 431 LYS A C 1
ATOM 3355 O O . LYS A 1 431 ? 32.351 -0.997 10.920 1.00 89.94 431 LYS A O 1
ATOM 3360 N N . LEU A 1 432 ? 31.087 -2.435 12.090 1.00 95.81 432 LEU A N 1
ATOM 3361 C CA . LEU A 1 432 ? 31.307 -3.554 11.180 1.00 95.81 432 LEU A CA 1
ATOM 3362 C C . LEU A 1 432 ? 30.651 -3.275 9.824 1.00 95.81 432 LEU A C 1
ATOM 3364 O O . LEU A 1 432 ? 29.575 -2.673 9.751 1.00 95.81 432 LEU A O 1
ATOM 3368 N N . ILE A 1 433 ? 31.275 -3.769 8.758 1.00 95.44 433 ILE A N 1
ATOM 3369 C CA . ILE A 1 433 ? 30.718 -3.745 7.407 1.00 95.44 433 ILE A CA 1
ATOM 3370 C C . ILE A 1 433 ? 30.346 -5.177 7.031 1.00 95.44 433 ILE A C 1
ATOM 3372 O O . ILE A 1 433 ? 31.203 -6.054 6.974 1.00 95.44 433 ILE A O 1
ATOM 3376 N N . VAL A 1 434 ? 29.071 -5.429 6.760 1.00 96.12 434 VAL A N 1
ATOM 3377 C CA . VAL A 1 434 ? 28.561 -6.742 6.364 1.00 96.12 434 VAL A CA 1
ATOM 3378 C C . VAL A 1 434 ? 28.201 -6.711 4.886 1.00 96.12 434 VAL A C 1
ATOM 3380 O O . VAL A 1 434 ? 27.333 -5.950 4.462 1.00 96.12 434 VAL A O 1
ATOM 3383 N N . LEU A 1 435 ? 28.856 -7.553 4.096 1.00 95.44 435 LEU A N 1
ATOM 3384 C CA . LEU A 1 435 ? 28.564 -7.767 2.688 1.00 95.44 435 LEU A CA 1
ATOM 3385 C C . LEU A 1 435 ? 27.646 -8.977 2.531 1.00 95.44 435 LEU A C 1
ATOM 3387 O O . LEU A 1 435 ? 27.978 -10.067 2.993 1.00 95.44 435 LEU A O 1
ATOM 3391 N N . TYR A 1 436 ? 26.536 -8.808 1.822 1.00 94.00 436 TYR A N 1
ATOM 3392 C CA . TYR A 1 436 ? 25.767 -9.911 1.256 1.00 94.00 436 TYR A CA 1
ATOM 3393 C C . TYR A 1 436 ? 26.129 -10.084 -0.207 1.00 94.00 436 TYR A C 1
ATOM 3395 O O . TYR A 1 436 ? 25.831 -9.226 -1.041 1.00 94.00 436 TYR A O 1
ATOM 3403 N N . VAL A 1 437 ? 26.777 -11.204 -0.505 1.00 93.38 437 VAL A N 1
ATOM 3404 C CA . VAL A 1 437 ? 27.183 -11.574 -1.854 1.00 93.38 437 VAL A CA 1
ATOM 3405 C C . VAL A 1 437 ? 26.107 -12.470 -2.465 1.00 93.38 437 VAL A C 1
ATOM 3407 O O . VAL A 1 437 ? 25.801 -13.543 -1.937 1.00 93.38 437 VAL A O 1
ATOM 3410 N N . PHE A 1 438 ? 25.536 -12.036 -3.586 1.00 88.12 438 PHE A N 1
ATOM 3411 C CA . PHE A 1 438 ? 24.484 -12.746 -4.324 1.00 88.12 438 PHE A CA 1
ATOM 3412 C C . PHE A 1 438 ? 24.786 -12.812 -5.823 1.00 88.12 438 PHE A C 1
ATOM 3414 O O . PHE A 1 438 ? 25.727 -12.177 -6.271 1.00 88.12 438 PHE A O 1
ATOM 3421 N N . THR A 1 439 ? 24.025 -13.569 -6.613 1.00 82.69 439 THR A N 1
ATOM 3422 C CA . THR A 1 439 ? 24.139 -13.545 -8.086 1.00 82.69 439 THR A CA 1
ATOM 3423 C C . THR A 1 439 ? 22.926 -12.856 -8.700 1.00 82.69 439 THR A C 1
ATOM 3425 O O . THR A 1 439 ? 21.824 -12.903 -8.151 1.00 82.69 439 THR A O 1
ATOM 3428 N N . ILE A 1 440 ? 23.150 -12.197 -9.833 1.00 68.19 440 ILE A N 1
ATOM 3429 C CA . ILE A 1 440 ? 22.102 -11.676 -10.722 1.00 68.19 440 ILE A CA 1
ATOM 3430 C C . ILE A 1 440 ? 22.209 -12.285 -12.125 1.00 68.19 440 ILE A C 1
ATOM 3432 O O . ILE A 1 440 ? 21.563 -11.798 -13.047 1.00 68.19 440 ILE A O 1
ATOM 3436 N N . ASP A 1 441 ? 23.055 -13.304 -12.306 1.00 74.88 441 ASP A N 1
ATOM 3437 C CA . ASP A 1 441 ? 23.186 -13.980 -13.590 1.00 74.88 441 ASP A CA 1
ATOM 3438 C C . ASP A 1 441 ? 21.989 -14.911 -13.808 1.00 74.88 441 ASP A C 1
ATOM 3440 O O . ASP A 1 441 ? 21.869 -15.975 -13.196 1.00 74.88 441 ASP A O 1
ATOM 3444 N N . ASP A 1 442 ? 21.102 -14.524 -14.723 1.00 63.03 442 ASP A N 1
ATOM 3445 C CA . ASP A 1 442 ? 19.907 -15.289 -15.090 1.00 63.03 442 ASP A CA 1
ATOM 3446 C C . ASP A 1 442 ? 20.219 -16.679 -15.673 1.00 63.03 442 ASP A C 1
ATOM 3448 O O . ASP A 1 442 ? 19.334 -17.546 -15.752 1.00 63.03 442 ASP A O 1
ATOM 3452 N N . ASN A 1 443 ? 21.472 -16.928 -16.071 1.00 69.94 443 ASN A N 1
ATOM 3453 C CA . ASN A 1 443 ? 21.934 -18.254 -16.474 1.00 69.94 443 ASN A CA 1
ATOM 3454 C C . ASN A 1 443 ? 22.115 -19.202 -15.270 1.00 69.94 443 ASN A C 1
ATOM 3456 O O . ASN A 1 443 ? 22.067 -20.424 -15.442 1.00 69.94 443 ASN A O 1
ATOM 3460 N N . GLU A 1 444 ? 22.218 -18.672 -14.048 1.00 73.06 444 GLU A N 1
ATOM 3461 C CA . GLU A 1 444 ? 22.433 -19.400 -12.791 1.00 73.06 444 GLU A CA 1
ATOM 3462 C C . GLU A 1 444 ? 21.152 -19.506 -11.941 1.00 73.06 444 GLU A C 1
ATOM 3464 O O . GLU A 1 444 ? 21.135 -19.268 -10.734 1.00 73.06 444 GLU A O 1
ATOM 3469 N N . ARG A 1 445 ? 20.034 -19.926 -12.549 1.00 66.44 445 ARG A N 1
ATOM 3470 C CA . ARG A 1 445 ? 18.707 -19.984 -11.886 1.00 66.44 445 ARG A CA 1
ATOM 3471 C C . ARG A 1 445 ? 18.677 -20.678 -10.517 1.00 66.44 445 ARG A C 1
ATOM 3473 O O . ARG A 1 445 ? 17.847 -20.339 -9.679 1.00 66.44 445 ARG A O 1
ATOM 3480 N N . ARG A 1 446 ? 19.530 -21.686 -10.298 1.00 74.06 446 ARG A N 1
ATOM 3481 C CA . ARG A 1 446 ? 19.621 -22.391 -9.005 1.00 74.06 446 ARG A CA 1
ATOM 3482 C C . ARG A 1 446 ? 20.238 -21.519 -7.918 1.00 74.06 446 ARG A C 1
ATOM 3484 O O . ARG A 1 446 ? 19.795 -21.597 -6.777 1.00 74.06 446 ARG A O 1
ATOM 3491 N N . ASP A 1 447 ? 21.222 -20.709 -8.275 1.00 79.88 447 ASP A N 1
ATOM 3492 C CA . ASP A 1 447 ? 21.929 -19.842 -7.342 1.00 79.88 447 ASP A CA 1
ATOM 3493 C C . ASP A 1 447 ? 21.092 -18.596 -7.025 1.00 79.88 447 ASP A C 1
ATOM 3495 O O . ASP A 1 447 ? 21.030 -18.193 -5.865 1.00 79.88 447 ASP A O 1
ATOM 3499 N N . ILE A 1 448 ? 20.311 -18.089 -7.991 1.00 68.38 448 ILE A N 1
ATOM 3500 C CA . ILE A 1 448 ? 19.263 -17.080 -7.740 1.00 68.38 448 ILE A CA 1
ATOM 3501 C C . ILE A 1 448 ? 18.246 -17.588 -6.708 1.00 68.38 448 ILE A C 1
ATOM 3503 O O . ILE A 1 448 ? 17.988 -16.907 -5.715 1.00 68.38 448 ILE A O 1
ATOM 3507 N N . ALA A 1 449 ? 17.695 -18.792 -6.906 1.00 66.06 449 ALA A N 1
ATOM 3508 C CA . ALA A 1 449 ? 16.743 -19.378 -5.961 1.00 66.06 449 ALA A CA 1
ATOM 3509 C C . ALA A 1 449 ? 17.375 -19.568 -4.570 1.00 66.06 449 ALA A C 1
ATOM 3511 O O . ALA A 1 449 ? 16.787 -19.196 -3.560 1.00 66.06 449 ALA A O 1
ATOM 3512 N N . ALA A 1 450 ? 18.620 -20.052 -4.510 1.00 75.00 450 ALA A N 1
ATOM 3513 C CA . ALA A 1 450 ? 19.337 -20.210 -3.248 1.00 75.00 450 ALA A CA 1
ATOM 3514 C C . ALA A 1 450 ? 19.591 -18.873 -2.527 1.00 75.00 450 ALA A C 1
ATOM 3516 O O . ALA A 1 450 ? 19.583 -18.840 -1.294 1.00 75.00 450 ALA A O 1
ATOM 3517 N N . CYS A 1 451 ? 19.838 -17.786 -3.265 1.00 76.69 451 CYS A N 1
ATOM 3518 C CA . CYS A 1 451 ? 19.950 -16.434 -2.720 1.00 76.69 451 CYS A CA 1
ATOM 3519 C C . CYS A 1 451 ? 18.622 -15.954 -2.124 1.00 76.69 451 CYS A C 1
ATOM 3521 O O . CYS A 1 451 ? 18.627 -15.466 -0.994 1.00 76.69 451 CYS A O 1
ATOM 3523 N N . GLN A 1 452 ? 17.511 -16.150 -2.839 1.00 66.81 452 GLN A N 1
ATOM 3524 C CA . GLN A 1 452 ? 16.165 -15.797 -2.374 1.00 66.81 452 GLN A CA 1
ATOM 3525 C C . GLN A 1 452 ? 15.781 -16.565 -1.106 1.00 66.81 452 GLN A C 1
ATOM 3527 O O . GLN A 1 452 ? 15.344 -15.953 -0.130 1.00 66.81 452 GLN A O 1
ATOM 3532 N N . ASP A 1 453 ? 16.009 -17.881 -1.086 1.00 71.25 453 ASP A N 1
ATOM 3533 C CA . ASP A 1 453 ? 15.738 -18.726 0.080 1.00 71.25 453 ASP A CA 1
ATOM 3534 C C . ASP A 1 453 ? 16.561 -18.264 1.288 1.00 71.25 453 ASP A C 1
ATOM 3536 O O . ASP A 1 453 ? 16.036 -18.085 2.383 1.00 71.25 453 ASP A O 1
ATOM 3540 N N . PHE A 1 454 ? 17.851 -17.983 1.090 1.00 79.31 454 PHE A N 1
ATOM 3541 C CA . PHE A 1 454 ? 18.728 -17.495 2.155 1.00 79.31 454 PHE A CA 1
ATOM 3542 C C . PHE A 1 454 ? 18.286 -16.139 2.716 1.00 79.31 454 PHE A C 1
ATOM 3544 O O . PHE A 1 454 ? 18.316 -15.922 3.932 1.00 79.31 454 PHE A O 1
ATOM 3551 N N . GLU A 1 455 ? 17.859 -15.227 1.845 1.00 74.25 455 GLU A N 1
ATOM 3552 C CA . GLU A 1 455 ? 17.358 -13.920 2.255 1.00 74.25 455 GLU A CA 1
ATOM 3553 C C . GLU A 1 455 ? 16.027 -14.041 3.022 1.00 74.25 455 GLU A C 1
ATOM 3555 O O . GLU A 1 455 ? 15.820 -13.350 4.025 1.00 74.25 455 GLU A O 1
ATOM 3560 N N . CYS A 1 456 ? 15.166 -14.986 2.634 1.00 58.62 456 CYS A N 1
ATOM 3561 C CA . CYS A 1 456 ? 13.898 -15.276 3.307 1.00 58.62 456 CYS A CA 1
ATOM 3562 C C . CYS A 1 456 ? 14.056 -16.028 4.639 1.00 58.62 456 CYS A C 1
ATOM 3564 O O . CYS A 1 456 ? 13.295 -15.772 5.571 1.00 58.62 456 CYS A O 1
ATOM 3566 N N . GLU A 1 457 ? 15.007 -16.958 4.746 1.00 72.00 457 GLU A N 1
ATOM 3567 C CA . GLU A 1 457 ? 15.146 -17.844 5.912 1.00 72.00 457 GLU A CA 1
ATOM 3568 C C . GLU A 1 457 ? 16.103 -17.309 6.977 1.00 72.00 457 GLU A C 1
ATOM 3570 O O . GLU A 1 457 ? 15.840 -17.448 8.169 1.00 72.00 457 GLU A O 1
ATOM 3575 N N . ILE A 1 458 ? 17.235 -16.735 6.562 1.00 83.69 458 ILE A N 1
ATOM 3576 C CA . ILE A 1 458 ? 18.316 -16.348 7.475 1.00 83.69 458 ILE A CA 1
ATOM 3577 C C . ILE A 1 458 ? 18.357 -14.841 7.627 1.00 83.69 458 ILE A C 1
ATOM 3579 O O . ILE A 1 458 ? 18.335 -14.335 8.746 1.00 83.69 458 ILE A O 1
ATOM 3583 N N . LEU A 1 459 ? 18.403 -14.109 6.515 1.00 79.19 459 LEU A N 1
ATOM 3584 C CA . LEU A 1 459 ? 18.498 -12.657 6.604 1.00 79.19 459 LEU A CA 1
ATOM 3585 C C . LEU A 1 459 ? 17.188 -12.074 7.125 1.00 79.19 459 LEU A C 1
ATOM 3587 O O . LEU A 1 459 ? 17.214 -11.178 7.945 1.00 79.19 459 LEU A O 1
ATOM 3591 N N . SER A 1 460 ? 16.028 -12.619 6.789 1.00 67.88 460 SER A N 1
ATOM 3592 C CA . SER A 1 460 ? 14.768 -12.104 7.333 1.00 67.88 460 SER A CA 1
ATOM 3593 C C . SER A 1 460 ? 14.507 -12.459 8.806 1.00 67.88 460 SER A C 1
ATOM 3595 O O . SER A 1 460 ? 13.482 -12.025 9.334 1.00 67.88 460 SER A O 1
ATOM 3597 N N . ASP A 1 461 ? 15.403 -13.170 9.495 1.00 83.31 461 ASP A N 1
ATOM 3598 C CA . ASP A 1 461 ? 15.295 -13.405 10.938 1.00 83.31 461 ASP A CA 1
ATOM 3599 C C . ASP A 1 461 ? 15.313 -12.078 11.734 1.00 83.31 461 ASP A C 1
ATOM 3601 O O . ASP A 1 461 ? 15.964 -11.099 11.347 1.00 83.31 461 ASP A O 1
ATOM 3605 N N . GLU A 1 462 ? 14.517 -12.004 12.806 1.00 73.00 462 GLU A N 1
ATOM 3606 C CA . GLU A 1 462 ? 14.324 -10.772 13.582 1.00 73.00 462 GLU A CA 1
ATOM 3607 C C . GLU A 1 462 ? 15.592 -10.362 14.341 1.00 73.00 462 GLU A C 1
ATOM 3609 O O . GLU A 1 462 ? 15.955 -9.185 14.342 1.00 73.00 462 GLU A O 1
ATOM 3614 N N . GLU A 1 463 ? 16.278 -11.319 14.963 1.00 81.94 463 GLU A N 1
ATOM 3615 C CA . GLU A 1 463 ? 17.470 -11.070 15.775 1.00 81.94 463 GLU A CA 1
ATOM 3616 C C . GLU A 1 463 ? 18.684 -10.788 14.885 1.00 81.94 463 GLU A C 1
ATOM 3618 O O . GLU A 1 463 ? 19.407 -9.820 15.126 1.00 81.94 463 GLU A O 1
ATOM 3623 N N . VAL A 1 464 ? 18.824 -11.517 13.768 1.00 85.62 464 VAL A N 1
ATOM 3624 C CA . VAL A 1 464 ? 19.778 -11.154 12.701 1.00 85.62 464 VAL A CA 1
ATOM 3625 C C . VAL A 1 464 ? 19.535 -9.718 12.231 1.00 85.62 464 VAL A C 1
ATOM 3627 O O . VAL A 1 464 ? 20.482 -8.954 12.063 1.00 85.62 464 VAL A O 1
ATOM 3630 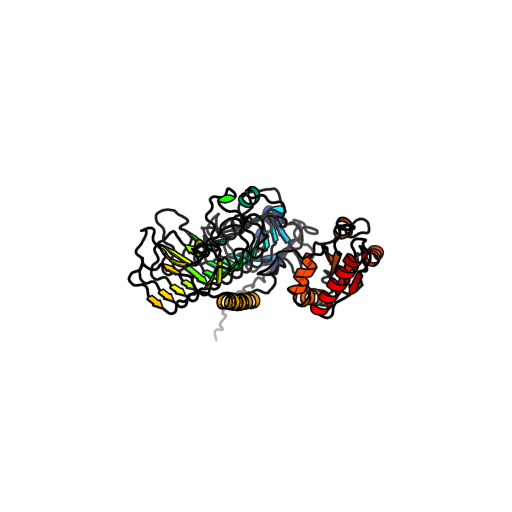N N . GLY A 1 465 ? 18.271 -9.335 12.022 1.00 74.69 465 GLY A N 1
ATOM 3631 C CA . GLY A 1 465 ? 17.903 -7.976 11.627 1.00 74.69 465 GLY A CA 1
ATOM 3632 C C . GLY A 1 465 ? 18.378 -6.910 12.610 1.00 74.69 465 GLY A C 1
ATOM 3633 O O . GLY A 1 465 ? 18.985 -5.935 12.181 1.00 74.69 465 GLY A O 1
ATOM 3634 N N . LYS A 1 466 ? 18.162 -7.118 13.914 1.00 79.56 466 LYS A N 1
ATOM 3635 C CA . LYS A 1 466 ? 18.598 -6.180 14.964 1.00 79.56 466 LYS A CA 1
ATOM 3636 C C . LYS A 1 466 ? 20.113 -5.971 14.969 1.00 79.56 466 LYS A C 1
ATOM 3638 O O . LYS A 1 466 ? 20.555 -4.837 15.085 1.00 79.56 466 LYS A O 1
ATOM 3643 N N . LEU A 1 467 ? 20.896 -7.033 14.787 1.00 88.31 467 LEU A N 1
ATOM 3644 C CA . LEU A 1 467 ? 22.361 -6.934 14.743 1.00 88.31 467 LEU A CA 1
ATOM 3645 C C . LEU A 1 467 ? 22.861 -6.263 13.459 1.00 88.31 467 LEU A C 1
ATOM 3647 O O . LEU A 1 467 ? 23.748 -5.412 13.488 1.00 88.31 467 LEU A O 1
ATOM 3651 N N . LEU A 1 468 ? 22.275 -6.613 12.311 1.00 87.56 468 LEU A N 1
ATOM 3652 C CA . LEU A 1 468 ? 22.641 -5.997 11.034 1.00 87.56 468 LEU A CA 1
ATOM 3653 C C . LEU A 1 468 ? 22.308 -4.502 10.992 1.00 87.56 468 LEU A C 1
ATOM 3655 O O . LEU A 1 468 ? 23.018 -3.741 10.344 1.00 87.56 468 LEU A O 1
ATOM 3659 N N . ASP A 1 469 ? 21.287 -4.070 11.725 1.00 80.25 469 ASP A N 1
ATOM 3660 C CA . ASP A 1 469 ? 20.903 -2.666 11.859 1.00 80.25 469 ASP A CA 1
ATOM 3661 C C . ASP A 1 469 ? 21.950 -1.788 12.564 1.00 80.25 469 ASP A C 1
ATOM 3663 O O . ASP A 1 469 ? 21.922 -0.561 12.412 1.00 80.25 469 ASP A O 1
ATOM 3667 N N . GLU A 1 470 ? 22.864 -2.400 13.319 1.00 87.25 470 GLU A N 1
ATOM 3668 C CA . GLU A 1 470 ? 24.002 -1.736 13.962 1.00 87.25 470 GLU A CA 1
ATOM 3669 C C . GLU A 1 470 ? 25.227 -1.660 13.033 1.00 87.25 470 GLU A C 1
ATOM 3671 O O . GLU A 1 470 ? 26.115 -0.825 13.230 1.00 87.25 470 GLU A O 1
ATOM 3676 N N . CYS A 1 471 ? 25.234 -2.464 11.967 1.00 90.19 471 CYS A N 1
ATOM 3677 C CA . CYS A 1 471 ? 26.306 -2.564 10.985 1.00 90.19 471 CYS A CA 1
ATOM 3678 C C . CYS A 1 471 ? 26.087 -1.628 9.782 1.00 90.19 471 CYS A C 1
ATOM 3680 O O . CYS A 1 471 ? 25.015 -1.061 9.567 1.00 90.19 471 CYS A O 1
ATOM 3682 N N . VAL A 1 472 ? 27.118 -1.491 8.951 1.00 89.12 472 VAL A N 1
ATOM 3683 C CA . VAL A 1 472 ? 26.985 -1.007 7.573 1.00 89.12 472 VAL A CA 1
ATOM 3684 C C . VAL A 1 472 ? 26.744 -2.214 6.685 1.00 89.12 472 VAL A C 1
ATOM 3686 O O . VAL A 1 472 ? 27.576 -3.111 6.620 1.00 89.12 472 VAL A O 1
ATOM 3689 N N . THR A 1 473 ? 25.621 -2.257 5.987 1.00 90.50 473 THR A N 1
ATOM 3690 C CA . THR A 1 473 ? 25.198 -3.452 5.259 1.00 90.50 473 THR A CA 1
ATOM 3691 C C . THR A 1 473 ? 25.140 -3.199 3.754 1.00 90.50 473 THR A C 1
ATOM 3693 O O . THR A 1 473 ? 24.410 -2.337 3.257 1.00 90.50 473 THR A O 1
ATOM 3696 N N . VAL A 1 474 ? 25.932 -3.960 2.999 1.00 88.62 474 VAL A N 1
ATOM 3697 C CA . VAL A 1 474 ? 26.168 -3.740 1.567 1.00 88.62 474 VAL A CA 1
ATOM 3698 C C . VAL A 1 474 ? 25.814 -4.992 0.771 1.00 88.62 474 VAL A C 1
ATOM 3700 O O . VAL A 1 474 ? 26.278 -6.085 1.068 1.00 88.62 474 VAL A O 1
ATOM 3703 N N . GLY A 1 475 ? 24.994 -4.849 -0.263 1.00 88.75 475 GLY A N 1
ATOM 3704 C CA . GLY A 1 475 ? 24.677 -5.928 -1.197 1.00 88.75 475 GLY A CA 1
ATOM 3705 C C . GLY A 1 475 ? 25.600 -5.880 -2.400 1.00 88.75 475 GLY A C 1
ATOM 3706 O O . GLY A 1 475 ? 25.694 -4.845 -3.058 1.00 88.75 475 GLY A O 1
ATOM 3707 N N . VAL A 1 476 ? 26.225 -6.998 -2.743 1.00 88.94 476 VAL A N 1
ATOM 3708 C CA . VAL A 1 476 ? 27.226 -7.099 -3.809 1.00 88.94 476 VAL A CA 1
ATOM 3709 C C . VAL A 1 476 ? 26.843 -8.264 -4.718 1.00 88.94 476 VAL A C 1
ATOM 3711 O O . VAL A 1 476 ? 26.615 -9.363 -4.225 1.00 88.94 476 VAL A O 1
ATOM 3714 N N . ALA A 1 477 ? 26.732 -8.052 -6.036 1.00 84.94 477 ALA A N 1
ATOM 3715 C CA . ALA A 1 477 ? 26.528 -9.190 -6.929 1.00 84.94 477 ALA A CA 1
ATOM 3716 C C . ALA A 1 477 ? 27.875 -9.727 -7.355 1.00 84.94 477 ALA A C 1
ATOM 3718 O O . ALA A 1 477 ? 28.714 -8.968 -7.828 1.00 84.94 477 ALA A O 1
ATOM 3719 N N . LEU A 1 478 ? 28.039 -11.029 -7.209 1.00 88.31 478 LEU A N 1
ATOM 3720 C CA . LEU A 1 478 ? 29.055 -11.777 -7.900 1.00 88.31 478 LEU A CA 1
ATOM 3721 C C . LEU A 1 478 ? 28.594 -11.960 -9.348 1.00 88.31 478 LEU A C 1
ATOM 3723 O O . LEU A 1 478 ? 27.590 -12.620 -9.602 1.00 88.31 478 LEU A O 1
ATOM 3727 N N . ASP A 1 479 ? 29.331 -11.357 -10.271 1.00 80.12 479 ASP A N 1
ATOM 3728 C CA . ASP A 1 479 ? 29.229 -11.599 -11.705 1.00 80.12 479 ASP A CA 1
ATOM 3729 C C . ASP A 1 479 ? 30.621 -11.916 -12.282 1.00 80.12 479 ASP A C 1
ATOM 3731 O O . ASP A 1 479 ? 31.651 -11.808 -11.598 1.00 80.12 479 ASP A O 1
ATOM 3735 N N . ASP A 1 480 ? 30.648 -12.354 -13.541 1.00 70.38 480 ASP A N 1
ATOM 3736 C CA . ASP A 1 480 ? 31.878 -12.734 -14.243 1.00 70.38 480 ASP A CA 1
ATOM 3737 C C . ASP A 1 480 ? 32.856 -11.562 -14.431 1.00 70.38 480 ASP A C 1
ATOM 3739 O O . ASP A 1 480 ? 34.073 -11.777 -14.510 1.00 70.38 480 ASP A O 1
ATOM 3743 N N . ASP A 1 481 ? 32.343 -10.330 -14.446 1.00 76.62 481 ASP A N 1
ATOM 3744 C CA . ASP A 1 481 ? 33.119 -9.109 -14.658 1.00 76.62 481 ASP A CA 1
ATOM 3745 C C . ASP A 1 481 ? 33.771 -8.591 -13.367 1.00 76.62 481 ASP A C 1
ATOM 3747 O O . ASP A 1 481 ? 34.657 -7.730 -13.426 1.00 76.62 481 ASP A O 1
ATOM 3751 N N . MET A 1 482 ? 33.420 -9.143 -12.197 1.00 84.25 482 MET A N 1
ATOM 3752 C CA . MET A 1 482 ? 34.007 -8.717 -10.933 1.00 84.25 482 MET A CA 1
ATOM 3753 C C . MET A 1 482 ? 35.530 -8.965 -10.891 1.00 84.25 482 MET A C 1
ATOM 3755 O O . MET A 1 482 ? 35.995 -10.126 -10.883 1.00 84.25 482 MET A O 1
ATOM 3759 N N . PRO A 1 483 ? 36.343 -7.892 -10.772 1.00 90.94 483 PRO A N 1
ATOM 3760 C CA . PRO A 1 483 ? 37.792 -8.012 -10.789 1.00 90.94 483 PRO A CA 1
ATOM 3761 C C . PRO A 1 483 ? 38.312 -8.923 -9.670 1.00 90.94 483 PRO A C 1
ATOM 3763 O O . PRO A 1 483 ? 37.827 -8.926 -8.535 1.00 90.94 483 PRO A O 1
ATOM 3766 N N . ARG A 1 484 ? 39.312 -9.755 -9.985 1.00 91.06 484 ARG A N 1
ATOM 3767 C CA . ARG A 1 484 ? 39.873 -10.731 -9.027 1.00 91.06 484 ARG A CA 1
ATOM 3768 C C . ARG A 1 484 ? 40.518 -10.062 -7.815 1.00 91.06 484 ARG A C 1
ATOM 3770 O O . ARG A 1 484 ? 40.497 -10.622 -6.725 1.00 91.06 484 ARG A O 1
ATOM 3777 N N . ASP A 1 485 ? 41.120 -8.902 -8.018 1.00 92.94 485 ASP A N 1
ATOM 3778 C CA . ASP A 1 485 ? 41.706 -8.059 -6.983 1.00 92.94 485 ASP A CA 1
ATOM 3779 C C . ASP A 1 485 ? 40.641 -7.480 -6.048 1.00 92.94 485 ASP A C 1
ATOM 3781 O O . ASP A 1 485 ? 40.834 -7.537 -4.836 1.00 92.94 485 ASP A O 1
ATOM 3785 N N . VAL A 1 486 ? 39.490 -7.052 -6.576 1.00 92.50 486 VAL A N 1
ATOM 3786 C CA . VAL A 1 486 ? 38.331 -6.629 -5.768 1.00 92.50 486 VAL A CA 1
ATOM 3787 C C . VAL A 1 486 ? 37.809 -7.790 -4.926 1.00 92.50 486 VAL A C 1
ATOM 3789 O O . VAL A 1 486 ? 37.662 -7.651 -3.713 1.00 92.50 486 VAL A O 1
ATOM 3792 N N . ARG A 1 487 ? 37.611 -8.968 -5.536 1.00 93.25 487 ARG A N 1
ATOM 3793 C CA . ARG A 1 487 ? 37.181 -10.165 -4.793 1.00 93.25 487 ARG A CA 1
ATOM 3794 C C . ARG A 1 487 ? 38.143 -10.513 -3.669 1.00 93.25 487 ARG A C 1
ATOM 3796 O O . ARG A 1 487 ? 37.723 -10.759 -2.547 1.00 93.25 487 ARG A O 1
ATOM 3803 N N . LYS A 1 488 ? 39.445 -10.480 -3.954 1.00 93.19 488 LYS A N 1
ATOM 3804 C CA . LYS A 1 488 ? 40.477 -10.750 -2.953 1.00 93.19 488 LYS A CA 1
ATOM 3805 C C . LYS A 1 488 ? 40.493 -9.699 -1.839 1.00 93.19 488 LYS A C 1
ATOM 3807 O O . LYS A 1 488 ? 40.707 -10.068 -0.690 1.00 93.19 488 LYS A O 1
ATOM 3812 N N . ARG A 1 489 ? 40.298 -8.419 -2.170 1.00 92.31 489 ARG A N 1
ATOM 3813 C CA . ARG A 1 489 ? 40.303 -7.305 -1.209 1.00 92.31 489 ARG A CA 1
ATOM 3814 C C . ARG A 1 489 ? 39.206 -7.450 -0.160 1.00 92.31 489 ARG A C 1
ATOM 3816 O O . ARG A 1 489 ? 39.479 -7.218 1.008 1.00 92.31 489 ARG A O 1
ATOM 3823 N N . TYR A 1 490 ? 38.010 -7.855 -0.576 1.00 92.88 490 TYR A N 1
ATOM 3824 C CA . TYR A 1 490 ? 36.844 -7.974 0.303 1.00 92.88 490 TYR A CA 1
ATOM 3825 C C . TYR A 1 490 ? 36.473 -9.425 0.623 1.00 92.88 490 TYR A C 1
ATOM 3827 O O . TYR A 1 490 ? 35.324 -9.692 0.948 1.00 92.88 490 TYR A O 1
ATOM 3835 N N . ALA A 1 491 ? 37.419 -10.361 0.482 1.00 93.50 491 ALA A N 1
ATOM 3836 C CA . ALA A 1 491 ? 37.225 -11.786 0.769 1.00 93.50 491 ALA A CA 1
ATOM 3837 C C . ALA A 1 491 ? 35.991 -12.429 0.097 1.00 93.50 491 ALA A C 1
ATOM 3839 O O . ALA A 1 491 ? 35.400 -13.366 0.623 1.00 93.50 491 ALA A O 1
ATOM 3840 N N . ILE A 1 492 ? 35.601 -11.944 -1.084 1.00 92.88 492 ILE A N 1
ATOM 3841 C CA . ILE A 1 492 ? 34.436 -12.448 -1.816 1.00 92.88 492 ILE A CA 1
ATOM 3842 C C . ILE A 1 492 ? 34.796 -13.778 -2.484 1.00 92.88 492 ILE A C 1
ATOM 3844 O O . ILE A 1 492 ? 35.720 -13.855 -3.306 1.00 92.88 492 ILE A O 1
ATOM 3848 N N . GLY A 1 493 ? 34.045 -14.822 -2.142 1.00 88.75 493 GLY A N 1
ATOM 3849 C CA . GLY A 1 493 ? 34.182 -16.158 -2.689 1.00 88.75 493 GLY A CA 1
ATOM 3850 C C . GLY A 1 493 ? 33.643 -16.308 -4.114 1.00 88.75 493 GLY A C 1
ATOM 3851 O O . GLY A 1 493 ? 33.314 -15.361 -4.823 1.00 88.75 493 GLY A O 1
ATOM 3852 N N . SER A 1 494 ? 33.590 -17.563 -4.561 1.00 86.62 494 SER A N 1
ATOM 3853 C CA . SER A 1 494 ? 33.053 -17.955 -5.878 1.00 86.62 494 SER A CA 1
ATOM 3854 C C . SER A 1 494 ? 31.660 -18.578 -5.796 1.00 86.62 494 SER A C 1
ATOM 3856 O O . SER A 1 494 ? 31.153 -19.069 -6.797 1.00 86.62 494 SER A O 1
ATOM 3858 N N . LYS A 1 495 ? 31.067 -18.627 -4.600 1.00 87.56 495 LYS A N 1
ATOM 3859 C CA . LYS A 1 495 ? 29.765 -19.243 -4.356 1.00 87.56 495 LYS A CA 1
ATOM 3860 C C . LYS A 1 495 ? 28.852 -18.227 -3.710 1.00 87.56 495 LYS A C 1
ATOM 3862 O O . LYS A 1 495 ? 29.269 -17.527 -2.797 1.00 87.56 495 LYS A O 1
ATOM 3867 N N . VAL A 1 496 ? 27.601 -18.237 -4.130 1.00 88.81 496 VAL A N 1
ATOM 3868 C CA . VAL A 1 496 ? 26.543 -17.434 -3.533 1.00 88.81 496 VAL A CA 1
ATOM 3869 C C . VAL A 1 496 ? 25.392 -18.339 -3.085 1.00 88.81 496 VAL A C 1
ATOM 3871 O O . VAL A 1 496 ? 25.268 -19.469 -3.567 1.00 88.81 496 VAL A O 1
ATOM 3874 N N . PRO A 1 497 ? 24.558 -17.900 -2.133 1.00 92.44 497 PRO A N 1
ATOM 3875 C CA . PRO A 1 497 ? 24.739 -16.715 -1.294 1.00 92.44 497 PRO A CA 1
ATOM 3876 C C . PRO A 1 497 ? 25.895 -16.875 -0.296 1.00 92.44 497 PRO A C 1
ATOM 3878 O O . PRO A 1 497 ? 26.127 -17.969 0.223 1.00 92.44 497 PRO A O 1
ATOM 3881 N N . GLU A 1 498 ? 26.577 -15.774 0.002 1.00 95.19 498 GLU A N 1
ATOM 3882 C CA . GLU A 1 498 ? 27.650 -15.689 0.999 1.00 95.19 498 GLU A CA 1
ATOM 3883 C C . GLU A 1 498 ? 27.528 -14.388 1.804 1.00 95.19 498 GLU A C 1
ATOM 3885 O O . GLU A 1 498 ? 27.020 -13.382 1.308 1.00 95.19 498 GLU A O 1
ATOM 3890 N N . ILE A 1 499 ? 27.977 -14.421 3.059 1.00 96.62 499 ILE A N 1
ATOM 3891 C CA . ILE A 1 499 ? 28.138 -13.241 3.903 1.00 96.62 499 ILE A CA 1
ATOM 3892 C C . ILE A 1 499 ? 29.626 -13.021 4.156 1.00 96.62 499 ILE A C 1
ATOM 3894 O O . ILE A 1 499 ? 30.345 -13.967 4.469 1.00 96.62 499 ILE A O 1
ATOM 3898 N N . VAL A 1 500 ? 30.066 -11.771 4.068 1.00 97.62 500 VAL A N 1
ATOM 3899 C CA . VAL A 1 500 ? 31.391 -11.338 4.520 1.00 97.62 500 VAL A CA 1
ATOM 3900 C C . VAL A 1 500 ? 31.208 -10.274 5.593 1.00 97.62 500 VAL A C 1
ATOM 3902 O O . VAL A 1 500 ? 30.430 -9.349 5.415 1.00 97.62 500 VAL A O 1
ATOM 3905 N N . ILE A 1 501 ? 31.915 -10.394 6.707 1.00 97.81 501 ILE A N 1
ATOM 3906 C CA . ILE A 1 501 ? 31.964 -9.422 7.796 1.00 97.81 501 ILE A CA 1
ATOM 3907 C C . ILE A 1 501 ? 33.369 -8.832 7.793 1.00 97.81 501 ILE A C 1
ATOM 3909 O O . ILE A 1 501 ? 34.358 -9.559 7.911 1.00 97.81 501 ILE A O 1
ATOM 3913 N N . LEU A 1 502 ? 33.451 -7.517 7.652 1.00 97.19 502 LEU A N 1
ATOM 3914 C CA . LEU A 1 502 ? 34.681 -6.744 7.678 1.00 97.19 502 LEU A CA 1
ATOM 3915 C C . LEU A 1 502 ? 34.699 -5.843 8.916 1.00 97.19 502 LEU A C 1
ATOM 3917 O O . LEU A 1 502 ? 33.671 -5.300 9.329 1.00 97.19 502 LEU A O 1
ATOM 3921 N N . ASN A 1 503 ? 35.889 -5.651 9.468 1.00 95.44 503 ASN A N 1
ATOM 3922 C CA . ASN A 1 503 ? 36.162 -4.633 10.474 1.00 95.44 503 ASN A CA 1
ATOM 3923 C C . ASN A 1 503 ? 36.140 -3.223 9.843 1.00 95.44 503 ASN A C 1
ATOM 3925 O O . ASN A 1 503 ? 36.278 -3.103 8.621 1.00 95.44 503 ASN A O 1
ATOM 3929 N N . PRO A 1 504 ? 36.052 -2.144 10.650 1.00 94.06 504 PRO A N 1
ATOM 3930 C CA . PRO A 1 504 ? 36.128 -0.765 10.154 1.00 94.06 504 PRO A CA 1
ATOM 3931 C C . PRO A 1 504 ? 37.356 -0.464 9.288 1.00 94.06 504 PRO A C 1
ATOM 3933 O O . PRO A 1 504 ? 37.290 0.368 8.389 1.00 94.06 504 PRO A O 1
ATOM 3936 N N . ASP A 1 505 ? 38.480 -1.138 9.534 1.00 92.06 505 ASP A N 1
ATOM 3937 C CA . ASP A 1 505 ? 39.721 -0.982 8.764 1.00 92.06 505 ASP A CA 1
ATOM 3938 C C . ASP A 1 505 ? 39.720 -1.745 7.421 1.00 92.06 505 ASP A C 1
ATOM 3940 O O . ASP A 1 505 ? 40.691 -1.685 6.665 1.00 92.06 505 ASP A O 1
ATOM 3944 N N . GLY A 1 506 ? 38.635 -2.462 7.115 1.00 90.81 506 GLY A N 1
ATOM 3945 C CA . GLY A 1 506 ? 38.461 -3.256 5.902 1.00 90.81 506 GLY A CA 1
ATOM 3946 C C . GLY A 1 506 ? 39.062 -4.660 5.973 1.00 90.81 506 GLY A C 1
ATOM 3947 O O . GLY A 1 506 ? 38.997 -5.388 4.983 1.00 90.81 506 GLY A O 1
ATOM 3948 N N . SER A 1 507 ? 39.640 -5.063 7.109 1.00 93.94 507 SER A N 1
ATOM 3949 C CA . SER A 1 507 ? 40.111 -6.435 7.309 1.00 93.94 507 SER A CA 1
ATOM 3950 C C . SER A 1 507 ? 38.948 -7.410 7.493 1.00 93.94 507 SER A C 1
ATOM 3952 O O . SER A 1 507 ? 37.923 -7.080 8.087 1.00 93.94 507 SER A O 1
ATOM 3954 N N . GLU A 1 508 ? 39.106 -8.633 6.990 1.00 95.88 508 GLU A N 1
ATOM 3955 C CA . GLU A 1 508 ? 38.105 -9.690 7.139 1.00 95.88 508 GLU A CA 1
ATOM 3956 C C . GLU A 1 508 ? 38.023 -10.162 8.597 1.00 95.88 508 GLU A C 1
ATOM 3958 O O . GLU A 1 508 ? 39.013 -10.629 9.163 1.00 95.88 508 GLU A O 1
ATOM 3963 N N . ALA A 1 509 ? 36.828 -10.081 9.184 1.00 96.44 509 ALA A N 1
ATOM 3964 C CA . ALA A 1 509 ? 36.501 -10.737 10.446 1.00 96.44 509 ALA A CA 1
ATOM 3965 C C . ALA A 1 509 ? 35.982 -12.163 10.197 1.00 96.44 509 ALA A C 1
ATOM 3967 O O . ALA A 1 509 ? 36.373 -13.109 10.884 1.00 96.44 509 ALA A O 1
ATOM 3968 N N . TRP A 1 510 ? 35.115 -12.338 9.194 1.00 97.38 510 TRP A N 1
ATOM 3969 C CA . TRP A 1 510 ? 34.579 -13.646 8.820 1.00 97.38 510 TRP A CA 1
ATOM 3970 C C . TRP A 1 510 ? 33.998 -13.645 7.402 1.00 97.38 510 TRP A C 1
ATOM 3972 O O . TRP A 1 510 ? 33.396 -12.662 6.990 1.00 97.38 510 TRP A O 1
ATOM 3982 N N . SER A 1 511 ? 34.082 -14.765 6.685 1.00 96.19 511 SER A N 1
ATOM 3983 C CA . SER A 1 511 ? 33.365 -14.981 5.423 1.00 96.19 511 SER A CA 1
ATOM 3984 C C . SER A 1 511 ? 32.769 -16.389 5.335 1.00 96.19 511 SER A C 1
ATOM 3986 O O . SER A 1 511 ? 33.301 -17.360 5.889 1.00 96.19 511 SER A O 1
ATOM 3988 N N . GLY A 1 512 ? 31.629 -16.506 4.655 1.00 95.31 512 GLY A N 1
ATOM 3989 C CA . GLY A 1 512 ? 31.024 -17.779 4.281 1.00 95.31 512 GLY A CA 1
ATOM 3990 C C . GLY A 1 512 ? 29.496 -17.770 4.252 1.00 95.31 512 GLY A C 1
ATOM 3991 O O . GLY A 1 512 ? 28.824 -16.784 4.552 1.00 95.31 512 GLY A O 1
ATOM 3992 N N . LYS A 1 513 ? 28.912 -18.923 3.910 1.00 94.50 513 LYS A N 1
ATOM 3993 C CA . LYS A 1 513 ? 27.465 -19.155 4.013 1.00 94.50 513 LYS A CA 1
ATOM 3994 C C . LYS A 1 513 ? 27.131 -19.736 5.396 1.00 94.50 513 LYS A C 1
ATOM 3996 O O . LYS A 1 513 ? 27.514 -20.881 5.663 1.00 94.50 513 LYS A O 1
ATOM 4001 N N . PRO A 1 514 ? 26.434 -19.005 6.284 1.00 93.06 514 PRO A N 1
ATOM 4002 C CA . PRO A 1 514 ? 26.044 -19.540 7.584 1.00 93.06 514 PRO A CA 1
ATOM 4003 C C . PRO A 1 514 ? 25.006 -20.659 7.414 1.00 93.06 514 PRO A C 1
ATOM 4005 O O . PRO A 1 514 ? 24.195 -20.646 6.490 1.00 93.06 514 PRO A O 1
ATOM 4008 N N . SER A 1 515 ? 25.024 -21.642 8.318 1.00 92.31 515 SER A N 1
ATOM 4009 C CA . SER A 1 515 ? 24.118 -22.801 8.264 1.00 92.31 515 SER A CA 1
ATOM 4010 C C . SER A 1 515 ? 22.719 -22.532 8.831 1.00 92.31 515 SER A C 1
ATOM 4012 O O . SER A 1 515 ? 21.839 -23.373 8.685 1.00 92.31 515 SER A O 1
ATOM 4014 N N . SER A 1 516 ? 22.525 -21.407 9.528 1.00 94.81 516 SER A N 1
ATOM 4015 C CA . SER A 1 516 ? 21.255 -20.971 10.130 1.00 94.81 516 SER A CA 1
ATOM 4016 C C . SER A 1 516 ? 21.345 -19.508 10.586 1.00 94.81 516 SER A C 1
ATOM 4018 O O . SER A 1 516 ? 22.452 -18.981 10.726 1.00 94.81 516 SER A O 1
ATOM 4020 N N . ALA A 1 517 ? 20.205 -18.885 10.909 1.00 90.25 517 ALA A N 1
ATOM 4021 C CA . ALA A 1 517 ? 20.147 -17.560 11.538 1.00 90.25 517 ALA A CA 1
ATOM 4022 C C . ALA A 1 517 ? 20.962 -17.498 12.839 1.00 90.25 517 ALA A C 1
ATOM 4024 O O . ALA A 1 517 ? 21.822 -16.638 12.987 1.00 90.25 517 ALA A O 1
ATOM 4025 N N . LYS A 1 518 ? 20.811 -18.496 13.720 1.00 95.81 518 LYS A N 1
ATOM 4026 C CA . LYS A 1 518 ? 21.589 -18.608 14.965 1.00 95.81 518 LYS A CA 1
ATOM 4027 C C . LYS A 1 518 ? 23.101 -18.660 14.732 1.00 95.81 518 LYS A C 1
ATOM 4029 O O . LYS A 1 518 ? 23.871 -18.133 15.529 1.00 95.81 518 LYS A O 1
ATOM 4034 N N . ALA A 1 519 ? 23.537 -19.320 13.658 1.00 97.12 519 ALA A N 1
ATOM 4035 C CA . ALA A 1 519 ? 24.951 -19.350 13.307 1.00 97.12 519 ALA A CA 1
ATOM 4036 C C . ALA A 1 519 ? 25.447 -17.968 12.864 1.00 97.12 519 ALA A C 1
ATOM 4038 O O . ALA A 1 519 ? 26.553 -17.596 13.237 1.00 97.12 519 ALA A O 1
ATOM 4039 N N . LEU A 1 520 ? 24.640 -17.217 12.107 1.00 96.69 520 LEU A N 1
ATOM 4040 C CA . LEU A 1 520 ? 24.978 -15.857 11.684 1.00 96.69 520 LEU A CA 1
ATOM 4041 C C . LEU A 1 520 ? 24.979 -14.866 12.856 1.00 96.69 520 LEU A C 1
ATOM 4043 O O . LEU A 1 520 ? 25.927 -14.099 12.966 1.00 96.69 520 LEU A O 1
ATOM 4047 N N . ILE A 1 521 ? 23.983 -14.927 13.746 1.00 97.06 521 ILE A N 1
ATOM 4048 C CA . ILE A 1 521 ? 23.910 -14.120 14.980 1.00 97.06 521 ILE A CA 1
ATOM 4049 C C . ILE A 1 521 ? 25.222 -14.225 15.745 1.00 97.06 521 ILE A C 1
ATOM 4051 O O . ILE A 1 521 ? 25.903 -13.226 15.938 1.00 97.06 521 ILE A O 1
ATOM 4055 N N . LYS A 1 522 ? 25.654 -15.460 16.026 1.00 97.44 522 LYS A N 1
ATOM 4056 C CA . LYS A 1 522 ? 26.917 -15.699 16.717 1.00 97.44 522 LYS A CA 1
ATOM 4057 C C . LYS A 1 522 ? 28.117 -15.073 15.995 1.00 97.44 522 LYS A C 1
ATOM 4059 O O . LYS A 1 522 ? 29.024 -14.578 16.643 1.00 97.44 522 LYS A O 1
ATOM 4064 N N . LYS A 1 523 ? 28.154 -15.098 14.657 1.00 97.69 523 LYS A N 1
ATOM 4065 C CA . LYS A 1 523 ? 29.253 -14.483 13.892 1.00 97.69 523 LYS A CA 1
ATOM 4066 C C . LYS A 1 523 ? 29.266 -12.964 13.971 1.00 97.69 523 LYS A C 1
ATOM 4068 O O . LYS A 1 523 ? 30.348 -12.391 13.997 1.00 97.69 523 LYS A O 1
ATOM 4073 N N . LEU A 1 524 ? 28.095 -12.339 14.003 1.00 96.31 524 LEU A N 1
ATOM 4074 C CA . LEU A 1 524 ? 27.970 -10.897 14.180 1.00 96.31 524 LEU A CA 1
ATOM 4075 C C . LEU A 1 524 ? 28.360 -10.487 15.606 1.00 96.31 524 LEU A C 1
ATOM 4077 O O . LEU A 1 524 ? 29.114 -9.535 15.766 1.00 96.31 524 LEU A O 1
ATOM 4081 N N . GLU A 1 525 ? 27.916 -11.239 16.615 1.00 96.25 525 GLU A N 1
ATOM 4082 C CA . GLU A 1 525 ? 28.276 -11.019 18.022 1.00 96.25 525 GLU A CA 1
ATOM 4083 C C . GLU A 1 525 ? 29.780 -11.197 18.264 1.00 96.25 525 GLU A C 1
ATOM 4085 O O . GLU A 1 525 ? 30.413 -10.276 18.770 1.00 96.25 525 GLU A O 1
ATOM 4090 N N . ASP A 1 526 ? 30.364 -12.325 17.828 1.00 96.00 526 ASP A N 1
ATOM 4091 C CA . ASP A 1 526 ? 31.805 -12.601 17.954 1.00 96.00 526 ASP A CA 1
ATOM 4092 C C . ASP A 1 526 ? 32.626 -11.439 17.333 1.00 96.00 526 ASP A C 1
ATOM 4094 O O . ASP A 1 526 ? 33.586 -10.950 17.927 1.00 96.00 526 ASP A O 1
ATOM 4098 N N . ALA A 1 527 ? 32.225 -10.948 16.151 1.00 94.81 527 ALA A N 1
ATOM 4099 C CA . ALA A 1 527 ? 32.908 -9.844 15.473 1.00 94.81 527 ALA A CA 1
ATOM 4100 C C . ALA A 1 527 ? 32.722 -8.485 16.177 1.00 94.81 527 ALA A C 1
ATOM 4102 O O . ALA A 1 527 ? 33.633 -7.657 16.171 1.00 94.81 527 ALA A O 1
ATOM 4103 N N . ALA A 1 528 ? 31.554 -8.235 16.773 1.00 91.81 528 ALA A N 1
ATOM 4104 C CA . ALA A 1 528 ? 31.278 -7.001 17.505 1.00 91.81 528 ALA A CA 1
ATOM 4105 C C . ALA A 1 528 ? 32.019 -6.962 18.853 1.00 91.81 528 ALA A C 1
ATOM 4107 O O . ALA A 1 528 ? 32.516 -5.910 19.256 1.00 91.81 528 ALA A O 1
ATOM 4108 N N . GLU A 1 529 ? 32.142 -8.103 19.536 1.00 91.00 529 GLU A N 1
ATOM 4109 C CA . GLU A 1 529 ? 32.961 -8.241 20.744 1.00 91.00 529 GLU A CA 1
ATOM 4110 C C . GLU A 1 529 ? 34.444 -7.981 20.447 1.00 91.00 529 GLU A C 1
ATOM 4112 O O . GLU A 1 529 ? 35.075 -7.188 21.148 1.00 91.00 529 GLU A O 1
ATOM 4117 N N . ASP A 1 530 ? 34.981 -8.565 19.371 1.00 86.69 530 ASP A N 1
ATOM 4118 C CA . ASP A 1 530 ? 36.365 -8.342 18.928 1.00 86.69 530 ASP A CA 1
ATOM 4119 C C . ASP A 1 530 ? 36.647 -6.872 18.566 1.00 86.69 530 ASP A C 1
ATOM 4121 O O . ASP A 1 530 ? 37.785 -6.407 18.692 1.00 86.69 530 ASP A O 1
ATOM 4125 N N . LEU A 1 531 ? 35.630 -6.134 18.110 1.00 83.88 531 LEU A N 1
ATOM 4126 C CA . LEU A 1 531 ? 35.736 -4.702 17.837 1.00 83.88 531 LEU A CA 1
ATOM 4127 C C . LEU A 1 531 ? 35.823 -3.889 19.137 1.00 83.88 531 LEU A C 1
ATOM 4129 O O . LEU A 1 531 ? 36.700 -3.039 19.263 1.00 83.88 531 LEU A O 1
ATOM 4133 N N . ASN A 1 532 ? 34.965 -4.189 20.115 1.00 77.56 532 ASN A N 1
ATOM 4134 C CA . ASN A 1 532 ? 34.909 -3.475 21.396 1.00 77.56 532 ASN A CA 1
ATOM 4135 C C . ASN A 1 532 ? 36.070 -3.832 22.343 1.00 77.56 532 ASN A C 1
ATOM 4137 O O . ASN A 1 532 ? 36.457 -3.023 23.180 1.00 77.56 532 ASN A O 1
ATOM 4141 N N . GLY A 1 533 ? 36.642 -5.033 22.222 1.00 66.19 533 GLY A N 1
ATOM 4142 C CA . GLY A 1 533 ? 37.758 -5.502 23.051 1.00 66.19 533 GLY A CA 1
ATOM 4143 C C . GLY A 1 533 ? 39.140 -4.967 22.653 1.00 66.19 533 GLY A C 1
ATOM 4144 O O . GLY A 1 533 ? 40.129 -5.333 23.284 1.00 66.19 533 GLY A O 1
ATOM 4145 N N . LYS A 1 534 ? 39.240 -4.138 21.603 1.00 55.91 534 LYS A N 1
ATOM 4146 C CA . LYS A 1 534 ? 40.503 -3.521 21.148 1.00 55.91 534 LYS A CA 1
ATOM 4147 C C . LYS A 1 534 ? 40.806 -2.159 21.788 1.00 55.91 534 LYS A C 1
ATOM 4149 O O . LYS A 1 534 ? 41.901 -1.646 21.561 1.00 55.91 534 LYS A O 1
ATOM 4154 N N . ASP A 1 535 ? 39.884 -1.620 22.587 1.00 49.00 535 ASP A N 1
ATOM 4155 C CA . ASP A 1 535 ? 40.016 -0.323 23.270 1.00 49.00 535 ASP A CA 1
ATOM 4156 C C . ASP A 1 535 ? 40.448 -0.419 24.756 1.00 49.00 535 ASP A C 1
ATOM 4158 O O . ASP A 1 535 ? 40.540 0.617 25.419 1.00 49.00 535 ASP A O 1
ATOM 4162 N N . ASP A 1 536 ? 40.765 -1.621 25.267 1.00 39.16 536 ASP A N 1
ATOM 4163 C CA . ASP A 1 536 ? 41.289 -1.862 26.633 1.00 39.16 536 ASP A CA 1
ATOM 4164 C C . ASP A 1 536 ? 42.816 -2.087 26.697 1.00 39.16 536 ASP A C 1
ATOM 4166 O O . ASP A 1 536 ? 43.354 -2.923 25.927 1.00 39.16 536 ASP A O 1
#

Foldseek 3Di:
DDDDDDDDDDDPDPPPAAEEFEEEQVQEDCPFPRDPVHHHHALQSCVVVVVCVVHAANYEYEYAADEREAEEAEDAHPHAYEYEHDPLGAYEYLAYEHLAYERYEYYLYEWEVVVDDHDAEERAEYQANAAYEHYEYELYEWEHDLDCVVPALVNLCRGYEYYEYHQRYEAYEYYLYEYESGAEYYEDNHELYEYELYEQENYAAEHYEDAAENYEYELYEYEAYAAEVVRVDPHQYEPYEYAHPDPDDDAYENYEAELYEYYHYDDPPDPRRYFYQYAYYAHHPYEAYEHELYQYEGQAQRQDEHENYYLYEHYQYERDYPDPDPRRFYEHEHHYPPPHQRENYEYENYAGPYYHYVSYPHYHYYNYYHDDPVNSVVSNVVSLVVSCVVQNQARPNQRDGSDDDSDPLADEFDDDPLETPLLVVQAPPLFKEKEFEAASPPVCVVRNVVQVVCCVFAVPDPLVVVLSVRHHHHYYYDDPPRDPSHCVQQVNDPGPRKMWIAGSNSHTQDIGDAPHNVRVSVSSVVVNCVSVVVVD

pLDDT: mean 90.45, std 12.6, range [33.5, 98.94]